Protein AF-0000000069450290 (afdb_homodimer)

pLDDT: mean 82.62, std 17.98, range [21.58, 98.94]

Structure (mmCIF, N/CA/C/O backbone):
data_AF-0000000069450290-model_v1
#
loop_
_entity.id
_entity.type
_entity.pdbx_description
1 polymer 'Contig An07c0020, genomic contig'
#
loop_
_atom_site.group_PDB
_atom_site.id
_atom_site.type_symbol
_atom_site.label_atom_id
_atom_site.label_alt_id
_atom_site.label_comp_id
_atom_site.label_asym_id
_atom_site.label_entity_id
_atom_site.label_seq_id
_atom_site.pdbx_PDB_ins_code
_atom_site.Cartn_x
_atom_site.Cartn_y
_atom_site.Cartn_z
_atom_site.occupancy
_atom_site.B_iso_or_equiv
_atom_site.auth_seq_id
_atom_site.auth_comp_id
_atom_site.auth_asym_id
_atom_site.auth_atom_id
_atom_site.pdbx_PDB_model_num
ATOM 1 N N . MET A 1 1 ? -9.172 -46.219 -15.492 1 34.69 1 MET A N 1
ATOM 2 C CA . MET A 1 1 ? -10.078 -46.188 -16.641 1 34.69 1 MET A CA 1
ATOM 3 C C . MET A 1 1 ? -10.383 -44.75 -17.062 1 34.69 1 MET A C 1
ATOM 5 O O . MET A 1 1 ? -10.711 -43.906 -16.219 1 34.69 1 MET A O 1
ATOM 9 N N . THR A 1 2 ? -9.898 -44.406 -18.125 1 48.69 2 THR A N 1
ATOM 10 C CA . THR A 1 2 ? -10.117 -43.062 -18.672 1 48.69 2 THR A CA 1
ATOM 11 C C . THR A 1 2 ? -11.609 -42.781 -18.844 1 48.69 2 THR A C 1
ATOM 13 O O . THR A 1 2 ? -12.367 -43.656 -19.281 1 48.69 2 THR A O 1
ATOM 16 N N . PRO A 1 3 ? -12.109 -41.938 -18.156 1 56.56 3 PRO A N 1
ATOM 17 C CA . PRO A 1 3 ? -13.547 -41.688 -18.25 1 56.56 3 PRO A CA 1
ATOM 18 C C . PRO A 1 3 ? -14.039 -41.688 -19.703 1 56.56 3 PRO A C 1
ATOM 20 O O . PRO A 1 3 ? -13.297 -41.312 -20.609 1 56.56 3 PRO A O 1
ATOM 23 N N . ASP A 1 4 ? -15.164 -42.344 -20 1 76.75 4 ASP A N 1
ATOM 24 C CA . ASP A 1 4 ? -15.852 -42.406 -21.281 1 76.75 4 ASP A CA 1
ATOM 25 C C . ASP A 1 4 ? -16.125 -41 -21.812 1 76.75 4 ASP A C 1
ATOM 27 O O . ASP A 1 4 ? -16.688 -40.156 -21.109 1 76.75 4 ASP A O 1
ATOM 31 N N . PRO A 1 5 ? -15.547 -40.625 -22.906 1 81.31 5 PRO A N 1
ATOM 32 C CA . PRO A 1 5 ? -15.711 -39.312 -23.484 1 81.31 5 PRO A CA 1
ATOM 33 C C . PRO A 1 5 ? -17.156 -38.812 -23.469 1 81.31 5 PRO A C 1
ATOM 35 O O . PRO A 1 5 ? -17.422 -37.625 -23.25 1 81.31 5 PRO A O 1
ATOM 38 N N . GLU A 1 6 ? -18.094 -39.812 -23.656 1 84.75 6 GLU A N 1
ATOM 39 C CA . GLU A 1 6 ? -19.5 -39.406 -23.703 1 84.75 6 GLU A CA 1
ATOM 40 C C . GLU A 1 6 ? -20 -38.969 -22.344 1 84.75 6 GLU A C 1
ATOM 42 O O . GLU A 1 6 ? -20.797 -38.031 -22.25 1 84.75 6 GLU A O 1
ATOM 47 N N . THR A 1 7 ? -19.531 -39.562 -21.391 1 78.75 7 THR A N 1
ATOM 48 C CA . THR A 1 7 ? -19.891 -39.156 -20.031 1 78.75 7 THR A CA 1
ATOM 49 C C . THR A 1 7 ? -19.391 -37.75 -19.734 1 78.75 7 THR A C 1
ATOM 51 O O . THR A 1 7 ? -20.109 -36.938 -19.141 1 78.75 7 THR A O 1
ATOM 54 N N . ILE A 1 8 ? -18.219 -37.469 -20.125 1 79.44 8 ILE A N 1
ATOM 55 C CA . ILE A 1 8 ? -17.625 -36.156 -19.922 1 79.44 8 ILE A CA 1
ATOM 56 C C . ILE A 1 8 ? -18.422 -35.125 -20.688 1 79.44 8 ILE A C 1
ATOM 58 O O . ILE A 1 8 ? -18.75 -34.062 -20.156 1 79.44 8 ILE A O 1
ATOM 62 N N . ARG A 1 9 ? -18.703 -35.469 -21.922 1 85.81 9 ARG A N 1
ATOM 63 C CA . ARG A 1 9 ? -19.438 -34.531 -22.781 1 85.81 9 ARG A CA 1
ATOM 64 C C . ARG A 1 9 ? -20.781 -34.156 -22.156 1 85.81 9 ARG A C 1
ATOM 66 O O . ARG A 1 9 ? -21.141 -33 -22.094 1 85.81 9 ARG A O 1
ATOM 73 N N . LEU A 1 10 ? -21.547 -35.156 -21.703 1 81.81 10 LEU A N 1
ATOM 74 C CA . LEU A 1 10 ? -22.875 -34.969 -21.141 1 81.81 10 LEU A CA 1
ATOM 75 C C . LEU A 1 10 ? -22.781 -34.125 -19.859 1 81.81 10 LEU A C 1
ATOM 77 O O . LEU A 1 10 ? -23.672 -33.312 -19.562 1 81.81 10 LEU A O 1
ATOM 81 N N . HIS A 1 11 ? -21.781 -34.375 -19.188 1 77.75 11 HIS A N 1
ATOM 82 C CA . HIS A 1 11 ? -21.578 -33.594 -17.969 1 77.75 11 HIS A CA 1
ATOM 83 C C . HIS A 1 11 ? -21.375 -32.125 -18.297 1 77.75 11 HIS A C 1
ATOM 85 O O . HIS A 1 11 ? -21.906 -31.234 -17.609 1 77.75 11 HIS A O 1
ATOM 91 N N . ILE A 1 12 ? -20.625 -31.844 -19.266 1 80.88 12 ILE A N 1
ATOM 92 C CA . ILE A 1 12 ? -20.359 -30.484 -19.703 1 80.88 12 ILE A CA 1
ATOM 93 C C . ILE A 1 12 ? -21.656 -29.828 -20.156 1 80.88 12 ILE A C 1
ATOM 95 O O . ILE A 1 12 ? -21.953 -28.688 -19.797 1 80.88 12 ILE A O 1
ATOM 99 N N . LEU A 1 13 ? -22.422 -30.594 -20.891 1 84.56 13 LEU A N 1
ATOM 100 C CA . LEU A 1 13 ? -23.672 -30.062 -21.438 1 84.56 13 LEU A CA 1
ATOM 101 C C . LEU A 1 13 ? -24.703 -29.859 -20.344 1 84.56 13 LEU A C 1
ATOM 103 O O . LEU A 1 13 ? -25.562 -28.984 -20.438 1 84.56 13 LEU A O 1
ATOM 107 N N . GLY A 1 14 ? -24.609 -30.609 -19.375 1 78.06 14 GLY A N 1
ATOM 108 C CA . GLY A 1 14 ? -25.625 -30.594 -18.328 1 78.06 14 GLY A CA 1
ATOM 109 C C . GLY A 1 14 ? -25.344 -29.578 -17.234 1 78.06 14 GLY A C 1
ATOM 110 O O . GLY A 1 14 ? -26.203 -29.328 -16.391 1 78.06 14 GLY A O 1
ATOM 111 N N . ASN A 1 15 ? -24.141 -29.109 -17.203 1 75.19 15 ASN A N 1
ATOM 112 C CA . ASN A 1 15 ? -23.75 -28.188 -16.141 1 75.19 15 ASN A CA 1
ATOM 113 C C . ASN A 1 15 ? -23.188 -26.891 -16.703 1 75.19 15 ASN A C 1
ATOM 115 O O . ASN A 1 15 ? -22.047 -26.844 -17.172 1 75.19 15 ASN A O 1
ATOM 119 N N . PRO A 1 16 ? -23.891 -25.859 -16.609 1 78.06 16 PRO A N 1
ATOM 120 C CA . PRO A 1 16 ? -23.5 -24.578 -17.188 1 78.06 16 PRO A CA 1
ATOM 121 C C . PRO A 1 16 ? -22.172 -24.062 -16.625 1 78.06 16 PRO A C 1
ATOM 123 O O . PRO A 1 16 ? -21.375 -23.469 -17.359 1 78.06 16 PRO A O 1
ATOM 126 N N . GLN A 1 17 ? -22.016 -24.281 -15.383 1 68.94 17 GLN A N 1
ATOM 127 C CA . GLN A 1 17 ? -20.781 -23.812 -14.773 1 68.94 17 GLN A CA 1
ATOM 128 C C . GLN A 1 17 ? -19.562 -24.547 -15.344 1 68.94 17 GLN A C 1
ATOM 130 O O . GLN A 1 17 ? -18.531 -23.922 -15.633 1 68.94 17 GLN A O 1
ATOM 135 N N . VAL A 1 18 ? -19.734 -25.766 -15.523 1 67.38 18 VAL A N 1
ATOM 136 C CA . VAL A 1 18 ? -18.672 -26.594 -16.094 1 67.38 18 VAL A CA 1
ATOM 137 C C . VAL A 1 18 ? -18.453 -26.203 -17.562 1 67.38 18 VAL A C 1
ATOM 139 O O . VAL A 1 18 ? -17.312 -26.109 -18.016 1 67.38 18 VAL A O 1
ATOM 142 N N . ARG A 1 19 ? -19.422 -25.938 -18.219 1 77.75 19 ARG A N 1
ATOM 143 C CA . ARG A 1 19 ? -19.344 -25.547 -19.609 1 77.75 19 ARG A CA 1
ATOM 144 C C . ARG A 1 19 ? -18.531 -24.266 -19.766 1 77.75 19 ARG A C 1
ATOM 146 O O . ARG A 1 19 ? -17.703 -24.156 -20.672 1 77.75 19 ARG A O 1
ATOM 153 N N . GLU A 1 20 ? -18.812 -23.391 -18.891 1 74.12 20 GLU A N 1
ATOM 154 C CA . GLU A 1 20 ? -18.094 -22.125 -18.953 1 74.12 20 GLU A CA 1
ATOM 155 C C . GLU A 1 20 ? -16.609 -22.297 -18.641 1 74.12 20 GLU A C 1
ATOM 157 O O . GLU A 1 20 ? -15.766 -21.703 -19.297 1 74.12 20 GLU A O 1
ATOM 162 N N . ALA A 1 21 ? -16.391 -23.125 -17.688 1 63.59 21 ALA A N 1
ATOM 163 C CA . ALA A 1 21 ? -15.008 -23.406 -17.328 1 63.59 21 ALA A CA 1
ATOM 164 C C . ALA A 1 21 ? -14.258 -24.047 -18.484 1 63.59 21 ALA A C 1
ATOM 166 O O . ALA A 1 21 ? -13.117 -23.688 -18.781 1 63.59 21 ALA A O 1
ATOM 167 N N . VAL A 1 22 ? -14.867 -24.938 -19.188 1 72.75 22 VAL A N 1
ATOM 168 C CA . VAL A 1 22 ? -14.266 -25.641 -20.312 1 72.75 22 VAL A CA 1
ATOM 169 C C . VAL A 1 22 ? -14.062 -24.672 -21.484 1 72.75 22 VAL A C 1
ATOM 171 O O . VAL A 1 22 ? -13.047 -24.734 -22.172 1 72.75 22 VAL A O 1
ATOM 174 N N . ARG A 1 23 ? -14.961 -23.859 -21.625 1 79.06 23 ARG A N 1
ATOM 175 C CA . ARG A 1 23 ? -14.852 -22.875 -22.688 1 79.06 23 ARG A CA 1
ATOM 176 C C . ARG A 1 23 ? -13.609 -22 -22.5 1 79.06 23 ARG A C 1
ATOM 178 O O . ARG A 1 23 ? -12.922 -21.688 -23.469 1 79.06 23 ARG A O 1
ATOM 185 N N . ARG A 1 24 ? -13.383 -21.75 -21.297 1 66.94 24 ARG A N 1
ATOM 186 C CA . ARG A 1 24 ? -12.25 -20.891 -20.984 1 66.94 24 ARG A CA 1
ATOM 187 C C . ARG A 1 24 ? -10.93 -21.656 -21.125 1 66.94 24 ARG A C 1
ATOM 189 O O . ARG A 1 24 ? -9.961 -21.125 -21.656 1 66.94 24 ARG A O 1
ATOM 196 N N . GLN A 1 25 ? -10.922 -22.875 -20.766 1 65.12 25 GLN A N 1
ATOM 197 C CA . GLN A 1 25 ? -9.688 -23.656 -20.656 1 65.12 25 GLN A CA 1
ATOM 198 C C . GLN A 1 25 ? -9.406 -24.422 -21.953 1 65.12 25 GLN A C 1
ATOM 200 O O . GLN A 1 25 ? -8.25 -24.672 -22.297 1 65.12 25 GLN A O 1
ATOM 205 N N . ASN A 1 26 ? -10.469 -24.875 -22.609 1 73.88 26 ASN A N 1
ATOM 206 C CA . ASN A 1 26 ? -10.383 -25.688 -23.812 1 73.88 26 ASN A CA 1
ATOM 207 C C . ASN A 1 26 ? -11.469 -25.328 -24.812 1 73.88 26 ASN A C 1
ATOM 209 O O . ASN A 1 26 ? -12.406 -26.094 -25.031 1 73.88 26 ASN A O 1
ATOM 213 N N . PRO A 1 27 ? -11.18 -24.156 -25.328 1 82.19 27 PRO A N 1
ATOM 214 C CA . PRO A 1 27 ? -12.219 -23.672 -26.234 1 82.19 27 PRO A CA 1
ATOM 215 C C . PRO A 1 27 ? -12.516 -24.656 -27.359 1 82.19 27 PRO A C 1
ATOM 217 O O . PRO A 1 27 ? -13.672 -24.797 -27.781 1 82.19 27 PRO A O 1
ATOM 220 N N . GLU A 1 28 ? -11.562 -25.328 -27.844 1 85.81 28 GLU A N 1
ATOM 221 C CA . GLU A 1 28 ? -11.766 -26.281 -28.922 1 85.81 28 GLU A CA 1
ATOM 222 C C . GLU A 1 28 ? -12.719 -27.406 -28.516 1 85.81 28 GLU A C 1
ATOM 224 O O . GLU A 1 28 ? -13.609 -27.781 -29.281 1 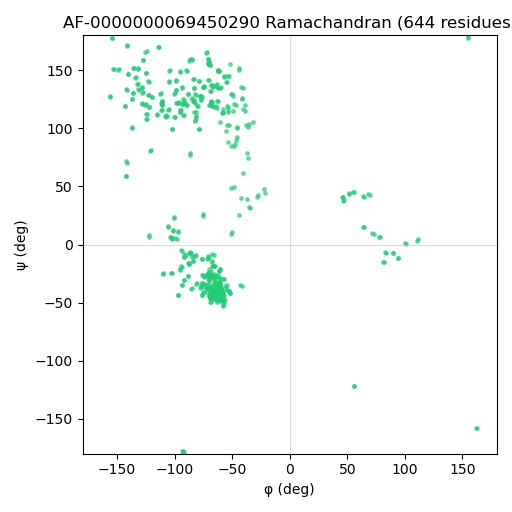85.81 28 GLU A O 1
ATOM 229 N N . LEU A 1 29 ? -12.531 -27.844 -27.328 1 85.19 29 LEU A N 1
ATOM 230 C CA . LEU A 1 29 ? -13.383 -28.922 -26.828 1 85.19 29 LEU A CA 1
ATOM 231 C C . LEU A 1 29 ? -14.797 -28.406 -26.562 1 85.19 29 LEU A C 1
ATOM 233 O O . LEU A 1 29 ? -15.773 -29.109 -26.844 1 85.19 29 LEU A O 1
ATOM 237 N N . ALA A 1 30 ? -14.891 -27.172 -26.062 1 85.88 30 ALA A N 1
ATOM 238 C CA . ALA A 1 30 ? -16.188 -26.562 -25.781 1 85.88 30 ALA A CA 1
ATOM 239 C C . ALA A 1 30 ? -17 -26.391 -27.047 1 85.88 30 ALA A C 1
ATOM 241 O O . ALA A 1 30 ? -18.219 -26.578 -27.047 1 85.88 30 ALA A O 1
ATOM 242 N N . GLU A 1 31 ? -16.297 -26.109 -28.047 1 89.12 31 GLU A N 1
ATOM 243 C CA . GLU A 1 31 ? -16.953 -25.828 -29.328 1 89.12 31 GLU A CA 1
ATOM 244 C C . GLU A 1 31 ? -17.625 -27.078 -29.891 1 89.12 31 GLU A C 1
ATOM 246 O O . GLU A 1 31 ? -18.641 -26.984 -30.594 1 89.12 31 GLU A O 1
ATOM 251 N N . VAL A 1 32 ? -17.125 -28.203 -29.578 1 91 32 VAL A N 1
ATOM 252 C CA . VAL A 1 32 ? -17.641 -29.422 -30.203 1 91 32 VAL A CA 1
ATOM 253 C C . VAL A 1 32 ? -18.5 -30.188 -29.203 1 91 32 VAL A C 1
ATOM 255 O O . VAL A 1 32 ? -18.859 -31.344 -29.453 1 91 32 VAL A O 1
ATOM 258 N N . ALA A 1 33 ? -18.922 -29.578 -28.141 1 89.38 33 ALA A N 1
ATOM 259 C CA . ALA A 1 33 ? -19.625 -30.25 -27.047 1 89.38 33 ALA A CA 1
ATOM 260 C C . ALA A 1 33 ? -20.984 -30.734 -27.516 1 89.38 33 ALA A C 1
ATOM 262 O O . ALA A 1 33 ? -21.531 -31.703 -26.953 1 89.38 33 ALA A O 1
ATOM 263 N N . ASN A 1 34 ? -21.562 -30.125 -28.484 1 91.12 34 ASN A N 1
ATOM 264 C CA . ASN A 1 34 ? -22.906 -30.484 -28.938 1 91.12 34 ASN A CA 1
ATOM 265 C C . ASN A 1 34 ? -22.875 -31.641 -29.922 1 91.12 34 ASN A C 1
ATOM 267 O O . ASN A 1 34 ? -23.938 -32.125 -30.328 1 91.12 34 ASN A O 1
ATOM 271 N N . ASP A 1 35 ? -21.703 -32 -30.359 1 92.75 35 ASP A N 1
ATOM 272 C CA . ASP A 1 35 ? -21.531 -33.125 -31.297 1 92.75 35 ASP A CA 1
ATOM 273 C C . ASP A 1 35 ? -20.75 -34.25 -30.656 1 92.75 35 ASP A C 1
ATOM 275 O O . ASP A 1 35 ? -19.531 -34.156 -30.469 1 92.75 35 ASP A O 1
ATOM 279 N N . ALA A 1 36 ? -21.391 -35.312 -30.438 1 91 36 ALA A N 1
ATOM 280 C CA . ALA A 1 36 ? -20.797 -36.438 -29.688 1 91 36 ALA A CA 1
ATOM 281 C C . ALA A 1 36 ? -19.562 -36.969 -30.422 1 91 36 ALA A C 1
ATOM 283 O O . ALA A 1 36 ? -18.547 -37.25 -29.781 1 91 36 ALA A O 1
ATOM 284 N N . GLN A 1 37 ? -19.734 -37.125 -31.641 1 92 37 GLN A N 1
ATOM 285 C CA . GLN A 1 37 ? -18.641 -37.688 -32.406 1 92 37 GLN A CA 1
ATOM 286 C C . GLN A 1 37 ? -17.453 -36.75 -32.469 1 92 37 GLN A C 1
ATOM 288 O O . GLN A 1 37 ? -16.312 -37.156 -32.219 1 92 37 GLN A O 1
ATOM 293 N N . ARG A 1 38 ? -17.688 -35.5 -32.75 1 92.56 38 ARG A N 1
ATOM 294 C CA . ARG A 1 38 ? -16.625 -34.531 -32.844 1 92.56 38 ARG A CA 1
ATOM 295 C C . ARG A 1 38 ? -15.977 -34.312 -31.469 1 92.56 38 ARG A C 1
ATOM 297 O O . ARG A 1 38 ? -14.758 -34.125 -31.375 1 92.56 38 ARG A O 1
ATOM 304 N N . PHE A 1 39 ? -16.781 -34.344 -30.516 1 92.19 39 PHE A N 1
ATOM 305 C CA . PHE A 1 39 ? -16.266 -34.188 -29.156 1 92.19 39 PHE A CA 1
ATOM 306 C C . PHE A 1 39 ? -15.273 -35.312 -28.828 1 92.19 39 PHE A C 1
ATOM 308 O O . PHE A 1 39 ? -14.172 -35.031 -28.344 1 92.19 39 PHE A O 1
ATOM 315 N N . ARG A 1 40 ? -15.672 -36.5 -29.125 1 88.5 40 ARG A N 1
ATOM 316 C CA . ARG A 1 40 ? -14.805 -37.656 -28.875 1 88.5 40 ARG A CA 1
ATOM 317 C C . ARG A 1 40 ? -13.5 -37.531 -29.656 1 88.5 40 ARG A C 1
ATOM 319 O O . ARG A 1 40 ? -12.43 -37.844 -29.141 1 88.5 40 ARG A O 1
ATOM 326 N N . ASP A 1 41 ? -13.633 -37.125 -30.844 1 90.19 41 ASP A N 1
ATOM 327 C CA . ASP A 1 41 ? -12.453 -37 -31.703 1 90.19 41 ASP A CA 1
ATOM 328 C C . ASP A 1 41 ? -11.477 -35.969 -31.156 1 90.19 41 ASP A C 1
ATOM 330 O O . ASP A 1 41 ? -10.273 -36.25 -31.062 1 90.19 41 ASP A O 1
ATOM 334 N N . VAL A 1 42 ? -12.016 -34.844 -30.844 1 88.94 42 VAL A N 1
ATOM 335 C CA . VAL A 1 42 ? -11.18 -33.75 -30.344 1 88.94 42 VAL A CA 1
ATOM 336 C C . VAL A 1 42 ? -10.547 -34.188 -29.016 1 88.94 42 VAL A C 1
ATOM 338 O O . VAL A 1 42 ? -9.352 -33.969 -28.812 1 88.94 42 VAL A O 1
ATOM 341 N N . LEU A 1 43 ? -11.32 -34.75 -28.188 1 86.06 43 LEU A N 1
ATOM 342 C CA . LEU A 1 43 ? -10.82 -35.156 -26.891 1 86.06 43 LEU A CA 1
ATOM 343 C C . LEU A 1 43 ? -9.727 -36.219 -27.047 1 86.06 43 LEU A C 1
ATOM 345 O O . LEU A 1 43 ? -8.68 -36.156 -26.406 1 86.06 43 LEU A O 1
ATOM 349 N N . GLN A 1 44 ? -9.953 -37.188 -27.859 1 83.69 44 GLN A N 1
ATOM 350 C CA . GLN A 1 44 ? -8.984 -38.25 -28.094 1 83.69 44 GLN A CA 1
ATOM 351 C C . GLN A 1 44 ? -7.699 -37.688 -28.703 1 83.69 44 GLN A C 1
ATOM 353 O O . GLN A 1 44 ? -6.602 -38.094 -28.328 1 83.69 44 GLN A O 1
ATOM 358 N N . ARG A 1 45 ? -7.883 -36.844 -29.625 1 86.06 45 ARG A N 1
ATOM 359 C CA . ARG A 1 45 ? -6.715 -36.219 -30.234 1 86.06 45 ARG A CA 1
ATOM 360 C C . ARG A 1 45 ? -5.898 -35.469 -29.188 1 86.06 45 ARG A C 1
ATOM 362 O O . ARG A 1 45 ? -4.668 -35.562 -29.172 1 86.06 45 ARG A O 1
ATOM 369 N N . GLN A 1 46 ? -6.57 -34.75 -28.453 1 81.19 46 GLN A N 1
ATOM 370 C CA . GLN A 1 46 ? -5.898 -33.969 -27.406 1 81.19 46 GLN A CA 1
ATOM 371 C C . GLN A 1 46 ? -5.219 -34.906 -26.391 1 81.19 46 GLN A C 1
ATOM 373 O O . GLN A 1 46 ? -4.09 -34.625 -25.969 1 81.19 46 GLN A O 1
ATOM 378 N N . GLN A 1 47 ? -5.879 -35.938 -26.062 1 76.88 47 GLN A N 1
ATOM 379 C CA . GLN A 1 47 ? -5.312 -36.906 -25.125 1 76.88 47 GLN A CA 1
ATOM 380 C C . GLN A 1 47 ? -4.105 -37.625 -25.734 1 76.88 47 GLN A C 1
ATOM 382 O O . GLN A 1 47 ? -3.104 -37.844 -25.062 1 76.88 47 GLN A O 1
ATOM 387 N N . GLN A 1 48 ? -4.23 -37.969 -26.953 1 80.44 48 GLN A N 1
ATOM 388 C CA . GLN A 1 48 ? -3.125 -38.625 -27.656 1 80.44 48 GLN A CA 1
ATOM 389 C C . GLN A 1 48 ? -1.919 -37.688 -27.766 1 80.44 48 GLN A C 1
ATOM 391 O O . GLN A 1 48 ? -0.78 -38.125 -27.562 1 80.44 48 GLN A O 1
ATOM 396 N N . ARG A 1 49 ? -2.213 -36.531 -28.141 1 80.69 49 ARG A N 1
ATOM 397 C CA . ARG A 1 49 ? -1.133 -35.531 -28.219 1 80.69 49 ARG A CA 1
ATOM 398 C C . ARG A 1 49 ? -0.435 -35.375 -26.875 1 80.69 49 ARG A C 1
ATOM 400 O O . ARG A 1 49 ? 0.795 -35.344 -26.812 1 80.69 49 ARG A O 1
ATOM 407 N N . GLU A 1 50 ? -1.227 -35.312 -25.922 1 75.75 50 GLU A N 1
ATOM 408 C CA . GLU A 1 50 ? -0.671 -35.188 -24.578 1 75.75 50 GLU A CA 1
ATOM 409 C C . GLU A 1 50 ? 0.177 -36.406 -24.219 1 75.75 50 GLU A C 1
ATOM 411 O O . GLU A 1 50 ? 1.261 -36.281 -23.656 1 75.75 50 GLU A O 1
ATOM 416 N N . ALA A 1 51 ? -0.312 -37.531 -24.547 1 76.06 51 ALA A N 1
ATOM 417 C CA . ALA A 1 51 ? 0.41 -38.781 -24.297 1 76.06 51 ALA A CA 1
ATOM 418 C C . ALA A 1 51 ? 1.709 -38.812 -25.094 1 76.06 51 ALA A C 1
ATOM 420 O O . ALA A 1 51 ? 2.74 -39.281 -24.594 1 76.06 51 ALA A O 1
ATOM 421 N N . GLN A 1 52 ? 1.618 -38.406 -26.281 1 81.75 52 GLN A N 1
ATOM 422 C CA . GLN A 1 52 ? 2.797 -38.375 -27.141 1 81.75 52 GLN A CA 1
ATOM 423 C C . GLN A 1 52 ? 3.867 -37.438 -26.594 1 81.75 52 GLN A C 1
ATOM 425 O O . GLN A 1 52 ? 5.047 -37.781 -26.547 1 81.75 52 GLN A O 1
ATOM 430 N N . VAL A 1 53 ? 3.48 -36.344 -26.219 1 78.56 53 VAL A N 1
ATOM 431 C CA . VAL A 1 53 ? 4.414 -35.375 -25.672 1 78.56 53 VAL A CA 1
ATOM 432 C C . VAL A 1 53 ? 5.062 -35.938 -24.406 1 78.56 53 VAL A C 1
ATOM 434 O O . VAL A 1 53 ? 6.273 -35.812 -24.203 1 78.56 53 VAL A O 1
ATOM 437 N N . ALA A 1 54 ? 4.258 -36.562 -23.641 1 76.81 54 ALA A N 1
ATOM 438 C CA . ALA A 1 54 ? 4.766 -37.156 -22.406 1 76.81 54 ALA A CA 1
ATOM 439 C C . ALA A 1 54 ? 5.762 -38.281 -22.719 1 76.81 54 ALA A C 1
ATOM 441 O O . ALA A 1 54 ? 6.809 -38.375 -22.078 1 76.81 54 ALA A O 1
ATOM 442 N N . ALA A 1 55 ? 5.352 -39.031 -23.641 1 78.5 55 ALA A N 1
ATOM 443 C CA . ALA A 1 55 ? 6.215 -40.125 -24.047 1 78.5 55 ALA A CA 1
ATOM 444 C C . ALA A 1 55 ? 7.535 -39.625 -24.625 1 78.5 55 ALA A C 1
ATOM 446 O O . ALA A 1 55 ? 8.602 -40.188 -24.344 1 78.5 55 ALA A O 1
ATOM 447 N N . GLU A 1 56 ? 7.469 -38.625 -25.391 1 81.31 56 GLU A N 1
ATOM 448 C CA . GLU A 1 56 ? 8.672 -38 -25.953 1 81.31 56 GLU A CA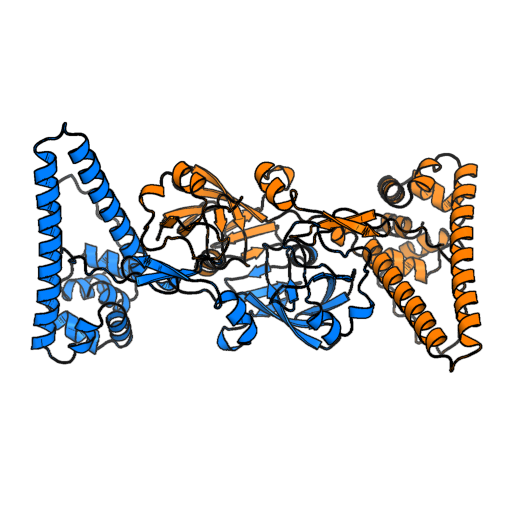 1
ATOM 449 C C . GLU A 1 56 ? 9.578 -37.438 -24.859 1 81.31 56 GLU A C 1
ATOM 451 O O . GLU A 1 56 ? 10.797 -37.594 -24.922 1 81.31 56 GLU A O 1
ATOM 456 N N . LYS A 1 57 ? 8.992 -36.844 -23.969 1 80.38 57 LYS A N 1
ATOM 457 C CA . LYS A 1 57 ? 9.75 -36.312 -22.844 1 80.38 57 LYS A CA 1
ATOM 458 C C . LYS A 1 57 ? 10.445 -37.438 -22.062 1 80.38 57 LYS A C 1
ATOM 460 O O . LYS A 1 57 ? 11.625 -37.344 -21.719 1 80.38 57 LYS A O 1
ATOM 465 N N . GLU A 1 58 ? 9.727 -38.5 -21.828 1 79.12 58 GLU A N 1
ATOM 466 C CA . GLU A 1 58 ? 10.289 -39.625 -21.125 1 79.12 58 GLU A CA 1
ATOM 467 C C . GLU A 1 58 ? 11.414 -40.281 -21.938 1 79.12 58 GLU A C 1
ATOM 469 O O . GLU A 1 58 ? 12.438 -40.688 -21.375 1 79.12 58 GLU A O 1
ATOM 474 N N . ALA A 1 59 ? 11.117 -40.375 -23.172 1 79.81 59 ALA A N 1
ATOM 475 C CA . ALA A 1 59 ? 12.133 -40.938 -24.062 1 79.81 59 ALA A CA 1
ATOM 476 C C . ALA A 1 59 ? 13.391 -40.062 -24.078 1 79.81 59 ALA A C 1
ATOM 478 O O . ALA A 1 59 ? 14.508 -40.594 -24.047 1 79.81 59 ALA A O 1
ATOM 479 N N . ARG A 1 60 ? 13.18 -38.812 -24.109 1 82.56 60 ARG A N 1
ATOM 480 C CA . ARG A 1 60 ? 14.305 -37.906 -24.109 1 82.56 60 ARG A CA 1
ATOM 481 C C . ARG A 1 60 ? 15.102 -38.031 -22.812 1 82.56 60 ARG A C 1
ATOM 483 O O . ARG A 1 60 ? 16.328 -38.062 -22.828 1 82.56 60 ARG A O 1
ATOM 490 N N . ILE A 1 61 ? 14.453 -38.156 -21.766 1 81.31 61 ILE A N 1
ATOM 491 C CA . ILE A 1 61 ? 15.102 -38.312 -20.469 1 81.31 61 ILE A CA 1
ATOM 492 C C . ILE A 1 61 ? 15.906 -39.625 -20.438 1 81.31 61 ILE A C 1
ATOM 494 O O . ILE A 1 61 ? 17.062 -39.625 -19.984 1 81.31 61 ILE A O 1
ATOM 498 N N . ALA A 1 62 ? 15.297 -40.625 -20.922 1 78.69 62 ALA A N 1
ATOM 499 C CA . ALA A 1 62 ? 15.969 -41.938 -20.984 1 78.69 62 ALA A CA 1
ATOM 500 C C . ALA A 1 62 ? 17.234 -41.844 -21.844 1 78.69 62 ALA A C 1
ATOM 502 O O . ALA A 1 62 ? 18.266 -42.406 -21.484 1 78.69 62 ALA A O 1
ATOM 503 N N . MET A 1 63 ? 17.125 -41.125 -22.906 1 81.75 63 MET A N 1
ATOM 504 C CA . MET A 1 63 ? 18.266 -40.969 -23.797 1 81.75 63 MET A CA 1
ATOM 505 C C . MET A 1 63 ? 19.391 -40.188 -23.125 1 81.75 63 MET A C 1
ATOM 507 O O . MET A 1 63 ? 20.547 -40.594 -23.203 1 81.75 63 MET A O 1
ATOM 511 N N . LEU A 1 64 ? 19.031 -39.219 -22.422 1 80.69 64 LEU A N 1
ATOM 512 C CA . LEU A 1 64 ? 20.031 -38.375 -21.75 1 80.69 64 LEU A CA 1
ATOM 513 C C . LEU A 1 64 ? 20.672 -39.125 -20.594 1 80.69 64 LEU A C 1
ATOM 515 O O . LEU A 1 64 ? 21.859 -38.938 -20.312 1 80.69 64 LEU A O 1
ATOM 519 N N . ASN A 1 65 ? 19.984 -40.062 -20.047 1 81.19 65 ASN A N 1
ATOM 520 C CA . ASN A 1 65 ? 20.469 -40.844 -18.922 1 81.19 65 ASN A CA 1
ATOM 521 C C . ASN A 1 65 ? 21.375 -41.969 -19.391 1 81.19 65 ASN A C 1
ATOM 523 O O . ASN A 1 65 ? 22.016 -42.656 -18.578 1 81.19 65 ASN A O 1
ATOM 527 N N . ALA A 1 66 ? 21.406 -42.156 -20.625 1 78.12 66 ALA A N 1
ATOM 528 C CA . ALA A 1 66 ? 22.281 -43.219 -21.172 1 78.12 66 ALA A CA 1
ATOM 529 C C . ALA A 1 66 ? 23.75 -42.875 -20.922 1 78.12 66 ALA A C 1
ATOM 531 O O . ALA A 1 66 ? 24.594 -43.781 -20.859 1 78.12 66 ALA A O 1
ATOM 532 N N . ASP A 1 67 ? 24.109 -41.562 -20.812 1 82.88 67 ASP A N 1
ATOM 533 C CA . ASP A 1 67 ? 25.438 -41.125 -20.406 1 82.88 67 ASP A CA 1
ATOM 534 C C . ASP A 1 67 ? 25.359 -40.25 -19.156 1 82.88 67 ASP A C 1
ATOM 536 O O . ASP A 1 67 ? 25.516 -39.031 -19.25 1 82.88 67 ASP A O 1
ATOM 540 N N . PRO A 1 68 ? 25.25 -40.906 -18.031 1 77 68 PRO A N 1
ATOM 541 C CA . PRO A 1 68 ? 24.953 -40.156 -16.797 1 77 68 PRO A CA 1
ATOM 542 C C . PRO A 1 68 ? 26.109 -39.25 -16.375 1 77 68 PRO A C 1
ATOM 544 O O . PRO A 1 68 ? 25.906 -38.312 -15.602 1 77 68 PRO A O 1
ATOM 547 N N . PHE A 1 69 ? 27.234 -39.438 -16.891 1 85.5 69 PHE A N 1
ATOM 548 C CA . PHE A 1 69 ? 28.375 -38.625 -16.438 1 85.5 69 PHE A CA 1
ATOM 549 C C . PHE A 1 69 ? 28.625 -37.469 -17.375 1 85.5 69 PHE A C 1
ATOM 551 O O . PHE A 1 69 ? 29.578 -36.688 -17.188 1 85.5 69 PHE A O 1
ATOM 558 N N . ASN A 1 70 ? 27.781 -37.281 -18.375 1 88 70 ASN A N 1
ATOM 559 C CA . ASN A 1 70 ? 27.859 -36.125 -19.266 1 88 70 ASN A CA 1
ATOM 560 C C . ASN A 1 70 ? 27.203 -34.906 -18.625 1 88 70 ASN A C 1
ATOM 562 O O . ASN A 1 70 ? 26 -34.906 -18.375 1 88 70 ASN A O 1
ATOM 566 N N . PRO A 1 71 ? 28.016 -33.844 -18.312 1 88.62 71 PRO A N 1
ATOM 567 C CA . PRO A 1 71 ? 27.484 -32.688 -17.641 1 88.62 71 PRO A CA 1
ATOM 568 C C . PRO A 1 71 ? 26.375 -31.984 -18.453 1 88.62 71 PRO A C 1
ATOM 570 O O . PRO A 1 71 ? 25.422 -31.453 -17.875 1 88.62 71 PRO A O 1
ATOM 573 N N . GLU A 1 72 ? 26.5 -31.984 -19.688 1 89.06 72 GLU A N 1
ATOM 574 C CA . GLU A 1 72 ? 25.469 -31.359 -20.516 1 89.06 72 GLU A CA 1
ATOM 575 C C . GLU A 1 72 ? 24.156 -32.125 -20.438 1 89.06 72 GLU A C 1
ATOM 577 O O . GLU A 1 72 ? 23.078 -31.547 -20.406 1 89.06 72 GLU A O 1
ATOM 582 N N . ASN A 1 73 ? 24.297 -33.469 -20.484 1 88.19 73 ASN A N 1
ATOM 583 C CA . ASN A 1 73 ? 23.109 -34.312 -20.328 1 88.19 73 ASN A CA 1
ATOM 584 C C . ASN A 1 73 ? 22.438 -34.062 -18.969 1 88.19 73 ASN A C 1
ATOM 586 O O . ASN A 1 73 ? 21.219 -33.969 -18.891 1 88.19 73 ASN A O 1
ATOM 590 N N . GLN A 1 74 ? 23.219 -33.969 -18.016 1 87.94 74 GLN A N 1
ATOM 591 C CA . GLN A 1 74 ? 22.688 -33.719 -16.672 1 87.94 74 GLN A CA 1
ATOM 592 C C . GLN A 1 74 ? 21.938 -32.406 -16.594 1 87.94 74 GLN A C 1
ATOM 594 O O . GLN A 1 74 ? 20.844 -32.312 -16.031 1 87.94 74 GLN A O 1
ATOM 599 N N . ARG A 1 75 ? 22.578 -31.406 -17.172 1 90.06 75 ARG A N 1
ATOM 600 C CA . ARG A 1 75 ? 21.953 -30.094 -17.188 1 90.06 75 ARG A CA 1
ATOM 601 C C . ARG A 1 75 ? 20.609 -30.141 -17.906 1 90.06 75 ARG A C 1
ATOM 603 O O . ARG A 1 75 ? 19.641 -29.531 -17.469 1 90.06 75 ARG A O 1
ATOM 610 N N . GLU A 1 76 ? 20.562 -30.828 -18.984 1 89.44 76 GLU A N 1
ATOM 611 C CA . GLU A 1 76 ? 19.328 -30.938 -19.75 1 89.44 76 GLU A CA 1
ATOM 612 C C . GLU A 1 76 ? 18.266 -31.703 -18.953 1 89.44 76 GLU A C 1
ATOM 614 O O . GLU A 1 76 ? 17.078 -31.344 -19 1 89.44 76 GLU A O 1
ATOM 619 N N . ILE A 1 77 ? 18.641 -32.781 -18.375 1 89.25 77 ILE A N 1
ATOM 620 C CA . ILE A 1 77 ? 17.703 -33.531 -17.562 1 89.25 77 ILE A CA 1
ATOM 621 C C . ILE A 1 77 ? 17.156 -32.656 -16.438 1 89.25 77 ILE A C 1
ATOM 623 O O . ILE A 1 77 ? 15.953 -32.656 -16.172 1 89.25 77 ILE A O 1
ATOM 627 N N . GLU A 1 78 ? 18.031 -31.859 -15.805 1 89.38 78 GLU A N 1
ATOM 628 C CA . GLU A 1 78 ? 17.625 -30.953 -14.742 1 89.38 78 GLU A CA 1
ATOM 629 C C . GLU A 1 78 ? 16.609 -29.938 -15.258 1 89.38 78 GLU A C 1
ATOM 631 O O . GLU A 1 78 ? 15.641 -29.609 -14.57 1 89.38 78 GLU A O 1
ATOM 636 N N . GLU A 1 79 ? 16.844 -29.516 -16.406 1 90.5 79 GLU A N 1
ATOM 637 C CA . GLU A 1 79 ? 15.945 -28.531 -16.984 1 90.5 79 GLU A CA 1
ATOM 638 C C . GLU A 1 79 ? 14.578 -29.141 -17.281 1 90.5 79 GLU A C 1
ATOM 640 O O . GLU A 1 79 ? 13.547 -28.5 -17.094 1 90.5 79 GLU A O 1
ATOM 645 N N . ILE A 1 80 ? 14.586 -30.344 -17.75 1 88.69 80 ILE A N 1
ATOM 646 C CA . ILE A 1 80 ? 13.328 -31.031 -18.016 1 88.69 80 ILE A CA 1
ATOM 647 C C . ILE A 1 80 ? 12.555 -31.234 -16.719 1 88.69 80 ILE A C 1
ATOM 649 O O . ILE A 1 80 ? 11.352 -30.984 -16.656 1 88.69 80 ILE A O 1
ATOM 653 N N . ILE A 1 81 ? 13.219 -31.625 -15.719 1 90.06 81 ILE A N 1
ATOM 654 C CA . ILE A 1 81 ? 12.609 -31.844 -14.414 1 90.06 81 ILE A CA 1
ATOM 655 C C . ILE A 1 81 ? 12.031 -30.516 -13.891 1 90.06 81 ILE A C 1
ATOM 657 O O . ILE A 1 81 ? 10.914 -30.484 -13.375 1 90.06 81 ILE A O 1
ATOM 661 N N . ARG A 1 82 ? 12.805 -29.516 -14.016 1 92.19 82 ARG A N 1
ATOM 662 C CA . ARG A 1 82 ? 12.367 -28.188 -13.578 1 92.19 82 ARG A CA 1
ATOM 663 C C . ARG A 1 82 ? 11.102 -27.766 -14.312 1 92.19 82 ARG A C 1
ATOM 665 O O . ARG A 1 82 ? 10.133 -27.312 -13.688 1 92.19 82 ARG A O 1
ATOM 672 N N . GLN A 1 83 ? 11.109 -27.922 -15.555 1 91.19 83 GLN A N 1
ATOM 673 C CA . GLN A 1 83 ? 9.961 -27.531 -16.359 1 91.19 83 GLN A CA 1
ATOM 674 C C . GLN A 1 83 ? 8.719 -28.328 -15.992 1 91.19 83 GLN A C 1
ATOM 676 O O . GLN A 1 83 ? 7.609 -27.781 -15.984 1 91.19 83 GLN A O 1
ATOM 681 N N . ASN A 1 84 ? 8.938 -29.547 -15.734 1 90 84 ASN A N 1
ATOM 682 C CA . ASN A 1 84 ? 7.824 -30.375 -15.281 1 90 84 ASN A CA 1
ATOM 683 C C . ASN A 1 84 ? 7.258 -29.875 -13.961 1 90 84 ASN A C 1
ATOM 685 O O . ASN A 1 84 ? 6.039 -29.828 -13.773 1 90 84 ASN A O 1
ATOM 689 N N . ALA A 1 85 ? 8.117 -29.547 -13.078 1 92.81 85 ALA A N 1
ATOM 690 C CA . ALA A 1 85 ? 7.695 -29.031 -11.781 1 92.81 85 ALA A CA 1
ATOM 691 C C . ALA A 1 85 ? 6.922 -27.719 -11.938 1 92.81 85 ALA A C 1
ATOM 693 O O . ALA A 1 85 ? 5.91 -27.5 -11.266 1 92.81 85 ALA A O 1
ATOM 694 N N . VAL A 1 86 ? 7.375 -26.859 -12.797 1 95.06 86 VAL A N 1
ATOM 695 C CA . VAL A 1 86 ? 6.73 -25.578 -13.07 1 95.06 86 VAL A CA 1
ATOM 696 C C . VAL A 1 86 ? 5.336 -25.812 -13.648 1 95.06 86 VAL A C 1
ATOM 698 O O . VAL A 1 86 ? 4.371 -25.156 -13.234 1 95.06 86 VAL A O 1
ATOM 701 N N . THR A 1 87 ? 5.301 -26.719 -14.539 1 90.06 87 THR A N 1
ATOM 702 C CA . THR A 1 87 ? 4.027 -27.031 -15.18 1 90.06 87 THR A CA 1
ATOM 703 C C . THR A 1 87 ? 3.035 -27.594 -14.172 1 90.06 87 THR A C 1
ATOM 705 O O . THR A 1 87 ? 1.863 -27.219 -14.156 1 90.06 87 THR A O 1
ATOM 708 N N . GLU A 1 88 ? 3.5 -28.5 -13.422 1 91.06 88 GLU A N 1
ATOM 709 C CA . GLU A 1 88 ? 2.654 -29.062 -12.375 1 91.06 88 GLU A CA 1
ATOM 710 C C . GLU A 1 88 ? 2.184 -27.969 -11.406 1 91.06 88 GLU A C 1
ATOM 712 O O . GLU A 1 88 ? 1.024 -27.969 -10.984 1 91.06 88 GLU A O 1
ATOM 717 N N . ASN A 1 89 ? 3.066 -27.109 -11.086 1 93.31 89 ASN A N 1
ATOM 718 C CA . ASN A 1 89 ? 2.738 -25.984 -10.203 1 93.31 89 ASN A CA 1
ATOM 719 C C . ASN A 1 89 ? 1.644 -25.109 -10.797 1 93.31 89 ASN A C 1
ATOM 721 O O . ASN A 1 89 ? 0.698 -24.734 -10.102 1 93.31 89 ASN A O 1
ATOM 725 N N . LEU A 1 90 ? 1.831 -24.781 -12 1 91.25 90 LEU A N 1
ATOM 726 C CA . LEU A 1 90 ? 0.839 -24 -12.727 1 91.25 90 LEU A CA 1
ATOM 727 C C . LEU A 1 90 ? -0.519 -24.688 -12.719 1 91.25 90 LEU A C 1
ATOM 729 O O . LEU A 1 90 ? -1.534 -24.078 -12.391 1 91.25 90 LEU A O 1
ATOM 733 N N . HIS A 1 91 ? -0.536 -25.953 -13.016 1 85.69 91 HIS A N 1
ATOM 734 C CA . HIS A 1 91 ? -1.774 -26.719 -13.086 1 85.69 91 HIS A CA 1
ATOM 735 C C . HIS A 1 91 ? -2.457 -26.766 -11.719 1 85.69 91 HIS A C 1
ATOM 737 O O . HIS A 1 91 ? -3.676 -26.609 -11.625 1 85.69 91 HIS A O 1
ATOM 743 N N . ASN A 1 92 ? -1.658 -27 -10.781 1 85.25 92 ASN A N 1
ATOM 744 C CA . ASN A 1 92 ? -2.191 -27.031 -9.422 1 85.25 92 ASN A CA 1
ATOM 745 C C . ASN A 1 92 ? -2.84 -25.719 -9.047 1 85.25 92 ASN A C 1
ATOM 747 O O . ASN A 1 92 ? -3.924 -25.688 -8.453 1 85.25 92 ASN A O 1
ATOM 751 N N . ALA A 1 93 ? -2.186 -24.656 -9.367 1 89.44 93 ALA A N 1
ATOM 752 C CA . ALA A 1 93 ? -2.711 -23.328 -9.062 1 89.44 93 ALA A CA 1
ATOM 753 C C . ALA A 1 93 ? -4.012 -23.062 -9.82 1 89.44 93 ALA A C 1
ATOM 755 O O . ALA A 1 93 ? -4.957 -22.5 -9.258 1 89.44 93 ALA A O 1
ATOM 756 N N . MET A 1 94 ? -4.016 -23.422 -11.023 1 82.56 94 MET A N 1
ATOM 757 C CA . MET A 1 94 ? -5.203 -23.234 -11.852 1 82.56 94 MET A CA 1
ATOM 758 C C . MET A 1 94 ? -6.383 -24.016 -11.305 1 82.56 94 MET A C 1
ATOM 760 O O . MET A 1 94 ? -7.523 -23.562 -11.352 1 82.56 94 MET A O 1
ATOM 764 N N . GLU A 1 95 ? -6.051 -25.125 -10.836 1 78.81 95 GLU A N 1
ATOM 765 C CA . GLU A 1 95 ? -7.086 -26.031 -10.352 1 78.81 95 GLU A CA 1
ATOM 766 C C . GLU A 1 95 ? -7.613 -25.578 -8.992 1 78.81 95 GLU A C 1
ATOM 768 O O . GLU A 1 95 ? -8.828 -25.578 -8.758 1 78.81 95 GLU A O 1
ATOM 773 N N . HIS A 1 96 ? -6.777 -25.219 -8.172 1 81.94 96 HIS A N 1
ATOM 774 C CA . HIS A 1 96 ? -7.164 -25.047 -6.773 1 81.94 96 HIS A CA 1
ATOM 775 C C . HIS A 1 96 ? -7.336 -23.562 -6.434 1 81.94 96 HIS A C 1
ATOM 777 O O . HIS A 1 96 ? -8.039 -23.219 -5.48 1 81.9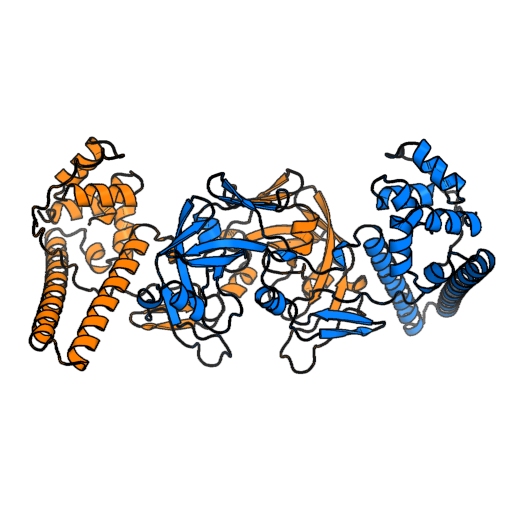4 96 HIS A O 1
ATOM 783 N N . HIS A 1 97 ? -6.695 -22.719 -7.156 1 83.12 97 HIS A N 1
ATOM 784 C CA . HIS A 1 97 ? -6.738 -21.281 -6.844 1 83.12 97 HIS A CA 1
ATOM 785 C C . HIS A 1 97 ? -6.789 -20.438 -8.117 1 83.12 97 HIS A C 1
ATOM 787 O O . HIS A 1 97 ? -5.934 -19.578 -8.32 1 83.12 97 HIS A O 1
ATOM 793 N N . PRO A 1 98 ? -7.809 -20.656 -8.914 1 82 98 PRO A N 1
ATOM 794 C CA . PRO A 1 98 ? -7.887 -19.953 -10.195 1 82 98 PRO A CA 1
ATOM 795 C C . PRO A 1 98 ? -7.941 -18.438 -10.023 1 82 98 PRO A C 1
ATOM 797 O O . PRO A 1 98 ? -7.543 -17.688 -10.93 1 82 98 PRO A O 1
ATOM 800 N N . GLU A 1 99 ? -8.344 -17.906 -8.836 1 82.5 99 GLU A N 1
ATOM 801 C CA . GLU A 1 99 ? -8.461 -16.484 -8.586 1 82.5 99 GLU A CA 1
ATOM 802 C C . GLU A 1 99 ? -7.09 -15.805 -8.602 1 82.5 99 GLU A C 1
ATOM 804 O O . GLU A 1 99 ? -6.996 -14.578 -8.727 1 82.5 99 GLU A O 1
ATOM 809 N N . SER A 1 100 ? -6.066 -16.625 -8.445 1 85.62 100 SER A N 1
ATOM 810 C CA . SER A 1 100 ? -4.707 -16.094 -8.406 1 85.62 100 SER A CA 1
ATOM 811 C C . SER A 1 100 ? -4.273 -15.586 -9.781 1 85.62 100 SER A C 1
ATOM 813 O O . SER A 1 100 ? -3.248 -14.922 -9.906 1 85.62 100 SER A O 1
ATOM 815 N N . PHE A 1 101 ? -5.023 -15.859 -10.812 1 82.25 101 PHE A N 1
ATOM 816 C CA . PHE A 1 101 ? -4.645 -15.492 -12.172 1 82.25 101 PHE A CA 1
ATOM 817 C C . PHE A 1 101 ? -5.414 -14.258 -12.633 1 82.25 101 PHE A C 1
ATOM 819 O O . PHE A 1 101 ? -5.285 -13.836 -13.781 1 82.25 101 PHE A O 1
ATOM 826 N N . GLY A 1 102 ? -6.152 -13.68 -11.859 1 80.31 102 GLY A N 1
ATOM 827 C CA . GLY A 1 102 ? -6.895 -12.484 -12.211 1 80.31 102 GLY A CA 1
ATOM 828 C C . GLY A 1 102 ? -6.441 -11.25 -11.445 1 80.31 102 GLY A C 1
ATOM 829 O O . GLY A 1 102 ? -5.641 -11.359 -10.516 1 80.31 102 GLY A O 1
ATOM 830 N N . ARG A 1 103 ? -6.988 -10.156 -11.953 1 85 103 ARG A N 1
ATOM 831 C CA . ARG A 1 103 ? -6.707 -8.906 -11.266 1 85 103 ARG A CA 1
ATOM 832 C C . ARG A 1 103 ? -7.578 -8.75 -10.023 1 85 103 ARG A C 1
ATOM 834 O O . ARG A 1 103 ? -8.742 -9.148 -10.023 1 85 103 ARG A O 1
ATOM 841 N N . VAL A 1 104 ? -6.992 -8.242 -9.039 1 93.38 104 VAL A N 1
ATOM 842 C CA . VAL A 1 104 ? -7.727 -8.016 -7.801 1 93.38 104 VAL A CA 1
ATOM 843 C C . VAL A 1 104 ? -8.281 -6.594 -7.777 1 93.38 104 VAL A C 1
ATOM 845 O O . VAL A 1 104 ? -7.613 -5.656 -8.219 1 93.38 104 VAL A O 1
ATOM 848 N N . THR A 1 105 ? -9.547 -6.465 -7.375 1 95.06 105 THR A N 1
ATOM 849 C CA . THR A 1 105 ? -10.141 -5.145 -7.191 1 95.06 105 THR A CA 1
ATOM 850 C C . THR A 1 105 ? -9.5 -4.426 -6.004 1 95.06 105 THR A C 1
ATOM 852 O O . THR A 1 105 ? -9.523 -4.934 -4.883 1 95.06 105 THR A O 1
ATOM 855 N N . MET A 1 106 ? -8.969 -3.283 -6.27 1 97.56 106 MET A N 1
ATOM 856 C CA . MET A 1 106 ? -8.297 -2.527 -5.219 1 97.56 106 MET A CA 1
ATOM 857 C C . MET A 1 106 ? -9.305 -1.943 -4.234 1 97.56 106 MET A C 1
ATOM 859 O O . MET A 1 106 ? -10.5 -1.911 -4.512 1 97.56 106 MET A O 1
ATOM 863 N N . LEU A 1 107 ? -8.812 -1.496 -3.076 1 98.69 107 LEU A N 1
ATOM 864 C CA . LEU A 1 107 ? -9.703 -1.119 -1.984 1 98.69 107 LEU A CA 1
ATOM 865 C C . LEU A 1 107 ? -9.969 0.382 -1.996 1 98.69 107 LEU A C 1
ATOM 867 O O . LEU A 1 107 ? -9.062 1.182 -1.771 1 98.69 107 LEU A O 1
ATOM 871 N N . TYR A 1 108 ? -11.203 0.705 -2.252 1 98.62 108 TYR A N 1
ATOM 872 C CA . TYR A 1 108 ? -11.688 2.078 -2.172 1 98.62 108 TYR A CA 1
ATOM 873 C C . TYR A 1 108 ? -12.891 2.176 -1.239 1 98.62 108 TYR A C 1
ATOM 875 O O . TYR A 1 108 ? -13.703 1.252 -1.166 1 98.62 108 TYR A O 1
ATOM 883 N N . ILE A 1 109 ? -12.992 3.301 -0.583 1 98.81 109 ILE A N 1
ATOM 884 C CA . ILE A 1 109 ? -14.18 3.594 0.214 1 98.81 109 ILE A CA 1
ATOM 885 C C . ILE A 1 109 ? -14.688 4.996 -0.114 1 98.81 109 ILE A C 1
ATOM 887 O O . ILE A 1 109 ? -13.906 5.875 -0.485 1 98.81 109 ILE A O 1
ATOM 891 N N . PRO A 1 110 ? -15.961 5.172 0.044 1 98.44 110 PRO A N 1
ATOM 892 C CA . PRO A 1 110 ? -16.484 6.531 -0.086 1 98.44 110 PRO A CA 1
ATOM 893 C C . PRO A 1 110 ? -16.156 7.41 1.12 1 98.44 110 PRO A C 1
ATOM 895 O O . PRO A 1 110 ? -16.297 6.965 2.264 1 98.44 110 PRO A O 1
ATOM 898 N N . VAL A 1 111 ? -15.734 8.648 0.816 1 98.62 111 VAL A N 1
ATOM 899 C CA . VAL A 1 111 ? -15.438 9.594 1.883 1 98.62 111 VAL A CA 1
ATOM 900 C C . VAL A 1 111 ? -15.914 10.992 1.48 1 98.62 111 VAL A C 1
ATOM 902 O O . VAL A 1 111 ? -16.391 11.195 0.357 1 98.62 111 VAL A O 1
ATOM 905 N N . GLU A 1 112 ? -15.852 11.859 2.453 1 98.5 112 GLU A N 1
ATOM 906 C CA . GLU A 1 112 ? -16.156 13.266 2.229 1 98.5 112 GLU A CA 1
ATOM 907 C C . GLU A 1 112 ? -15.141 14.172 2.906 1 98.5 112 GLU A C 1
ATOM 909 O O . GLU A 1 112 ? -14.75 13.938 4.051 1 98.5 112 GLU A O 1
ATOM 914 N N . VAL A 1 113 ? -14.625 15.117 2.168 1 98.25 113 VAL A N 1
ATOM 915 C CA . VAL A 1 113 ? -13.742 16.141 2.715 1 98.25 113 VAL A CA 1
ATOM 916 C C . VAL A 1 113 ? -14.328 17.531 2.441 1 98.25 113 VAL A C 1
ATOM 918 O O . VAL A 1 113 ? -14.5 17.922 1.284 1 98.25 113 VAL A O 1
ATOM 921 N N . ASN A 1 114 ? -14.609 18.203 3.506 1 96.56 114 ASN A N 1
ATOM 922 C CA . ASN A 1 114 ? -15.211 19.531 3.4 1 96.56 114 ASN A CA 1
ATOM 923 C C . ASN A 1 114 ? -16.438 19.516 2.498 1 96.56 114 ASN A C 1
ATOM 925 O O . ASN A 1 114 ? -16.562 20.359 1.605 1 96.56 114 ASN A O 1
ATOM 929 N N . GLY A 1 115 ? -17.234 18.562 2.664 1 96 115 GLY A N 1
ATOM 930 C CA . GLY A 1 115 ? -18.5 18.469 1.95 1 96 115 GLY A CA 1
ATOM 931 C C . GLY A 1 115 ? -18.344 17.891 0.559 1 96 115 GLY A C 1
ATOM 932 O O . GLY A 1 115 ? -19.344 17.641 -0.124 1 96 115 GLY A O 1
ATOM 933 N N . HIS A 1 116 ? -17.219 17.656 0.076 1 97.62 116 HIS A N 1
ATOM 934 C CA . HIS A 1 116 ? -16.969 17.078 -1.241 1 97.62 116 HIS A CA 1
ATOM 935 C C . HIS A 1 116 ? -16.812 15.562 -1.166 1 97.62 116 HIS A C 1
ATOM 937 O O . HIS A 1 116 ? -15.93 15.055 -0.477 1 97.62 116 HIS A O 1
ATOM 943 N N . ARG A 1 117 ? -17.703 14.898 -1.917 1 97.38 117 ARG A N 1
ATOM 944 C CA . ARG A 1 117 ? -17.672 13.438 -1.919 1 97.38 117 ARG A CA 1
ATOM 945 C C . ARG A 1 117 ? -16.641 12.906 -2.895 1 97.38 117 ARG A C 1
ATOM 947 O O . ARG A 1 117 ? -16.484 13.43 -4 1 97.38 117 ARG A O 1
ATOM 954 N N . LEU A 1 118 ? -15.891 11.953 -2.459 1 96.88 118 LEU A N 1
ATOM 955 C CA . LEU A 1 118 ? -14.914 11.281 -3.312 1 96.88 118 LEU A CA 1
ATOM 956 C C . LEU A 1 118 ? -14.633 9.867 -2.814 1 96.88 118 LEU A C 1
ATOM 958 O O . LEU A 1 118 ? -15.258 9.406 -1.856 1 96.88 118 LEU A O 1
ATOM 962 N N . ASN A 1 119 ? -13.758 9.109 -3.559 1 97.81 119 ASN A N 1
ATOM 963 C CA . ASN A 1 119 ? -13.352 7.758 -3.199 1 97.81 119 ASN A CA 1
ATOM 964 C C . ASN A 1 119 ? -11.883 7.707 -2.787 1 97.81 119 ASN A C 1
ATOM 966 O O . ASN A 1 119 ? -11.016 8.18 -3.518 1 97.81 119 ASN A O 1
ATOM 970 N N . ALA A 1 120 ? -11.648 7.234 -1.632 1 98.56 120 ALA A N 1
ATOM 971 C CA . ALA A 1 120 ? -10.281 7.172 -1.107 1 98.56 120 ALA A CA 1
ATOM 972 C C . ALA A 1 120 ? -9.688 5.777 -1.277 1 98.56 120 ALA A C 1
ATOM 974 O O . ALA A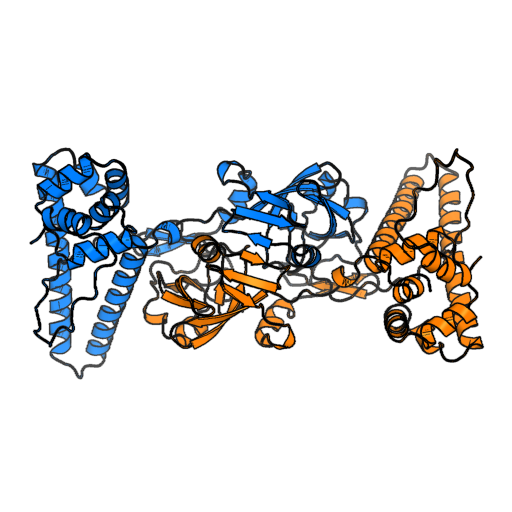 1 120 ? -10.367 4.777 -1.031 1 98.56 120 ALA A O 1
ATOM 975 N N . PHE A 1 121 ? -8.492 5.727 -1.765 1 98.31 121 PHE A N 1
ATOM 976 C CA . PHE A 1 121 ? -7.719 4.496 -1.875 1 98.31 121 PHE A CA 1
ATOM 977 C C . PHE A 1 121 ? -7.141 4.098 -0.523 1 98.31 121 PHE A C 1
ATOM 979 O O . PHE A 1 121 ? -6.477 4.902 0.136 1 98.31 121 PHE A O 1
ATOM 986 N N . VAL A 1 122 ? -7.395 2.848 -0.033 1 98.88 122 VAL A N 1
ATOM 987 C CA . VAL A 1 122 ? -6.906 2.383 1.26 1 98.88 122 VAL A CA 1
ATOM 988 C C . VAL A 1 122 ? -5.598 1.622 1.074 1 98.88 122 VAL A C 1
ATOM 990 O O . VAL A 1 122 ? -5.57 0.562 0.446 1 98.88 122 VAL A O 1
ATOM 993 N N . ASP A 1 123 ? -4.516 2.125 1.618 1 98.62 123 ASP A N 1
ATOM 994 C CA . ASP A 1 123 ? -3.182 1.613 1.33 1 98.62 123 ASP A CA 1
ATOM 995 C C . ASP A 1 123 ? -2.346 1.511 2.604 1 98.62 123 ASP A C 1
ATOM 997 O O . ASP A 1 123 ? -1.72 2.488 3.023 1 98.62 123 ASP A O 1
ATOM 1001 N N . SER A 1 124 ? -2.229 0.268 3.162 1 98.75 124 SER A N 1
ATOM 1002 C CA . SER A 1 124 ? -1.429 0.052 4.363 1 98.75 124 SER A CA 1
ATOM 1003 C C . SER A 1 124 ? 0.062 0.163 4.062 1 98.75 124 SER A C 1
ATOM 1005 O O . SER A 1 124 ? 0.881 0.248 4.98 1 98.75 124 SER A O 1
ATOM 1007 N N . GLY A 1 125 ? 0.41 0.185 2.793 1 97.75 125 GLY A N 1
ATOM 1008 C CA . GLY A 1 125 ? 1.811 0.258 2.41 1 97.75 125 GLY A CA 1
ATOM 1009 C C . GLY A 1 125 ? 2.301 1.68 2.213 1 97.75 125 GLY A C 1
ATOM 1010 O O . GLY A 1 125 ? 3.502 1.911 2.049 1 97.75 125 GLY A O 1
ATOM 1011 N N . ALA A 1 126 ? 1.456 2.57 2.186 1 96.62 126 ALA A N 1
ATOM 1012 C CA . ALA A 1 126 ? 1.82 3.982 2.092 1 96.62 126 ALA A CA 1
ATOM 1013 C C . ALA A 1 126 ? 2.031 4.586 3.477 1 96.62 126 ALA A C 1
ATOM 1015 O O . ALA A 1 126 ? 1.151 4.504 4.336 1 96.62 126 ALA A O 1
ATOM 1016 N N . GLN A 1 127 ? 3.098 5.223 3.652 1 95.94 127 GLN A N 1
ATOM 1017 C CA . GLN A 1 127 ? 3.438 5.758 4.969 1 95.94 127 GLN A CA 1
ATOM 1018 C C . GLN A 1 127 ? 2.49 6.887 5.363 1 95.94 127 GLN A C 1
ATOM 1020 O O . GLN A 1 127 ? 2.074 6.98 6.52 1 95.94 127 GLN A O 1
ATOM 1025 N N . VAL A 1 128 ? 2.166 7.699 4.348 1 96.75 128 VAL A N 1
ATOM 1026 C CA . VAL A 1 128 ? 1.394 8.891 4.68 1 96.75 128 VAL A CA 1
ATOM 1027 C C . VAL A 1 128 ? 0.147 8.961 3.803 1 96.75 128 VAL A C 1
ATOM 1029 O O . VAL A 1 128 ? 0.087 8.328 2.746 1 96.75 128 VAL A O 1
ATOM 1032 N N . THR A 1 129 ? -0.823 9.711 4.301 1 97.94 129 THR A N 1
ATOM 1033 C CA . THR A 1 129 ? -2.031 10.031 3.549 1 97.94 129 THR A CA 1
ATOM 1034 C C . THR A 1 129 ? -1.758 11.133 2.529 1 97.94 129 THR A C 1
ATOM 1036 O O . THR A 1 129 ? -1.203 12.18 2.873 1 97.94 129 THR A O 1
ATOM 1039 N N . ILE A 1 130 ? -2.121 10.859 1.303 1 97.5 130 ILE A N 1
ATOM 1040 C CA . ILE A 1 130 ? -1.741 11.734 0.198 1 97.5 130 ILE A CA 1
ATOM 1041 C C . ILE A 1 130 ? -2.992 12.227 -0.524 1 97.5 130 ILE A C 1
ATOM 1043 O O . ILE A 1 130 ? -3.949 11.469 -0.707 1 97.5 130 ILE A O 1
ATOM 1047 N N . MET A 1 131 ? -2.975 13.469 -0.905 1 97.5 131 MET A N 1
ATOM 1048 C CA . MET A 1 131 ? -4.043 14.078 -1.689 1 97.5 131 MET A CA 1
ATOM 1049 C C . MET A 1 131 ? -3.482 14.781 -2.924 1 97.5 131 MET A C 1
ATOM 1051 O O . MET A 1 131 ? -2.441 15.438 -2.852 1 97.5 131 MET A O 1
ATOM 1055 N N . SER A 1 132 ? -4.125 14.562 -4.035 1 96.25 132 SER A N 1
ATOM 1056 C CA . SER A 1 132 ? -3.699 15.297 -5.223 1 96.25 132 SER A CA 1
ATOM 1057 C C . SER A 1 132 ? -4.031 16.781 -5.102 1 96.25 132 SER A C 1
ATOM 1059 O O . SER A 1 132 ? -4.98 17.156 -4.41 1 96.25 132 SER A O 1
ATOM 1061 N N . PRO A 1 133 ? -3.256 17.625 -5.816 1 96.06 133 PRO A N 1
ATOM 1062 C CA . PRO A 1 133 ? -3.576 19.047 -5.816 1 96.06 133 PRO A CA 1
ATOM 1063 C C . PRO A 1 133 ? -4.977 19.344 -6.348 1 96.06 133 PRO A C 1
ATOM 1065 O O . PRO A 1 133 ? -5.672 20.219 -5.824 1 96.06 133 PRO A O 1
ATOM 1068 N N . GLU A 1 134 ? -5.371 18.641 -7.363 1 95.88 134 GLU A N 1
ATOM 1069 C CA . GLU A 1 134 ? -6.707 18.812 -7.926 1 95.88 134 GLU A CA 1
ATOM 1070 C C . GLU A 1 134 ? -7.785 18.5 -6.891 1 95.88 134 GLU A C 1
ATOM 1072 O O . GLU A 1 134 ? -8.781 19.219 -6.785 1 95.88 134 GLU A O 1
ATOM 1077 N N . CYS A 1 135 ? -7.59 17.516 -6.129 1 96.75 135 CYS A N 1
ATOM 1078 C CA . CYS A 1 135 ? -8.539 17.125 -5.09 1 96.75 135 CYS A CA 1
ATOM 1079 C C . CYS A 1 135 ? -8.57 18.141 -3.969 1 96.75 135 CYS A C 1
ATOM 1081 O O . CYS A 1 135 ? -9.648 18.516 -3.484 1 96.75 135 CYS A O 1
ATOM 1083 N N . ALA A 1 136 ? -7.398 18.609 -3.553 1 98 136 ALA A N 1
ATOM 1084 C CA . ALA A 1 136 ? -7.336 19.625 -2.514 1 98 136 ALA A CA 1
ATOM 1085 C C . ALA A 1 136 ? -8.102 20.891 -2.932 1 98 136 ALA A C 1
ATOM 1087 O O . ALA A 1 136 ? -8.781 21.5 -2.113 1 98 136 ALA A O 1
ATOM 1088 N N . THR A 1 137 ? -7.953 21.234 -4.172 1 97.38 137 THR A N 1
ATOM 1089 C CA . THR A 1 137 ? -8.672 22.375 -4.719 1 97.38 137 THR A CA 1
ATOM 1090 C C . THR A 1 137 ? -10.172 22.125 -4.727 1 97.38 137 THR A C 1
ATOM 1092 O O . THR A 1 137 ? -10.953 22.969 -4.273 1 97.38 137 THR A O 1
ATOM 1095 N N . ALA A 1 138 ? -10.531 20.953 -5.203 1 97 138 ALA A N 1
ATOM 1096 C CA . ALA A 1 138 ? -11.945 20.594 -5.277 1 97 138 ALA A CA 1
ATOM 1097 C C . ALA A 1 138 ? -12.586 20.594 -3.889 1 97 138 ALA A C 1
ATOM 1099 O O . ALA A 1 138 ? -13.75 20.969 -3.73 1 97 138 ALA A O 1
ATOM 1100 N N . CYS A 1 139 ? -11.836 20.219 -2.873 1 97.62 139 CYS A N 1
ATOM 1101 C CA . CYS A 1 139 ? -12.328 20.125 -1.504 1 97.62 139 CYS A CA 1
ATOM 1102 C C . CYS A 1 139 ? -12.219 21.469 -0.793 1 97.62 139 CYS A C 1
ATOM 1104 O O . CYS A 1 139 ? -12.609 21.594 0.368 1 97.62 139 CYS A O 1
ATOM 1106 N N . ASN A 1 140 ? -11.594 22.422 -1.436 1 96.69 140 ASN A N 1
ATOM 1107 C CA . ASN A 1 140 ? -11.422 23.781 -0.899 1 96.69 140 ASN A CA 1
ATOM 1108 C C . ASN A 1 140 ? -10.547 23.781 0.352 1 96.69 140 ASN A C 1
ATOM 1110 O O . ASN A 1 140 ? -10.875 24.438 1.34 1 96.69 140 ASN A O 1
ATOM 1114 N N . ILE A 1 141 ? -9.5 22.969 0.276 1 96.94 141 ILE A N 1
ATOM 1115 C CA . ILE A 1 141 ? -8.602 22.984 1.427 1 96.94 141 ILE A CA 1
ATOM 1116 C C . ILE A 1 141 ? -7.191 23.359 0.978 1 96.94 141 ILE A C 1
ATOM 1118 O O . ILE A 1 141 ? -6.242 23.281 1.761 1 96.94 141 ILE A O 1
ATOM 1122 N N . MET A 1 142 ? -7.062 23.75 -0.268 1 96.44 142 MET A N 1
ATOM 1123 C CA . MET A 1 142 ? -5.766 24.188 -0.771 1 96.44 142 MET A CA 1
ATOM 1124 C C . MET A 1 142 ? -5.238 25.359 0.046 1 96.44 142 MET A C 1
ATOM 1126 O O . MET A 1 142 ? -4.027 25.5 0.229 1 96.44 142 MET A O 1
ATOM 1130 N N . ARG A 1 143 ? -6.094 26.203 0.618 1 95.31 143 ARG A N 1
ATOM 1131 C CA . ARG A 1 143 ? -5.719 27.375 1.407 1 95.31 143 ARG A CA 1
ATOM 1132 C C . ARG A 1 143 ? -5.004 26.953 2.691 1 95.31 143 ARG A C 1
ATOM 1134 O O . ARG A 1 143 ? -4.336 27.781 3.324 1 95.31 143 ARG A O 1
ATOM 1141 N N . LEU A 1 144 ? -5.152 25.734 3.086 1 96.94 144 LEU A N 1
ATOM 1142 C CA . LEU A 1 144 ? -4.559 25.25 4.324 1 96.94 144 LEU A CA 1
ATOM 1143 C C . LEU A 1 144 ? -3.199 24.609 4.062 1 96.94 144 LEU A C 1
ATOM 1145 O O . LEU A 1 144 ? -2.512 24.188 4.996 1 96.94 144 LEU A O 1
ATOM 1149 N N . VAL A 1 145 ? -2.824 24.484 2.807 1 97.69 145 VAL A N 1
ATOM 1150 C CA . VAL A 1 145 ? -1.576 23.812 2.461 1 97.69 145 VAL A CA 1
ATOM 1151 C C . VAL A 1 145 ? -0.392 24.625 2.977 1 97.69 145 VAL A C 1
ATOM 1153 O O . VAL A 1 145 ? -0.224 25.797 2.611 1 97.69 145 VAL A O 1
ATOM 1156 N N . ASP A 1 146 ? 0.361 24.078 3.818 1 97.31 146 ASP A N 1
ATOM 1157 C CA . ASP A 1 146 ? 1.618 24.641 4.305 1 97.31 146 ASP A CA 1
ATOM 1158 C C . ASP A 1 146 ? 2.762 24.359 3.336 1 97.31 146 ASP A C 1
ATOM 1160 O O . ASP A 1 146 ? 3.312 23.25 3.33 1 97.31 146 ASP A O 1
ATOM 1164 N N . GLN A 1 147 ? 3.182 25.297 2.666 1 95.62 147 GLN A N 1
ATOM 1165 C CA . GLN A 1 147 ? 4.148 25.141 1.583 1 95.62 147 GLN A CA 1
ATOM 1166 C C . GLN A 1 147 ? 5.555 24.922 2.127 1 95.62 147 GLN A C 1
ATOM 1168 O O . GLN A 1 147 ? 6.457 24.516 1.389 1 95.62 147 GLN A O 1
ATOM 1173 N N . ARG A 1 148 ? 5.785 25.156 3.441 1 93.69 148 ARG A N 1
ATOM 1174 C CA . ARG A 1 148 ? 7.078 24.875 4.051 1 93.69 148 ARG A CA 1
ATOM 1175 C C . ARG A 1 148 ? 7.418 23.391 3.943 1 93.69 148 ARG A C 1
ATOM 1177 O O . ARG A 1 148 ? 8.594 23.016 3.922 1 93.69 148 ARG A O 1
ATOM 1184 N N . TYR A 1 149 ? 6.406 22.594 3.795 1 95.25 149 TYR A N 1
ATOM 1185 C CA . TYR A 1 149 ? 6.59 21.141 3.727 1 95.25 149 TYR A CA 1
ATOM 1186 C C . TYR A 1 149 ? 6.543 20.656 2.283 1 95.25 149 TYR A C 1
ATOM 1188 O O . TYR A 1 149 ? 6.219 19.5 2.025 1 95.25 149 TYR A O 1
ATOM 1196 N N . GLY A 1 150 ? 6.812 21.516 1.318 1 93.88 150 GLY A N 1
ATOM 1197 C CA . GLY A 1 150 ? 6.801 21.188 -0.097 1 93.88 150 GLY A CA 1
ATOM 1198 C C . GLY A 1 150 ? 8.109 21.5 -0.795 1 93.88 150 GLY A C 1
ATOM 1199 O O . GLY A 1 150 ? 8.992 22.125 -0.209 1 93.88 150 GLY A O 1
ATOM 1200 N N . GLY A 1 151 ? 8.172 20.938 -1.983 1 92.06 151 GLY A N 1
ATOM 1201 C CA . GLY A 1 151 ? 9.344 21.156 -2.811 1 92.06 151 GLY A CA 1
ATOM 1202 C C . GLY A 1 151 ? 9.594 20.047 -3.807 1 92.06 151 GLY A C 1
ATOM 1203 O O . GLY A 1 151 ? 8.742 19.188 -4.004 1 92.06 151 GLY A O 1
ATOM 1204 N N . ILE A 1 152 ? 10.609 20.234 -4.582 1 86.81 152 ILE A N 1
ATOM 1205 C CA . ILE A 1 152 ? 11.047 19.234 -5.547 1 86.81 152 ILE A CA 1
ATOM 1206 C C . ILE A 1 152 ? 12.391 18.656 -5.117 1 86.81 152 ILE A C 1
ATOM 1208 O O . ILE A 1 152 ? 13.305 19.391 -4.746 1 86.81 152 ILE A O 1
ATOM 1212 N N . ALA A 1 153 ? 12.328 17.359 -4.922 1 77.75 153 ALA A N 1
ATOM 1213 C CA . ALA A 1 153 ? 13.617 16.75 -4.621 1 77.75 153 ALA A CA 1
ATOM 1214 C C . ALA A 1 153 ? 14.547 16.797 -5.828 1 77.75 153 ALA A C 1
ATOM 1216 O O . ALA A 1 153 ? 14.133 16.5 -6.953 1 77.75 153 ALA A O 1
ATOM 1217 N N . LYS A 1 154 ? 15.602 17.391 -5.699 1 68.69 154 LYS A N 1
ATOM 1218 C CA . LYS A 1 154 ? 16.562 17.531 -6.789 1 68.69 154 LYS A CA 1
ATOM 1219 C C . LYS A 1 154 ? 17.031 16.172 -7.297 1 68.69 154 LYS A C 1
ATOM 1221 O O . LYS A 1 154 ? 17.359 15.281 -6.504 1 68.69 154 LYS A O 1
ATOM 1226 N N . GLY A 1 155 ? 17.078 16.031 -8.672 1 61.94 155 GLY A N 1
ATOM 1227 C CA . GLY A 1 155 ? 17.703 14.898 -9.336 1 61.94 155 GLY A CA 1
ATOM 1228 C C . GLY A 1 155 ? 16.812 13.664 -9.391 1 61.94 155 GLY A C 1
ATOM 1229 O O . GLY A 1 155 ? 17.203 12.641 -9.945 1 61.94 155 GLY A O 1
ATOM 1230 N N . VAL A 1 156 ? 15.797 13.703 -8.609 1 60.16 156 VAL A N 1
ATOM 1231 C CA . VAL A 1 156 ? 15 12.484 -8.633 1 60.16 156 VAL A CA 1
ATOM 1232 C C . VAL A 1 156 ? 13.688 12.734 -9.367 1 60.16 156 VAL A C 1
ATOM 1234 O O . VAL A 1 156 ? 13.133 13.836 -9.305 1 60.16 156 VAL A O 1
ATOM 1237 N N . GLY A 1 157 ? 13.461 12.227 -10.492 1 60.09 157 GLY A N 1
ATOM 1238 C CA . GLY A 1 157 ? 12.188 12.227 -11.203 1 60.09 157 GLY A CA 1
ATOM 1239 C C . GLY A 1 157 ? 10.992 12.094 -10.289 1 60.09 157 GLY A C 1
ATOM 1240 O O . GLY A 1 157 ? 10.062 11.336 -10.578 1 60.09 157 GLY A O 1
ATOM 1241 N N . THR A 1 158 ? 11.211 12.672 -9.086 1 64 158 THR A N 1
ATOM 1242 C CA . THR A 1 158 ? 10.141 12.5 -8.109 1 64 158 THR A CA 1
ATOM 1243 C C . THR A 1 158 ? 9.086 13.586 -8.273 1 64 158 THR A C 1
ATOM 1245 O O . THR A 1 158 ? 9.32 14.594 -8.945 1 64 158 THR A O 1
ATOM 1248 N N . ALA A 1 159 ? 7.898 13.227 -7.719 1 72.5 159 ALA A N 1
ATOM 1249 C CA . ALA A 1 159 ? 6.715 14.086 -7.77 1 72.5 159 ALA A CA 1
ATOM 1250 C C . ALA A 1 159 ? 6.902 15.336 -6.922 1 72.5 159 ALA A C 1
ATOM 1252 O O . ALA A 1 159 ? 7.594 15.305 -5.898 1 72.5 159 ALA A O 1
ATOM 1253 N N . ASN A 1 160 ? 6.488 16.406 -7.469 1 90.31 160 ASN A N 1
ATOM 1254 C CA . ASN A 1 160 ? 6.441 17.688 -6.766 1 90.31 160 ASN A CA 1
ATOM 1255 C C . ASN A 1 160 ? 5.469 17.641 -5.59 1 90.31 160 ASN A C 1
ATOM 1257 O O . ASN A 1 160 ? 4.293 17.328 -5.762 1 90.31 160 ASN A O 1
ATOM 1261 N N . ILE A 1 161 ? 6.02 17.859 -4.398 1 95 161 ILE A N 1
ATOM 1262 C CA . ILE A 1 161 ? 5.172 18 -3.219 1 95 161 ILE A CA 1
ATOM 1263 C C . ILE A 1 161 ? 4.805 19.469 -3.025 1 95 161 ILE A C 1
ATOM 1265 O O . ILE A 1 161 ? 5.684 20.312 -2.852 1 95 161 ILE A O 1
ATOM 1269 N N . ILE A 1 162 ? 3.551 19.781 -3.049 1 96.12 162 ILE A N 1
ATOM 1270 C CA . ILE A 1 162 ? 3.07 21.156 -2.926 1 96.12 162 ILE A CA 1
ATOM 1271 C C . ILE A 1 162 ? 3.178 21.609 -1.472 1 96.12 162 ILE A C 1
ATOM 1273 O O . ILE A 1 162 ? 3.516 22.766 -1.199 1 96.12 162 ILE A O 1
ATOM 1277 N N . GLY A 1 163 ? 2.844 20.719 -0.605 1 97.19 163 GLY A N 1
ATOM 1278 C CA . GLY A 1 163 ? 2.871 20.984 0.824 1 97.19 163 GLY A CA 1
ATOM 1279 C C . GLY A 1 163 ? 2.049 20 1.634 1 97.19 163 GLY A C 1
ATOM 1280 O O . GLY A 1 163 ? 1.852 18.859 1.217 1 97.19 163 GLY A O 1
ATOM 1281 N N . ARG A 1 164 ? 1.692 20.5 2.848 1 97.69 164 ARG A N 1
ATOM 1282 C CA . ARG A 1 164 ? 1.001 19.609 3.771 1 97.69 164 ARG A CA 1
ATOM 1283 C C . ARG A 1 164 ? -0.161 20.312 4.457 1 97.69 164 ARG A C 1
ATOM 1285 O O . ARG A 1 164 ? -0.037 21.484 4.852 1 97.69 164 ARG A O 1
ATOM 1292 N N . VAL A 1 165 ? -1.317 19.734 4.352 1 98.12 165 VAL A N 1
ATOM 1293 C CA . VAL A 1 165 ? -2.395 20.125 5.258 1 98.12 165 VAL A CA 1
ATOM 1294 C C . VAL A 1 165 ? -2.25 19.375 6.582 1 98.12 165 VAL A C 1
ATOM 1296 O O . VAL A 1 165 ? -2.352 18.156 6.621 1 98.12 165 VAL A O 1
ATOM 1299 N N . HIS A 1 166 ? -2.152 20.078 7.664 1 96.88 166 HIS A N 1
ATOM 1300 C CA . HIS A 1 166 ? -1.782 19.438 8.922 1 96.88 166 HIS A CA 1
ATOM 1301 C C . HIS A 1 166 ? -2.984 18.766 9.57 1 96.88 166 HIS A C 1
ATOM 1303 O O . HIS A 1 166 ? -2.836 17.766 10.266 1 96.88 166 HIS A O 1
ATOM 1309 N N . SER A 1 167 ? -4.07 19.312 9.406 1 96.38 167 SER A N 1
ATOM 1310 C CA . SER A 1 167 ? -5.277 18.703 9.953 1 96.38 167 SER A CA 1
ATOM 1311 C C . SER A 1 167 ? -6.52 19.156 9.188 1 96.38 167 SER A C 1
ATOM 1313 O O . SER A 1 167 ? -6.707 20.359 8.945 1 96.38 167 SER A O 1
ATOM 1315 N N . ALA A 1 168 ? -7.234 18.266 8.766 1 96.88 168 ALA A N 1
ATOM 1316 C CA . ALA A 1 168 ? -8.555 18.469 8.18 1 96.88 168 ALA A CA 1
ATOM 1317 C C . ALA A 1 168 ? -9.477 17.281 8.469 1 96.88 168 ALA A C 1
ATOM 1319 O O . ALA A 1 168 ? -9.016 16.156 8.633 1 96.88 168 ALA A O 1
ATOM 1320 N N . GLN A 1 169 ? -10.773 17.594 8.539 1 96.75 169 GLN A N 1
ATOM 1321 C CA . GLN A 1 169 ? -11.742 16.547 8.844 1 96.75 169 GLN A CA 1
ATOM 1322 C C . GLN A 1 169 ? -12.102 15.75 7.594 1 96.75 169 GLN A C 1
ATOM 1324 O O . GLN A 1 169 ? -12.406 16.328 6.547 1 96.75 169 GLN A O 1
ATOM 1329 N N . ILE A 1 170 ? -12.016 14.492 7.727 1 98.25 170 ILE A N 1
ATOM 1330 C CA . ILE A 1 170 ? -12.523 13.578 6.707 1 98.25 170 ILE A CA 1
ATOM 1331 C C . ILE A 1 170 ? -13.727 12.812 7.258 1 98.25 170 ILE A C 1
ATOM 1333 O O . ILE A 1 170 ? -13.703 12.344 8.398 1 98.25 170 ILE A O 1
ATOM 1337 N N . LYS A 1 171 ? -14.742 12.828 6.523 1 98.31 171 LYS A N 1
ATOM 1338 C CA . LYS A 1 171 ? -15.914 12.047 6.914 1 98.31 171 LYS A CA 1
ATOM 1339 C C . LYS A 1 171 ? -15.867 10.641 6.32 1 98.31 171 LYS A C 1
ATOM 1341 O O . LYS A 1 171 ? -15.789 10.484 5.102 1 98.31 171 LYS A O 1
ATOM 1346 N N . ILE A 1 172 ? -15.906 9.672 7.129 1 98.5 172 ILE A N 1
ATOM 1347 C CA . ILE A 1 172 ? -15.977 8.266 6.762 1 98.5 172 ILE A CA 1
ATOM 1348 C C . ILE A 1 172 ? -17.172 7.617 7.449 1 98.5 172 ILE A C 1
ATOM 1350 O O . ILE A 1 172 ? -17.219 7.512 8.68 1 98.5 172 ILE A O 1
ATOM 1354 N N . GLY A 1 173 ? -18.062 7.102 6.629 1 97 173 GLY A N 1
ATOM 1355 C CA . GLY A 1 173 ? -19.328 6.754 7.262 1 97 173 GLY A CA 1
ATOM 1356 C C . GLY A 1 173 ? -19.969 7.922 7.984 1 97 173 GLY A C 1
ATOM 1357 O O . GLY A 1 173 ? -20.203 8.977 7.391 1 97 173 GLY A O 1
ATOM 1358 N N . SER A 1 174 ? -20.203 7.746 9.281 1 96.69 174 SER A N 1
ATOM 1359 C CA . SER A 1 174 ? -20.797 8.812 10.086 1 96.69 174 SER A CA 1
ATOM 1360 C C . SER A 1 174 ? -19.75 9.508 10.945 1 96.69 174 SER A C 1
ATOM 1362 O O . SER A 1 174 ? -20.078 10.414 11.711 1 96.69 174 SER A O 1
ATOM 1364 N N . MET A 1 175 ? -18.5 9.133 10.727 1 96.75 175 MET A N 1
ATOM 1365 C CA . MET A 1 175 ? -17.438 9.625 11.586 1 96.75 175 MET A CA 1
ATOM 1366 C C . MET A 1 175 ? -16.703 10.805 10.938 1 96.75 175 MET A C 1
ATOM 1368 O O . MET A 1 175 ? -16.484 10.812 9.727 1 96.75 175 MET A O 1
ATOM 1372 N N . PHE A 1 176 ? -16.359 11.75 11.727 1 96.94 176 PHE A N 1
ATOM 1373 C CA . PHE A 1 176 ? -15.438 12.812 11.344 1 96.94 176 PHE A CA 1
ATOM 1374 C C . PHE A 1 176 ? -14.078 12.602 11.992 1 96.94 176 PHE A C 1
ATOM 1376 O O . PHE A 1 176 ? -13.961 12.617 13.219 1 96.94 176 PHE A O 1
ATOM 1383 N N . LEU A 1 177 ? -13.125 12.383 11.172 1 97.12 177 LEU A N 1
ATOM 1384 C CA . LEU A 1 177 ? -11.797 12.016 11.656 1 97.12 177 LEU A CA 1
ATOM 1385 C C . LEU A 1 177 ? -10.758 13.047 11.219 1 97.12 177 LEU A C 1
ATOM 1387 O O . LEU A 1 177 ? -10.664 13.375 10.039 1 97.12 177 LEU A O 1
ATOM 1391 N N . PRO A 1 178 ? -9.992 13.578 12.195 1 96.12 178 PRO A N 1
ATOM 1392 C CA . PRO A 1 178 ? -8.898 14.469 11.797 1 96.12 178 PRO A CA 1
ATOM 1393 C C . PRO A 1 178 ? -7.777 13.734 11.062 1 96.12 178 PRO A C 1
ATOM 1395 O O . PRO A 1 178 ? -7.355 12.664 11.5 1 96.12 178 PRO A O 1
ATOM 1398 N N . CYS A 1 179 ? -7.359 14.289 9.938 1 96.5 179 CYS A N 1
ATOM 1399 C CA . CYS A 1 179 ? -6.301 13.688 9.133 1 96.5 179 CYS A CA 1
ATOM 1400 C C . CYS A 1 179 ? -5.375 14.758 8.562 1 96.5 179 CYS A C 1
ATOM 1402 O O . CYS A 1 179 ? -5.793 15.891 8.344 1 96.5 179 CYS A O 1
ATOM 1404 N N . SER A 1 180 ? -4.125 14.359 8.445 1 97.31 180 SER A N 1
ATOM 1405 C CA . SER A 1 180 ? -3.172 15.172 7.691 1 97.31 180 SER A CA 1
ATOM 1406 C C . SER A 1 180 ? -3.051 14.688 6.25 1 97.31 180 SER A C 1
ATOM 1408 O O . SER A 1 180 ? -3.199 13.492 5.973 1 97.31 180 SER A O 1
ATOM 1410 N N . PHE A 1 181 ? -2.777 15.602 5.332 1 97.81 181 PHE A N 1
ATOM 1411 C CA . PHE A 1 181 ? -2.635 15.281 3.916 1 97.81 181 PHE A CA 1
ATOM 1412 C C . PHE A 1 181 ? -1.332 15.844 3.361 1 97.81 181 PHE A C 1
ATOM 1414 O O . PHE A 1 181 ? -1.061 17.047 3.486 1 97.81 181 PHE A O 1
ATOM 1421 N N . THR A 1 182 ? -0.502 15.023 2.844 1 97.06 182 THR A N 1
ATOM 1422 C CA . THR A 1 182 ? 0.555 15.5 1.957 1 97.06 182 THR A CA 1
ATOM 1423 C C . THR A 1 182 ? 0.014 15.734 0.549 1 97.06 182 THR A C 1
ATOM 1425 O O . THR A 1 182 ? -0.511 14.812 -0.081 1 97.06 182 THR A O 1
ATOM 1428 N N . VAL A 1 183 ? 0.087 16.922 0.071 1 97.5 183 VAL A N 1
ATOM 1429 C CA . VAL A 1 183 ? -0.42 17.281 -1.25 1 97.5 183 VAL A CA 1
ATOM 1430 C C . VAL A 1 183 ? 0.697 17.156 -2.283 1 97.5 183 VAL A C 1
ATOM 1432 O O . VAL A 1 183 ? 1.648 17.938 -2.275 1 97.5 183 VAL A O 1
ATOM 1435 N N . MET A 1 184 ? 0.515 16.172 -3.125 1 94.25 184 MET A N 1
ATOM 1436 C CA . MET A 1 184 ? 1.604 15.82 -4.031 1 94.25 184 MET A CA 1
ATOM 1437 C C . MET A 1 184 ? 1.088 15.633 -5.453 1 94.25 184 MET A C 1
ATOM 1439 O O . MET A 1 184 ? -0.015 15.117 -5.652 1 94.25 184 MET A O 1
ATOM 1443 N N . GLU A 1 185 ? 1.909 16.031 -6.398 1 90.19 185 GLU A N 1
ATOM 1444 C CA . GLU A 1 185 ? 1.59 15.859 -7.812 1 90.19 185 GLU A CA 1
ATOM 1445 C C . GLU A 1 185 ? 1.992 14.469 -8.305 1 90.19 185 GLU A C 1
ATOM 1447 O O . GLU A 1 185 ? 2.824 13.805 -7.688 1 90.19 185 GLU A O 1
ATOM 1452 N N . GLY A 1 186 ? 1.346 14.078 -9.453 1 76.12 186 GLY A N 1
ATOM 1453 C CA . GLY A 1 186 ? 1.831 12.93 -10.195 1 76.12 186 GLY A CA 1
ATOM 1454 C C . GLY A 1 186 ? 1.214 11.625 -9.742 1 76.12 186 GLY A C 1
ATOM 1455 O O . GLY A 1 186 ? 1.489 10.57 -10.32 1 76.12 186 GLY A O 1
ATOM 1456 N N . LYS A 1 187 ? 0.492 11.852 -8.664 1 69.94 187 LYS A N 1
ATOM 1457 C CA . LYS A 1 187 ? -0.18 10.609 -8.297 1 69.94 187 LYS A CA 1
ATOM 1458 C C . LYS A 1 187 ? -1.564 10.523 -8.938 1 69.94 187 LYS A C 1
ATOM 1460 O O . LYS A 1 187 ? -2.232 11.539 -9.117 1 69.94 187 LYS A O 1
ATOM 1465 N N . HIS A 1 188 ? -1.892 9.539 -9.664 1 77.75 188 HIS A N 1
ATOM 1466 C CA . HIS A 1 188 ? -3.184 9.328 -10.305 1 77.75 188 HIS A CA 1
ATOM 1467 C C . HIS A 1 188 ? -4.238 8.891 -9.297 1 77.75 188 HIS A C 1
ATOM 1469 O O . HIS A 1 188 ? -5.129 8.102 -9.625 1 77.75 188 HIS A O 1
ATOM 1475 N N . ILE A 1 189 ? -3.992 9.281 -8.109 1 88.38 189 ILE A N 1
ATOM 1476 C CA . ILE A 1 189 ? -4.934 9.023 -7.027 1 88.38 189 ILE A CA 1
ATOM 1477 C C . ILE A 1 189 ? -5.336 10.336 -6.367 1 88.38 189 ILE A C 1
ATOM 1479 O O . ILE A 1 189 ? -4.48 11.172 -6.051 1 88.38 189 ILE A O 1
ATOM 1483 N N . ASP A 1 190 ? -6.648 10.531 -6.25 1 94.38 190 ASP A N 1
ATOM 1484 C CA . ASP A 1 190 ? -7.145 11.758 -5.641 1 94.38 190 ASP A CA 1
ATOM 1485 C C . ASP A 1 190 ? -6.824 11.797 -4.148 1 94.38 190 ASP A C 1
ATOM 1487 O O . ASP A 1 190 ? -6.305 12.797 -3.643 1 94.38 190 ASP A O 1
ATOM 1491 N N . LEU A 1 191 ? -7.168 10.688 -3.52 1 97.81 191 LEU A N 1
ATOM 1492 C CA . LEU A 1 191 ? -6.969 10.578 -2.078 1 97.81 191 LEU A CA 1
ATOM 1493 C C . LEU A 1 191 ? -6.539 9.172 -1.691 1 97.81 191 LEU A C 1
ATOM 1495 O O . LEU A 1 191 ? -7.215 8.195 -2.033 1 97.81 191 LEU A O 1
ATOM 1499 N N . LEU A 1 192 ? -5.375 9.078 -1.12 1 97.88 192 LEU A N 1
ATOM 1500 C CA . LEU A 1 192 ? -4.812 7.832 -0.617 1 97.88 192 LEU A CA 1
ATOM 1501 C C . LEU A 1 192 ? -4.746 7.844 0.906 1 97.88 192 LEU A C 1
ATOM 1503 O O . LEU A 1 192 ? -4.117 8.727 1.498 1 97.88 192 LEU A O 1
ATOM 1507 N N . LEU A 1 193 ? -5.496 6.957 1.557 1 98.62 193 LEU A N 1
ATOM 1508 C CA . LEU A 1 193 ? -5.383 6.785 3.002 1 98.62 193 LEU A CA 1
ATOM 1509 C C . LEU A 1 193 ? -4.195 5.895 3.352 1 98.62 193 LEU A C 1
ATOM 1511 O O . LEU A 1 193 ? -4.223 4.691 3.094 1 98.62 193 LEU A O 1
ATOM 1515 N N . GLY A 1 194 ? -3.219 6.508 3.922 1 98.44 194 GLY A N 1
ATOM 1516 C CA . GLY A 1 194 ? -2.008 5.785 4.277 1 98.44 194 GLY A CA 1
ATOM 1517 C C . GLY A 1 194 ? -2.029 5.242 5.691 1 98.44 194 GLY A C 1
ATOM 1518 O O . GLY A 1 194 ? -3.029 5.379 6.398 1 98.44 194 GLY A O 1
ATOM 1519 N N . LEU A 1 195 ? -0.911 4.609 6.016 1 98.5 195 LEU A N 1
ATOM 1520 C CA . LEU A 1 195 ? -0.806 3.934 7.305 1 98.5 195 LEU A CA 1
ATOM 1521 C C . LEU A 1 195 ? -0.867 4.938 8.453 1 98.5 195 LEU A C 1
ATOM 1523 O O . LEU A 1 195 ? -1.346 4.617 9.539 1 98.5 195 LEU A O 1
ATOM 1527 N N . ASP A 1 196 ? -0.462 6.188 8.273 1 97.38 196 ASP A N 1
ATOM 1528 C CA . ASP A 1 196 ? -0.5 7.215 9.312 1 97.38 196 ASP A CA 1
ATOM 1529 C C . ASP A 1 196 ? -1.92 7.41 9.836 1 97.38 196 ASP A C 1
ATOM 1531 O O . ASP A 1 196 ? -2.176 7.23 11.031 1 97.38 196 ASP A O 1
ATOM 1535 N N . MET A 1 197 ? -2.818 7.621 8.938 1 97.31 197 MET A N 1
ATOM 1536 C CA . MET A 1 197 ? -4.188 7.859 9.391 1 97.31 197 MET A CA 1
ATOM 1537 C C . MET A 1 197 ? -4.859 6.551 9.797 1 97.31 197 MET A C 1
ATOM 1539 O O . MET A 1 197 ? -5.668 6.523 10.727 1 97.31 197 MET A O 1
ATOM 1543 N N . LEU A 1 198 ? -4.578 5.422 9.102 1 98.69 198 LEU A N 1
ATOM 1544 C CA . LEU A 1 198 ? -5.18 4.137 9.438 1 98.69 198 LEU A CA 1
ATOM 1545 C C . LEU A 1 198 ? -4.797 3.707 10.844 1 98.69 198 LEU A C 1
ATOM 1547 O O . LEU A 1 198 ? -5.648 3.25 11.609 1 98.69 198 LEU A O 1
ATOM 1551 N N . ARG A 1 199 ? -3.529 3.881 11.133 1 97.94 199 ARG A N 1
ATOM 1552 C CA . ARG A 1 199 ? -3.051 3.514 12.469 1 97.94 199 ARG A CA 1
ATOM 1553 C C . ARG A 1 199 ? -3.602 4.461 13.523 1 97.94 199 ARG A C 1
ATOM 1555 O O . ARG A 1 199 ? -4.055 4.02 14.586 1 97.94 199 ARG A O 1
ATOM 1562 N N . ARG A 1 200 ? -3.545 5.727 13.258 1 96.12 200 ARG A N 1
ATOM 1563 C CA . ARG A 1 200 ? -4.023 6.734 14.195 1 96.12 200 ARG A CA 1
ATOM 1564 C C . ARG A 1 200 ? -5.457 6.441 14.625 1 96.12 200 ARG A C 1
ATOM 1566 O O . ARG A 1 200 ? -5.789 6.555 15.812 1 96.12 200 ARG A O 1
ATOM 1573 N N . HIS A 1 201 ? -6.234 6.035 13.758 1 97.81 201 HIS A N 1
ATOM 1574 C CA . HIS A 1 201 ? -7.648 5.84 14.047 1 97.81 201 HIS A CA 1
ATOM 1575 C C . HIS A 1 201 ? -7.969 4.363 14.273 1 97.81 201 HIS A C 1
ATOM 1577 O O . HIS A 1 201 ? -9.133 3.959 14.211 1 97.81 201 HIS A O 1
ATOM 1583 N N . GLN A 1 202 ? -6.98 3.559 14.406 1 98.12 202 GLN A N 1
ATOM 1584 C CA . GLN A 1 202 ? -7.102 2.148 14.766 1 98.12 202 GLN A CA 1
ATOM 1585 C C . GLN A 1 202 ? -8.023 1.416 13.789 1 98.12 202 GLN A C 1
ATOM 1587 O O . GLN A 1 202 ? -8.914 0.672 14.211 1 98.12 202 GLN A O 1
ATOM 1592 N N . ALA A 1 203 ? -7.801 1.678 12.586 1 98.81 203 ALA A N 1
ATOM 1593 C CA . ALA A 1 203 ? -8.633 1.074 11.547 1 98.81 203 ALA A CA 1
ATOM 1594 C C . ALA A 1 203 ? -8.344 -0.418 11.414 1 98.81 203 ALA A C 1
ATOM 1596 O O . ALA A 1 203 ? -7.277 -0.889 11.812 1 98.81 203 ALA A O 1
ATOM 1597 N N . CYS A 1 204 ? -9.336 -1.105 10.898 1 98.81 204 CYS A N 1
ATOM 1598 C CA . CYS A 1 204 ? -9.203 -2.506 10.508 1 98.81 204 CYS A CA 1
ATOM 1599 C C . CYS A 1 204 ? -9.602 -2.703 9.055 1 98.81 204 CYS A C 1
ATOM 1601 O O . CYS A 1 204 ? -10.742 -2.449 8.672 1 98.81 204 CYS A O 1
ATOM 1603 N N . ILE A 1 205 ? -8.602 -3.031 8.273 1 98.94 205 ILE A N 1
ATOM 1604 C CA . ILE A 1 205 ? -8.922 -3.475 6.918 1 98.94 205 ILE A CA 1
ATOM 1605 C C . ILE A 1 205 ? -9.383 -4.93 6.945 1 98.94 205 ILE A C 1
ATOM 1607 O O . ILE A 1 205 ? -8.57 -5.848 7.023 1 98.94 205 ILE A O 1
ATOM 1611 N N . ASP A 1 206 ? -10.648 -5.094 6.906 1 98.88 206 ASP A N 1
ATOM 1612 C CA . ASP A 1 206 ? -11.258 -6.41 7.098 1 98.88 206 ASP A CA 1
ATOM 1613 C C . ASP A 1 206 ? -11.695 -7.008 5.762 1 98.88 206 ASP A C 1
ATOM 1615 O O . ASP A 1 206 ? -12.781 -6.703 5.266 1 98.88 206 ASP A O 1
ATOM 1619 N N . LEU A 1 207 ? -10.875 -7.887 5.25 1 98.75 207 LEU A N 1
ATOM 1620 C CA . LEU A 1 207 ? -11.148 -8.445 3.932 1 98.75 207 LEU A CA 1
ATOM 1621 C C . LEU A 1 207 ? -12.125 -9.609 4.027 1 98.75 207 LEU A C 1
ATOM 1623 O O . LEU A 1 207 ? -12.695 -10.039 3.02 1 98.75 207 LEU A O 1
ATOM 1627 N N . LYS A 1 208 ? -12.328 -10.102 5.23 1 98.06 208 LYS A N 1
ATOM 1628 C CA . LYS A 1 208 ? -13.391 -11.078 5.449 1 98.06 208 LYS A CA 1
ATOM 1629 C C . LYS A 1 208 ? -14.766 -10.438 5.32 1 98.06 208 LYS A C 1
ATOM 1631 O O . LYS A 1 208 ? -15.641 -10.961 4.625 1 98.06 208 LYS A O 1
ATOM 1636 N N . ARG A 1 209 ? -14.922 -9.336 5.887 1 97.81 209 ARG A N 1
ATOM 1637 C CA . ARG A 1 209 ? -16.188 -8.609 5.863 1 97.81 209 ARG A CA 1
ATOM 1638 C C . ARG A 1 209 ? -16.281 -7.715 4.633 1 97.81 209 ARG A C 1
ATOM 1640 O O . ARG A 1 209 ? -17.359 -7.223 4.301 1 97.81 209 ARG A O 1
ATOM 1647 N N . GLY A 1 210 ? -15.195 -7.461 4.016 1 98.5 210 GLY A N 1
ATOM 1648 C CA . GLY A 1 210 ? -15.164 -6.566 2.871 1 98.5 210 GLY A CA 1
ATOM 1649 C C . GLY A 1 210 ? -15.414 -5.117 3.238 1 98.5 210 GLY A C 1
ATOM 1650 O O . GLY A 1 210 ? -16.188 -4.43 2.572 1 98.5 210 GLY A O 1
ATOM 1651 N N . ALA A 1 211 ? -14.758 -4.688 4.371 1 98.88 211 ALA A N 1
ATOM 1652 C CA . ALA A 1 211 ? -15.047 -3.334 4.836 1 98.88 211 ALA A CA 1
ATOM 1653 C C . ALA A 1 211 ? -13.867 -2.756 5.613 1 98.88 211 ALA A C 1
ATOM 1655 O O . ALA A 1 211 ? -13.039 -3.502 6.141 1 98.88 211 ALA A O 1
ATOM 1656 N N . LEU A 1 212 ? -13.758 -1.476 5.559 1 98.94 212 LEU A N 1
ATOM 1657 C CA . LEU A 1 212 ? -12.914 -0.757 6.504 1 98.94 212 LEU A CA 1
ATOM 1658 C C . LEU A 1 212 ? -13.664 -0.467 7.797 1 98.94 212 LEU A C 1
ATOM 1660 O O . LEU A 1 212 ? -14.758 0.101 7.77 1 98.94 212 LEU A O 1
ATOM 1664 N N . ILE A 1 213 ? -13.094 -0.869 8.883 1 98.88 213 ILE A N 1
ATOM 1665 C CA . ILE A 1 213 ? -13.758 -0.687 10.172 1 98.88 213 ILE A CA 1
ATOM 1666 C C . ILE A 1 213 ? -13 0.344 11.008 1 98.88 213 ILE A C 1
ATOM 1668 O O . ILE A 1 213 ? -11.789 0.205 11.227 1 98.88 213 ILE A O 1
ATOM 1672 N N . ILE A 1 214 ? -13.672 1.354 11.375 1 98.44 214 ILE A N 1
ATOM 1673 C CA . ILE A 1 214 ? -13.156 2.365 12.289 1 98.44 214 ILE A CA 1
ATOM 1674 C C . ILE A 1 214 ? -14.172 2.633 13.391 1 98.44 214 ILE A C 1
ATOM 1676 O O . ILE A 1 214 ? -15.367 2.785 13.125 1 98.44 214 ILE A O 1
ATOM 1680 N N . GLN A 1 215 ? -13.719 2.672 14.672 1 95.62 215 GLN A N 1
ATOM 1681 C CA . GLN A 1 215 ? -14.602 2.914 15.812 1 95.62 215 GLN A CA 1
ATOM 1682 C C . GLN A 1 215 ? -15.867 2.07 15.719 1 95.62 215 GLN A C 1
ATOM 1684 O O . GLN A 1 215 ? -16.984 2.592 15.836 1 95.62 215 GLN A O 1
ATOM 1689 N N . ASP A 1 216 ? -15.742 0.882 15.32 1 92.69 216 ASP A N 1
ATOM 1690 C CA . ASP A 1 216 ? -16.766 -0.158 15.281 1 92.69 216 ASP A CA 1
ATOM 1691 C C . ASP A 1 216 ? -17.766 0.104 14.172 1 92.69 216 ASP A C 1
ATOM 1693 O O . ASP A 1 216 ? -18.812 -0.546 14.109 1 92.69 216 ASP A O 1
ATOM 1697 N N . GLN A 1 217 ? -17.5 1.023 13.367 1 97.62 217 GLN A N 1
ATOM 1698 C CA . GLN A 1 217 ? -18.312 1.229 12.18 1 97.62 217 GLN A CA 1
ATOM 1699 C C . GLN A 1 217 ? -17.641 0.622 10.945 1 97.62 217 GLN A C 1
ATOM 1701 O O . GLN A 1 217 ? -16.469 0.887 10.672 1 97.62 217 GLN A O 1
ATOM 1706 N N . ALA A 1 218 ? -18.438 -0.13 10.266 1 98.62 218 ALA A N 1
ATOM 1707 C CA . ALA A 1 218 ? -17.938 -0.777 9.055 1 98.62 218 ALA A CA 1
ATOM 1708 C C . ALA A 1 218 ? -18.344 0.002 7.809 1 98.62 218 ALA A C 1
ATOM 1710 O O . ALA A 1 218 ? -19.531 0.266 7.598 1 98.62 218 ALA A O 1
ATOM 1711 N N . VAL A 1 219 ? -17.422 0.398 7.082 1 98.81 219 VAL A N 1
ATOM 1712 C CA . VAL A 1 219 ? -17.641 1.042 5.789 1 98.81 219 VAL A CA 1
ATOM 1713 C C . VAL A 1 219 ? -17.25 0.093 4.664 1 98.81 219 VAL A C 1
ATOM 1715 O O . VAL A 1 219 ? -16.062 -0.18 4.461 1 98.81 219 VAL A O 1
ATOM 1718 N N . PRO A 1 220 ? -18.203 -0.385 3.906 1 98.75 220 PRO A N 1
ATOM 1719 C CA . PRO A 1 220 ? -17.906 -1.378 2.871 1 98.75 220 PRO A CA 1
ATOM 1720 C C . PRO A 1 220 ? -16.984 -0.837 1.778 1 98.75 220 PRO A C 1
ATOM 1722 O O . PRO A 1 220 ? -17.109 0.323 1.38 1 98.75 220 PRO A O 1
ATOM 1725 N N . PHE A 1 221 ? -16.031 -1.646 1.372 1 98.81 221 PHE A N 1
ATOM 1726 C CA . PHE A 1 221 ? -15.266 -1.324 0.177 1 98.81 221 PHE A CA 1
ATOM 1727 C C . PHE A 1 221 ? -16.172 -1.28 -1.052 1 98.81 221 PHE A C 1
ATOM 1729 O O . PHE A 1 221 ? -17.125 -2.053 -1.157 1 98.81 221 PHE A O 1
ATOM 1736 N N . LEU A 1 222 ? -15.789 -0.469 -1.966 1 98.5 222 LEU A N 1
ATOM 1737 C CA . LEU A 1 222 ? -16.547 -0.376 -3.211 1 98.5 222 LEU A CA 1
ATOM 1738 C C . LEU A 1 222 ? -16.359 -1.636 -4.051 1 98.5 222 LEU A C 1
ATOM 1740 O O . LEU A 1 222 ? -15.258 -2.186 -4.121 1 98.5 222 LEU A O 1
ATOM 1744 N N . GLY A 1 223 ? -17.5 -2.025 -4.68 1 96.81 223 GLY A N 1
ATOM 1745 C CA . GLY A 1 223 ? -17.375 -3.047 -5.707 1 96.81 223 GLY A CA 1
ATOM 1746 C C . GLY A 1 223 ? -16.703 -2.547 -6.973 1 96.81 223 GLY A C 1
ATOM 1747 O O . GLY A 1 223 ? -16.625 -1.338 -7.199 1 96.81 223 GLY A O 1
ATOM 1748 N N . GLU A 1 224 ? -16.219 -3.453 -7.715 1 94.19 224 GLU A N 1
ATOM 1749 C CA . GLU A 1 224 ? -15.516 -3.109 -8.953 1 94.19 224 GLU A CA 1
ATOM 1750 C C . GLU A 1 224 ? -16.359 -2.182 -9.82 1 94.19 224 GLU A C 1
ATOM 1752 O O . GLU A 1 224 ? -15.836 -1.228 -10.406 1 94.19 224 GLU A O 1
ATOM 1757 N N . ALA A 1 225 ? -17.578 -2.445 -9.898 1 94.94 225 ALA A N 1
ATOM 1758 C CA . ALA A 1 225 ? -18.484 -1.682 -10.75 1 94.94 225 ALA A CA 1
ATOM 1759 C C . ALA A 1 225 ? -18.703 -0.274 -10.195 1 94.94 225 ALA A C 1
ATOM 1761 O O . ALA A 1 225 ? -19.062 0.639 -10.938 1 94.94 225 ALA A O 1
ATOM 1762 N N . ASP A 1 226 ? -18.516 -0.091 -8.938 1 96.62 226 ASP A N 1
ATOM 1763 C CA . ASP A 1 226 ? -18.781 1.186 -8.273 1 96.62 226 ASP A CA 1
ATOM 1764 C C . ASP A 1 226 ? -17.516 2.059 -8.25 1 96.62 226 ASP A C 1
ATOM 1766 O O . ASP A 1 226 ? -17.578 3.223 -7.852 1 96.62 226 ASP A O 1
ATOM 1770 N N . ILE A 1 227 ? -16.422 1.501 -8.641 1 95.88 227 ILE A N 1
ATOM 1771 C CA . ILE A 1 227 ? -15.18 2.275 -8.703 1 95.88 227 ILE A CA 1
ATOM 1772 C C . ILE A 1 227 ? -15.109 3.031 -10.023 1 95.88 227 ILE A C 1
ATOM 1774 O O . ILE A 1 227 ? -15.219 2.43 -11.102 1 95.88 227 ILE A O 1
ATOM 1778 N N . PRO A 1 228 ? -14.969 4.305 -9.914 1 93.44 228 PRO A N 1
ATOM 1779 C CA . PRO A 1 228 ? -14.859 5.074 -11.156 1 93.44 228 PRO A CA 1
ATOM 1780 C C . PRO A 1 228 ? -13.766 4.547 -12.086 1 93.44 228 PRO A C 1
ATOM 1782 O O . PRO A 1 228 ? -12.695 4.145 -11.617 1 93.44 228 PRO A O 1
ATOM 1785 N N . LYS A 1 229 ? -13.969 4.602 -13.367 1 91 229 LYS A N 1
ATOM 1786 C CA . LYS A 1 229 ? -13.102 4.008 -14.383 1 91 229 LYS A CA 1
ATOM 1787 C C . LYS A 1 229 ? -11.711 4.637 -14.352 1 91 229 LYS A C 1
ATOM 1789 O O . LYS A 1 229 ? -10.703 3.939 -14.523 1 91 229 LYS A O 1
ATOM 1794 N N . HIS A 1 230 ? 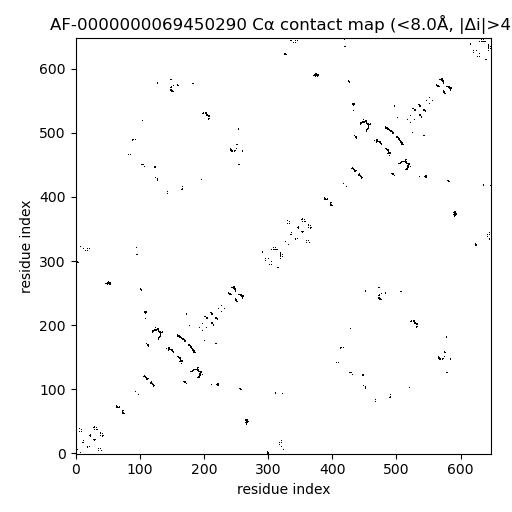-11.672 5.918 -14.094 1 89.31 230 HIS A N 1
ATOM 1795 C CA . HIS A 1 230 ? -10.383 6.605 -14.133 1 89.31 230 HIS A CA 1
ATOM 1796 C C . HIS A 1 230 ? -9.477 6.141 -13 1 89.31 230 HIS A C 1
ATOM 1798 O O . HIS A 1 230 ? -8.25 6.164 -13.125 1 89.31 230 HIS A O 1
ATOM 1804 N N . LEU A 1 231 ? -10.062 5.699 -11.938 1 89.81 231 LEU A N 1
ATOM 1805 C CA . LEU A 1 231 ? -9.281 5.176 -10.828 1 89.81 231 LEU A CA 1
ATOM 1806 C C . LEU A 1 231 ? -8.758 3.773 -11.133 1 89.81 231 LEU A C 1
ATOM 1808 O O . LEU A 1 231 ? -7.656 3.412 -10.727 1 89.81 231 LEU A O 1
ATOM 1812 N N . GLN A 1 232 ? -9.516 3.066 -11.859 1 88.06 232 GLN A N 1
ATOM 1813 C CA . GLN A 1 232 ? -9.125 1.715 -12.242 1 88.06 232 GLN A CA 1
ATOM 1814 C C . GLN A 1 232 ? -8.039 1.741 -13.32 1 88.06 232 GLN A C 1
ATOM 1816 O O . GLN A 1 232 ? -7.156 0.879 -13.336 1 88.06 232 GLN A O 1
ATOM 1821 N N . GLU A 1 233 ? -8.141 2.715 -14.148 1 85.25 233 GLU A N 1
ATOM 1822 C CA . GLU A 1 233 ? -7.215 2.859 -15.273 1 85.25 233 GLU A CA 1
ATOM 1823 C C . GLU A 1 233 ? -5.781 3.062 -14.781 1 85.25 233 GLU A C 1
ATOM 1825 O O . GLU A 1 233 ? -4.828 2.67 -15.453 1 85.25 233 GLU A O 1
ATOM 1830 N N . GLU A 1 234 ? -5.621 3.602 -13.617 1 81 234 GLU A N 1
ATOM 1831 C CA . GLU A 1 234 ? -4.297 3.816 -13.039 1 81 234 GLU A CA 1
ATOM 1832 C C . GLU A 1 234 ? -3.555 2.496 -12.844 1 81 234 GLU A C 1
ATOM 1834 O O . GLU A 1 234 ? -2.336 2.434 -13.008 1 81 234 GLU A O 1
ATOM 1839 N N . PHE A 1 235 ? -4.242 1.511 -12.586 1 82.81 235 PHE A N 1
ATOM 1840 C CA . PHE A 1 235 ? -3.646 0.202 -12.336 1 82.81 235 PHE A CA 1
ATOM 1841 C C . PHE A 1 235 ? -3.637 -0.635 -13.609 1 82.81 235 PHE A C 1
ATOM 1843 O O . PHE A 1 235 ? -2.818 -1.546 -13.758 1 82.81 235 PHE A O 1
ATOM 1850 N N . GLU A 1 236 ? -4.523 -0.282 -14.547 1 85 236 GLU A N 1
ATOM 1851 C CA . GLU A 1 236 ? -4.648 -1.06 -15.773 1 85 236 GLU A CA 1
ATOM 1852 C C . GLU A 1 236 ? -3.736 -0.512 -16.875 1 85 236 GLU A C 1
ATOM 1854 O O . GLU A 1 236 ? -3.268 -1.263 -17.734 1 85 236 GLU A O 1
ATOM 1859 N N . ASP A 1 237 ? -3.588 0.744 -16.75 1 86.19 237 ASP A N 1
ATOM 1860 C CA . ASP A 1 237 ? -2.762 1.385 -17.781 1 86.19 237 ASP A CA 1
ATOM 1861 C C . ASP A 1 237 ? -1.283 1.332 -17.391 1 86.19 237 ASP A C 1
ATOM 1863 O O . ASP A 1 237 ? -0.721 2.326 -16.938 1 86.19 237 ASP A O 1
ATOM 1867 N N . GLU A 1 238 ? -0.721 0.268 -17.578 1 87.62 238 GLU A N 1
ATOM 1868 C CA . GLU A 1 238 ? 0.703 0.055 -17.328 1 87.62 238 GLU A CA 1
ATOM 1869 C C . GLU A 1 238 ? 1.35 -0.721 -18.469 1 87.62 238 GLU A C 1
ATOM 1871 O O . GLU A 1 238 ? 0.665 -1.424 -19.219 1 87.62 238 GLU A O 1
ATOM 1876 N N . PRO A 1 239 ? 2.676 -0.452 -18.641 1 89.06 239 PRO A N 1
ATOM 1877 C CA . PRO A 1 239 ? 3.348 -1.285 -19.641 1 89.06 239 PRO A CA 1
ATOM 1878 C C . PRO A 1 239 ? 3.184 -2.779 -19.375 1 89.06 239 PRO A C 1
ATOM 1880 O O . PRO A 1 239 ? 3.189 -3.205 -18.219 1 89.06 239 PRO A O 1
ATOM 1883 N N . MET A 1 240 ? 2.99 -3.518 -20.391 1 90 240 MET A N 1
ATOM 1884 C CA . MET A 1 240 ? 2.766 -4.953 -20.266 1 90 240 MET A CA 1
ATOM 1885 C C . MET A 1 240 ? 4.004 -5.738 -20.688 1 90 240 MET A C 1
ATOM 1887 O O . MET A 1 240 ? 4.699 -5.34 -21.625 1 90 240 MET A O 1
ATOM 1891 N N . ILE A 1 241 ? 4.254 -6.711 -19.984 1 91.44 241 ILE A N 1
ATOM 1892 C CA . ILE A 1 241 ? 5.25 -7.703 -20.375 1 91.44 241 ILE A CA 1
ATOM 1893 C C . ILE A 1 241 ? 4.562 -8.883 -21.062 1 91.44 241 ILE A C 1
ATOM 1895 O O . ILE A 1 241 ? 3.664 -9.508 -20.484 1 91.44 241 ILE A O 1
ATOM 1899 N N . LYS A 1 242 ? 4.996 -9.117 -22.266 1 89 242 LYS A N 1
ATOM 1900 C CA . LYS A 1 242 ? 4.48 -10.273 -23 1 89 242 LYS A CA 1
ATOM 1901 C C . LYS A 1 242 ? 5.465 -11.438 -22.953 1 89 242 LYS A C 1
ATOM 1903 O O . LYS A 1 242 ? 6.559 -11.352 -23.516 1 89 242 LYS A O 1
ATOM 1908 N N . GLY A 1 243 ? 5.047 -12.414 -22.219 1 86.25 243 GLY A N 1
ATOM 1909 C CA . GLY A 1 243 ? 5.902 -13.578 -22.078 1 86.25 243 GLY A CA 1
ATOM 1910 C C . GLY A 1 243 ? 5.598 -14.672 -23.094 1 86.25 243 GLY A C 1
ATOM 1911 O O . GLY A 1 243 ? 4.836 -14.453 -24.031 1 86.25 243 GLY A O 1
ATOM 1912 N N . ALA A 1 244 ? 6.328 -15.703 -22.922 1 84.81 244 ALA A N 1
ATOM 1913 C CA . ALA A 1 244 ? 6.145 -16.859 -23.812 1 84.81 244 ALA A CA 1
ATOM 1914 C C . ALA A 1 244 ? 4.742 -17.438 -23.656 1 84.81 244 ALA A C 1
ATOM 1916 O O . ALA A 1 244 ? 4.113 -17.297 -22.609 1 84.81 244 ALA A O 1
ATOM 1917 N N . ASP A 1 245 ? 4.172 -18.016 -24.703 1 84.69 245 ASP A N 1
ATOM 1918 C CA . ASP A 1 245 ? 2.908 -18.75 -24.734 1 84.69 245 ASP A CA 1
ATOM 1919 C C . ASP A 1 245 ? 1.733 -17.828 -24.406 1 84.69 245 ASP A C 1
ATOM 1921 O O . ASP A 1 245 ? 0.728 -18.281 -23.844 1 84.69 245 ASP A O 1
ATOM 1925 N N . GLY A 1 246 ? 1.926 -16.5 -24.438 1 86.06 246 GLY A N 1
ATOM 1926 C CA . GLY A 1 246 ? 0.817 -15.562 -24.344 1 86.06 246 GLY A CA 1
ATOM 1927 C C . GLY A 1 246 ? 0.648 -14.969 -22.953 1 86.06 246 GLY A C 1
ATOM 1928 O O . GLY A 1 246 ? -0.268 -14.172 -22.719 1 86.06 246 GLY A O 1
ATOM 1929 N N . ALA A 1 247 ? 1.551 -15.383 -22.094 1 90.25 247 ALA A N 1
ATOM 1930 C CA . ALA A 1 247 ? 1.458 -14.805 -20.75 1 90.25 247 ALA A CA 1
ATOM 1931 C C . ALA A 1 247 ? 1.677 -13.297 -20.797 1 90.25 247 ALA A C 1
ATOM 1933 O O . ALA A 1 247 ? 2.535 -12.805 -21.531 1 90.25 247 ALA A O 1
ATOM 1934 N N . GLU A 1 248 ? 0.787 -12.547 -20.047 1 91.25 248 GLU A N 1
ATOM 1935 C CA . GLU A 1 248 ? 0.932 -11.102 -19.953 1 91.25 248 GLU A CA 1
ATOM 1936 C C . GLU A 1 248 ? 0.926 -10.648 -18.484 1 91.25 248 GLU A C 1
ATOM 1938 O O . GLU A 1 248 ? 0.069 -11.07 -17.703 1 91.25 248 GLU A O 1
ATOM 1943 N N . VAL A 1 249 ? 1.894 -9.852 -18.172 1 92.38 249 VAL A N 1
ATOM 1944 C CA . VAL A 1 249 ? 2.053 -9.359 -16.797 1 92.38 249 VAL A CA 1
ATOM 1945 C C . VAL A 1 249 ? 2.275 -7.844 -16.828 1 92.38 249 VAL A C 1
ATOM 1947 O O . VAL A 1 249 ? 2.939 -7.32 -17.719 1 92.38 249 VAL A O 1
ATOM 1950 N N . GLY A 1 250 ? 1.616 -7.195 -15.883 1 91.69 250 GLY A N 1
ATOM 1951 C CA . GLY A 1 250 ? 1.918 -5.777 -15.75 1 91.69 250 GLY A CA 1
ATOM 1952 C C . GLY A 1 250 ? 3.328 -5.516 -15.258 1 91.69 250 GLY A C 1
ATOM 1953 O O . GLY A 1 250 ? 3.766 -6.102 -14.266 1 91.69 250 GLY A O 1
ATOM 1954 N N . ALA A 1 251 ? 3.971 -4.582 -15.852 1 90.5 251 ALA A N 1
ATOM 1955 C CA . ALA A 1 251 ? 5.383 -4.352 -15.562 1 90.5 251 ALA A CA 1
ATOM 1956 C C . ALA A 1 251 ? 5.562 -3.646 -14.219 1 90.5 251 ALA A C 1
ATOM 1958 O O . ALA A 1 251 ? 6.594 -3.801 -13.562 1 90.5 251 ALA A O 1
ATOM 1959 N N . ARG A 1 252 ? 4.602 -2.906 -13.773 1 88.81 252 ARG A N 1
ATOM 1960 C CA . ARG A 1 252 ? 4.699 -2.158 -12.523 1 88.81 252 ARG A CA 1
ATOM 1961 C C . ARG A 1 252 ? 4.039 -2.918 -11.383 1 88.81 252 ARG A C 1
ATOM 1963 O O . ARG A 1 252 ? 4.629 -3.074 -10.312 1 88.81 252 ARG A O 1
ATOM 1970 N N . THR A 1 253 ? 2.879 -3.461 -11.688 1 89.88 253 THR A N 1
ATOM 1971 C CA . THR A 1 253 ? 2.094 -4.082 -10.625 1 89.88 253 THR A CA 1
ATOM 1972 C C . THR A 1 253 ? 2.48 -5.551 -10.453 1 89.88 253 THR A C 1
ATOM 1974 O O . THR A 1 253 ? 2.283 -6.129 -9.383 1 89.88 253 THR A O 1
ATOM 1977 N N . GLY A 1 254 ? 2.969 -6.164 -11.57 1 90.31 254 GLY A N 1
ATOM 1978 C CA . GLY A 1 254 ? 3.24 -7.594 -11.562 1 90.31 254 GLY A CA 1
ATOM 1979 C C . GLY A 1 254 ? 1.989 -8.438 -11.703 1 90.31 254 GLY A C 1
ATOM 1980 O O . GLY A 1 254 ? 2.049 -9.664 -11.602 1 90.31 254 GLY A O 1
ATOM 1981 N N . ALA A 1 255 ? 0.88 -7.848 -11.938 1 91.88 255 ALA A N 1
ATOM 1982 C CA . ALA A 1 255 ? -0.39 -8.562 -12.031 1 91.88 255 ALA A CA 1
ATOM 1983 C C . ALA A 1 255 ? -0.505 -9.312 -13.352 1 91.88 255 ALA A C 1
ATOM 1985 O O . ALA A 1 255 ? -0.137 -8.789 -14.406 1 91.88 255 ALA A O 1
ATOM 1986 N N . VAL A 1 256 ? -0.955 -10.523 -13.258 1 91.81 256 VAL A N 1
ATOM 1987 C CA . VAL A 1 256 ? -1.19 -11.32 -14.461 1 91.81 256 VAL A CA 1
ATOM 1988 C C . VAL A 1 256 ? -2.484 -10.867 -15.133 1 91.81 256 VAL A C 1
ATOM 1990 O O . VAL A 1 256 ? -3.527 -10.773 -14.484 1 91.81 256 VAL A O 1
ATOM 1993 N N . THR A 1 257 ? -2.402 -10.57 -16.375 1 87.56 257 THR A N 1
ATOM 1994 C CA . THR A 1 257 ? -3.594 -10.141 -17.094 1 87.56 257 THR A CA 1
ATOM 1995 C C . THR A 1 257 ? -4.031 -11.203 -18.094 1 87.56 257 THR A C 1
ATOM 1997 O O . THR A 1 257 ? -5.176 -11.203 -18.547 1 87.56 257 THR A O 1
ATOM 2000 N N . HIS A 1 258 ? -3.055 -11.984 -18.5 1 84.56 258 HIS A N 1
ATOM 2001 C CA . HIS A 1 258 ? -3.334 -13.102 -19.391 1 84.56 258 HIS A CA 1
ATOM 2002 C C . HIS A 1 258 ? -2.5 -14.328 -19.031 1 84.56 258 HIS A C 1
ATOM 2004 O O . HIS A 1 258 ? -1.289 -14.219 -18.828 1 84.56 258 HIS A O 1
ATOM 2010 N N . GLN A 1 259 ? -3.174 -15.398 -18.984 1 82.12 259 GLN A N 1
ATOM 2011 C CA . GLN A 1 259 ? -2.5 -16.641 -18.641 1 82.12 259 GLN A CA 1
ATOM 2012 C C . GLN A 1 259 ? -1.824 -17.266 -19.859 1 82.12 259 GLN A C 1
ATOM 2014 O O . GLN A 1 259 ? -2.314 -17.141 -20.984 1 82.12 259 GLN A O 1
ATOM 2019 N N . ALA A 1 260 ? -0.722 -17.781 -19.453 1 80.06 260 ALA A N 1
ATOM 2020 C CA . ALA A 1 260 ? -0.053 -18.5 -20.516 1 80.06 260 ALA A CA 1
ATOM 2021 C C . ALA A 1 260 ? -0.902 -19.688 -20.984 1 80.06 260 ALA A C 1
ATOM 2023 O O . ALA A 1 260 ? -1.562 -20.344 -20.188 1 80.06 260 ALA A O 1
ATOM 2024 N N . SER A 1 261 ? -1.116 -19.578 -22.297 1 63.5 261 SER A N 1
ATOM 2025 C CA . SER A 1 261 ? -1.876 -20.672 -22.875 1 63.5 261 SER A CA 1
ATOM 2026 C C . SER A 1 261 ? -1.235 -22.016 -22.547 1 63.5 261 SER A C 1
ATOM 2028 O O . SER A 1 261 ? -0.011 -22.125 -22.453 1 63.5 261 SER A O 1
ATOM 2030 N N . ARG A 1 262 ? -1.98 -22.766 -21.875 1 52.03 262 ARG A N 1
ATOM 2031 C CA . ARG A 1 262 ? -1.5 -24.125 -21.719 1 52.03 262 ARG A CA 1
ATOM 2032 C C . ARG A 1 262 ? -0.815 -24.609 -23 1 52.03 262 ARG A C 1
ATOM 2034 O O . ARG A 1 262 ? -1.41 -24.578 -24.078 1 52.03 262 ARG A O 1
ATOM 2041 N N . SER A 1 263 ? 0.364 -24.141 -23.078 1 38.25 263 SER A N 1
ATOM 2042 C CA . SER A 1 263 ? 0.747 -25.125 -24.094 1 38.25 263 SER A CA 1
ATOM 2043 C C . SER A 1 263 ? 0.061 -26.469 -23.844 1 38.25 263 SER A C 1
ATOM 2045 O O . SER A 1 263 ? -0.029 -26.922 -22.703 1 38.25 263 SER A O 1
ATOM 2047 N N . GLN A 1 264 ? -0.904 -26.703 -24.609 1 32.62 264 GLN A N 1
ATOM 2048 C CA . GLN A 1 264 ? -1.392 -28.078 -24.641 1 32.62 264 GLN A CA 1
ATOM 2049 C C . GLN A 1 264 ? -0.28 -29.078 -24.297 1 32.62 264 GLN A C 1
ATOM 2051 O O . GLN A 1 264 ? 0.487 -29.484 -25.172 1 32.62 264 GLN A O 1
ATOM 2056 N N . ALA A 1 265 ? 0.498 -28.828 -23.359 1 32.47 265 ALA A N 1
ATOM 2057 C CA . ALA A 1 265 ? 1.135 -30.094 -23.016 1 32.47 265 ALA A CA 1
ATOM 2058 C C . ALA A 1 265 ? 0.095 -31.203 -22.812 1 32.47 265 ALA A C 1
ATOM 2060 O O . ALA A 1 265 ? -1.013 -30.922 -22.344 1 32.47 265 ALA A O 1
ATOM 2061 N N . ALA A 1 266 ? 0.341 -32.25 -23.469 1 28.52 266 ALA A N 1
ATOM 2062 C CA . ALA A 1 266 ? -0.339 -33.531 -23.5 1 28.52 266 ALA A CA 1
ATOM 2063 C C . ALA A 1 266 ? -0.644 -34.031 -22.078 1 28.52 266 ALA A C 1
ATOM 2065 O O . ALA A 1 266 ? 0.223 -34 -21.203 1 28.52 266 ALA A O 1
ATOM 2066 N N . GLY A 1 267 ? -1.813 -33.688 -21.516 1 27.89 267 GLY A N 1
ATOM 2067 C CA . GLY A 1 267 ? -2.426 -34.438 -20.422 1 27.89 267 GLY A CA 1
ATOM 2068 C C . GLY A 1 267 ? -1.955 -35.875 -20.344 1 27.89 267 GLY A C 1
ATOM 2069 O O . GLY A 1 267 ? -2.473 -36.75 -21.047 1 27.89 267 GLY A O 1
ATOM 2070 N N . GLY A 1 268 ? -0.643 -36.094 -20.406 1 23.55 268 GLY A N 1
ATOM 2071 C CA . GLY A 1 268 ? -0.405 -37.531 -20.203 1 23.55 268 GLY A CA 1
ATOM 2072 C C . GLY A 1 268 ? -1.06 -38.062 -18.938 1 23.55 268 GLY A C 1
ATOM 2073 O O . GLY A 1 268 ? -1.015 -37.406 -17.891 1 23.55 268 GLY A O 1
ATOM 2074 N N . SER A 1 269 ? -2.182 -38.75 -19.109 1 25.36 269 SER A N 1
ATOM 2075 C CA . SER A 1 269 ? -2.779 -39.75 -18.234 1 25.36 269 SER A CA 1
ATOM 2076 C C . SER A 1 269 ? -1.723 -40.688 -17.672 1 25.36 269 SER A C 1
ATOM 2078 O O . SER A 1 269 ? -1.262 -41.594 -18.375 1 25.36 269 SER A O 1
ATOM 2080 N N . ASN A 1 270 ? -0.522 -40.281 -17.266 1 24.2 270 ASN A N 1
ATOM 2081 C CA . ASN A 1 270 ? 0.353 -41.344 -16.797 1 24.2 270 ASN A CA 1
ATOM 2082 C C . ASN A 1 270 ? -0.361 -42.25 -15.789 1 24.2 270 ASN A C 1
ATOM 2084 O O . ASN A 1 270 ? -1.077 -41.75 -14.914 1 24.2 270 ASN A O 1
ATOM 2088 N N . MET A 1 271 ? -0.556 -43.531 -16.172 1 22.34 271 MET A N 1
ATOM 2089 C CA . MET A 1 271 ? -0.777 -44.812 -15.531 1 22.34 271 MET A CA 1
ATOM 2090 C C . MET A 1 271 ? 0.082 -44.938 -14.281 1 22.34 271 MET A C 1
ATOM 2092 O O . MET A 1 271 ? 1.264 -44.594 -14.297 1 22.34 271 MET A O 1
ATOM 2096 N N . ALA A 1 272 ? -0.553 -45.125 -13.07 1 25.52 272 ALA A N 1
ATOM 2097 C CA . ALA A 1 272 ? -0.201 -45.625 -11.734 1 25.52 272 ALA A CA 1
ATOM 2098 C C . ALA A 1 272 ? 0.686 -46.844 -11.828 1 25.52 272 ALA A C 1
ATOM 2100 O O . ALA A 1 272 ? 0.225 -47.906 -12.227 1 25.52 272 ALA A O 1
ATOM 2101 N N . SER A 1 273 ? 1.828 -46.844 -12.359 1 22.84 273 SER A N 1
ATOM 2102 C CA . SER A 1 273 ? 2.58 -48 -11.961 1 22.84 273 SER A CA 1
ATOM 2103 C C . SER A 1 273 ? 2.662 -48.125 -10.438 1 22.84 273 SER A C 1
ATOM 2105 O O . SER A 1 273 ? 3.074 -47.188 -9.758 1 22.84 273 SER A O 1
ATOM 2107 N N . ALA A 1 274 ? 1.813 -49.094 -9.844 1 24.92 274 ALA A N 1
ATOM 2108 C CA . ALA A 1 274 ? 1.56 -49.656 -8.516 1 24.92 274 ALA A CA 1
ATOM 2109 C C . ALA A 1 274 ? 2.861 -50.062 -7.84 1 24.92 274 ALA A C 1
ATOM 2111 O O . ALA A 1 274 ? 3.404 -51.125 -8.141 1 24.92 274 ALA A O 1
ATOM 2112 N N . ALA A 1 275 ? 3.885 -49.344 -7.742 1 25.58 275 ALA A N 1
ATOM 2113 C CA . ALA A 1 275 ? 4.836 -49.969 -6.832 1 25.58 275 ALA A CA 1
ATOM 2114 C C . ALA A 1 275 ? 4.219 -50.188 -5.453 1 25.58 275 ALA A C 1
ATOM 2116 O O . ALA A 1 275 ? 3.508 -49.312 -4.945 1 25.58 275 ALA A O 1
ATOM 2117 N N . SER A 1 276 ? 4.027 -51.469 -4.91 1 24.86 276 SER A N 1
ATOM 2118 C CA . SER A 1 276 ? 3.49 -52.188 -3.764 1 24.86 276 SER A CA 1
ATOM 2119 C C . SER A 1 276 ? 4.016 -51.625 -2.451 1 24.86 276 SER A C 1
ATOM 2121 O O . SER A 1 276 ? 4.383 -52.375 -1.545 1 24.86 276 SER A O 1
ATOM 2123 N N . SER A 1 277 ? 4.707 -50.531 -2.34 1 27.73 277 SER A N 1
ATOM 2124 C CA . SER A 1 277 ? 5.133 -50.469 -0.945 1 27.73 277 SER A CA 1
ATOM 2125 C C . SER A 1 277 ? 3.936 -50.406 -0.003 1 27.73 277 SER A C 1
ATOM 2127 O O . SER A 1 277 ? 2.828 -50.062 -0.42 1 27.73 277 SER A O 1
ATOM 2129 N N . SER A 1 278 ? 4.016 -50.969 1.273 1 29.31 278 SER A N 1
ATOM 2130 C CA . SER A 1 278 ? 3.074 -51.156 2.373 1 29.31 278 SER A CA 1
ATOM 2131 C C . SER A 1 278 ? 2.311 -49.875 2.682 1 29.31 278 SER A C 1
ATOM 2133 O O . SER A 1 278 ? 2.91 -48.844 3.07 1 29.31 278 SER A O 1
ATOM 2135 N N . ARG A 1 279 ? 1.216 -49.594 1.97 1 31.97 279 ARG A N 1
ATOM 2136 C CA . ARG A 1 279 ? 0.286 -48.469 1.995 1 31.97 279 ARG A CA 1
ATOM 2137 C C . ARG A 1 279 ? -0.261 -48.25 3.4 1 31.97 279 ARG A C 1
ATOM 2139 O O . ARG A 1 279 ? -0.904 -49.125 3.971 1 31.97 279 ARG A O 1
ATOM 2146 N N . PRO A 1 280 ? 0.384 -47.469 4.266 1 33.06 280 PRO A N 1
ATOM 2147 C CA . PRO A 1 280 ? -0.4 -47.312 5.492 1 33.06 280 PRO A CA 1
ATOM 2148 C C . PRO A 1 280 ? -1.882 -47.062 5.215 1 33.06 280 PRO A C 1
ATOM 2150 O O . PRO A 1 280 ? -2.252 -46.688 4.102 1 33.06 280 PRO A O 1
ATOM 2153 N N . ALA A 1 281 ? -2.875 -47.406 6.047 1 36.12 281 ALA A N 1
ATOM 2154 C CA . ALA A 1 281 ? -4.332 -47.312 6.039 1 36.12 281 ALA A CA 1
ATOM 2155 C C . ALA A 1 281 ? -4.805 -45.969 5.461 1 36.12 281 ALA A C 1
ATOM 2157 O O . ALA A 1 281 ? -4.195 -44.938 5.703 1 36.12 281 ALA A O 1
ATOM 2158 N N . PRO A 1 282 ? -5.555 -45.969 4.289 1 37.75 282 PRO A N 1
ATOM 2159 C CA . PRO A 1 282 ? -6.078 -44.812 3.553 1 37.75 282 PRO A CA 1
ATOM 2160 C C . PRO A 1 282 ? -6.734 -43.781 4.461 1 37.75 282 PRO A C 1
ATOM 2162 O O . PRO A 1 282 ? -7.512 -44.125 5.352 1 37.75 282 PRO A O 1
ATOM 2165 N N . PRO A 1 283 ? -6.09 -42.75 4.785 1 40.62 283 PRO A N 1
ATOM 2166 C CA . PRO A 1 283 ? -6.754 -41.781 5.676 1 40.62 283 PRO A CA 1
ATOM 2167 C C . PRO A 1 283 ? -8.219 -41.562 5.312 1 40.62 283 PRO A C 1
ATOM 2169 O O . PRO A 1 283 ? -8.617 -41.781 4.16 1 40.62 283 PRO A O 1
ATOM 2172 N N . GLN A 1 284 ? -9.219 -41.719 6.172 1 48.72 284 GLN A N 1
ATOM 2173 C CA . GLN A 1 284 ? -10.648 -41.438 6.105 1 48.72 284 GLN A CA 1
ATOM 2174 C C . GLN A 1 284 ? -10.938 -40.156 5.305 1 48.72 284 GLN A C 1
ATOM 2176 O O . GLN A 1 284 ? -10.289 -39.125 5.512 1 48.72 284 GLN A O 1
ATOM 2181 N N . SER A 1 285 ? -11.359 -40.281 4.055 1 56.41 285 SER A N 1
ATOM 2182 C CA . SER A 1 285 ? -11.703 -39.188 3.146 1 56.41 285 SER A CA 1
ATOM 2183 C C . SER A 1 285 ? -12.609 -38.156 3.826 1 56.41 285 SER A C 1
ATOM 2185 O O . SER A 1 285 ? -13.508 -38.531 4.582 1 56.41 285 SER A O 1
ATOM 2187 N N . ARG A 1 286 ? -12.164 -37.031 3.885 1 70.25 286 ARG A N 1
ATOM 2188 C CA . ARG A 1 286 ? -12.961 -35.969 4.504 1 70.25 286 ARG A CA 1
ATOM 2189 C C . ARG A 1 286 ? -14.219 -35.688 3.691 1 70.25 286 ARG A C 1
ATOM 2191 O O . ARG A 1 286 ? -15.078 -34.906 4.117 1 70.25 286 ARG A O 1
ATOM 2198 N N . TRP A 1 287 ? -14.305 -36.281 2.51 1 74.5 287 TRP A N 1
ATOM 2199 C CA . TRP A 1 287 ? -15.5 -36.031 1.704 1 74.5 287 TRP A CA 1
ATOM 2200 C C . TRP A 1 287 ? -16.438 -37.219 1.725 1 74.5 287 TRP A C 1
ATOM 2202 O O . TRP A 1 287 ? -15.984 -38.375 1.858 1 74.5 287 TRP A O 1
ATOM 2212 N N . PRO A 1 288 ? -17.75 -36.969 1.613 1 74.81 288 PRO A N 1
ATOM 2213 C CA . PRO A 1 288 ? -18.734 -38.031 1.67 1 74.81 288 PRO A CA 1
ATOM 2214 C C . PRO A 1 288 ? -18.5 -39.094 0.612 1 74.81 288 PRO A C 1
ATOM 2216 O O . PRO A 1 288 ? -18.094 -38.781 -0.511 1 74.81 288 PRO A O 1
ATOM 2219 N N . ALA A 1 289 ? -18.734 -40.312 0.868 1 78.44 289 ALA A N 1
ATOM 2220 C CA . ALA A 1 289 ? -18.562 -41.469 0.017 1 78.44 289 ALA A CA 1
ATOM 2221 C C . ALA A 1 289 ? -19.422 -41.375 -1.244 1 78.44 289 ALA A C 1
ATOM 2223 O O . ALA A 1 289 ? -19.016 -41.812 -2.32 1 78.44 289 ALA A O 1
ATOM 2224 N N . ASP A 1 290 ? -20.547 -40.688 -1.173 1 79.62 290 ASP A N 1
ATOM 2225 C CA . ASP A 1 290 ? -21.469 -40.531 -2.297 1 79.62 290 ASP A CA 1
ATOM 2226 C C . ASP A 1 290 ? -20.859 -39.594 -3.357 1 79.62 290 ASP A C 1
ATOM 2228 O O . ASP A 1 290 ? -21 -39.844 -4.559 1 79.62 290 ASP A O 1
ATOM 2232 N N . SER A 1 291 ? -20.188 -38.688 -2.979 1 78.12 291 SER A N 1
ATOM 2233 C CA . SER A 1 291 ? -19.547 -37.719 -3.891 1 78.12 291 SER A CA 1
ATOM 2234 C C . SER A 1 291 ? -18.391 -38.375 -4.629 1 78.12 291 SER A C 1
ATOM 2236 O O . SER A 1 291 ? -18.219 -38.156 -5.836 1 78.12 291 SER A O 1
ATOM 2238 N N . ILE A 1 292 ? -17.703 -39.125 -3.928 1 79.94 292 ILE A N 1
ATOM 2239 C CA . ILE A 1 292 ? -16.578 -39.844 -4.504 1 79.94 292 ILE A CA 1
ATOM 2240 C C . ILE A 1 292 ? -17.078 -40.906 -5.484 1 79.94 292 ILE A C 1
ATOM 2242 O O . ILE A 1 292 ? -16.547 -41.031 -6.594 1 79.94 292 ILE A O 1
ATOM 2246 N N . ALA A 1 293 ? -18.156 -41.5 -5.137 1 77.44 293 ALA A N 1
ATOM 2247 C CA . ALA A 1 293 ? -18.766 -42.562 -5.969 1 77.44 293 ALA A CA 1
ATOM 2248 C C . ALA A 1 293 ? -19.281 -41.969 -7.281 1 77.44 293 ALA A C 1
ATOM 2250 O O . ALA A 1 293 ? -19.109 -42.562 -8.344 1 77.44 293 ALA A O 1
ATOM 2251 N N . LYS A 1 294 ? -19.812 -40.812 -7.223 1 77.06 294 LYS A N 1
ATOM 2252 C CA . LYS A 1 294 ? -20.375 -40.188 -8.414 1 77.06 294 LYS A CA 1
ATOM 2253 C C . LYS A 1 294 ? -19.281 -39.812 -9.414 1 77.06 294 LYS A C 1
ATOM 2255 O O . LYS A 1 294 ? -19.469 -39.969 -10.625 1 77.06 294 LYS A O 1
ATOM 2260 N N . ILE A 1 295 ? -18.172 -39.594 -8.93 1 77.25 295 ILE A N 1
ATOM 2261 C CA . ILE A 1 295 ? -17.031 -39.219 -9.773 1 77.25 295 ILE A CA 1
ATOM 2262 C C . ILE A 1 295 ? -16.359 -40.469 -10.312 1 77.25 295 ILE A C 1
ATOM 2264 O O . ILE A 1 295 ? -16.031 -40.562 -11.492 1 77.25 295 ILE A O 1
ATOM 2268 N N . THR A 1 296 ? -16.297 -41.469 -9.453 1 77.06 296 THR A N 1
ATOM 2269 C CA . THR A 1 296 ? -15.703 -42.719 -9.891 1 77.06 296 THR A CA 1
ATOM 2270 C C . THR A 1 296 ? -16.609 -43.438 -10.891 1 77.06 296 THR A C 1
ATOM 2272 O O . THR A 1 296 ? -16.125 -44.156 -11.766 1 77.06 296 THR A O 1
ATOM 2275 N N . GLU A 1 297 ? -17.906 -43.125 -10.797 1 73.75 297 GLU A N 1
ATOM 2276 C CA . GLU A 1 297 ? -18.875 -43.656 -11.75 1 73.75 297 GLU A CA 1
ATOM 2277 C C . GLU A 1 297 ? -18.672 -43.062 -13.141 1 73.75 297 GLU A C 1
ATOM 2279 O O . GLU A 1 297 ? -19.016 -43.688 -14.148 1 73.75 297 GLU A O 1
ATOM 2284 N N . LEU A 1 298 ? -18.078 -41.969 -13.164 1 69.69 298 LEU A N 1
ATOM 2285 C CA . LEU A 1 298 ? -17.812 -41.312 -14.43 1 69.69 298 LEU A CA 1
ATOM 2286 C C . LEU A 1 298 ? -16.516 -41.812 -15.055 1 69.69 298 LEU A C 1
ATOM 2288 O O . LEU A 1 298 ? -16.156 -41.406 -16.172 1 69.69 298 LEU A O 1
ATOM 2292 N N . GLY A 1 299 ? -15.789 -42.656 -14.242 1 66 299 GLY A N 1
ATOM 2293 C CA . GLY A 1 299 ? -14.609 -43.344 -14.773 1 66 299 GLY A CA 1
ATOM 2294 C C . GLY A 1 299 ? -13.312 -42.844 -14.164 1 66 299 GLY A C 1
ATOM 2295 O O . GLY A 1 299 ? -12.227 -43.25 -14.578 1 66 299 GLY A O 1
ATOM 2296 N N . PHE A 1 300 ? -13.391 -42.031 -13.289 1 74.19 300 PHE A N 1
ATOM 2297 C CA . PHE A 1 300 ? -12.188 -41.5 -12.656 1 74.19 300 PHE A CA 1
ATOM 2298 C C . PHE A 1 300 ? -11.789 -42.344 -11.453 1 74.19 300 PHE A C 1
ATOM 2300 O O . PHE A 1 300 ? -12.633 -43.031 -10.852 1 74.19 300 PHE A O 1
ATOM 2307 N N . THR A 1 301 ? -10.492 -42.375 -11.203 1 72.56 301 THR A N 1
ATOM 2308 C CA . THR A 1 301 ? -10.016 -43.125 -10.055 1 72.56 301 THR A CA 1
ATOM 2309 C C . THR A 1 301 ? -10.414 -42.438 -8.75 1 72.56 301 THR A C 1
ATOM 2311 O O . THR A 1 301 ? -10.758 -41.25 -8.75 1 72.56 301 THR A O 1
ATOM 2314 N N . ARG A 1 302 ? -10.445 -43.188 -7.781 1 73.94 302 ARG A N 1
ATOM 2315 C CA . ARG A 1 302 ? -10.75 -42.688 -6.453 1 73.94 302 ARG A CA 1
ATOM 2316 C C . ARG A 1 302 ? -9.797 -41.531 -6.078 1 73.94 302 ARG A C 1
ATOM 2318 O O . ARG A 1 302 ? -10.211 -40.562 -5.488 1 73.94 302 ARG A O 1
ATOM 2325 N N . GLU A 1 303 ? -8.641 -41.719 -6.461 1 70 303 GLU A N 1
ATOM 2326 C CA . GLU A 1 303 ? -7.633 -40.688 -6.168 1 70 303 GLU A CA 1
ATOM 2327 C C . GLU A 1 303 ? -7.91 -39.406 -6.941 1 70 303 GLU A C 1
ATOM 2329 O O . GLU A 1 303 ? -7.809 -38.312 -6.387 1 70 303 GLU A O 1
ATOM 2334 N N . GLU A 1 304 ? -8.297 -39.594 -8.148 1 72 304 GLU A N 1
ATOM 2335 C CA . GLU A 1 304 ? -8.68 -38.469 -8.977 1 72 304 GLU A CA 1
ATOM 2336 C C . GLU A 1 304 ? -9.914 -37.781 -8.414 1 72 304 GLU A C 1
ATOM 2338 O O . GLU A 1 304 ? -9.984 -36.531 -8.391 1 72 304 GLU A O 1
ATOM 2343 N N . ALA A 1 305 ? -10.805 -38.656 -7.98 1 76.38 305 ALA A N 1
ATOM 2344 C CA . ALA A 1 305 ? -12.031 -38.125 -7.383 1 76.38 305 ALA A CA 1
ATOM 2345 C C . ALA A 1 305 ? -11.727 -37.281 -6.141 1 76.38 305 ALA A C 1
ATOM 2347 O O . ALA A 1 305 ? -12.25 -36.188 -5.984 1 76.38 305 ALA A O 1
ATOM 2348 N N . MET A 1 306 ? -10.891 -37.75 -5.375 1 73.12 306 MET A N 1
ATOM 2349 C CA . MET A 1 306 ? -10.547 -37.062 -4.129 1 73.12 306 MET A CA 1
ATOM 2350 C C . MET A 1 306 ? -9.812 -35.75 -4.414 1 73.12 306 MET A C 1
ATOM 2352 O O . MET A 1 306 ? -10.109 -34.719 -3.795 1 73.12 306 MET A O 1
ATOM 2356 N N . ARG A 1 307 ? -9 -35.875 -5.328 1 72.25 307 ARG A N 1
ATOM 2357 C CA . ARG A 1 307 ? -8.234 -34.688 -5.707 1 72.25 307 ARG A CA 1
ATOM 2358 C C . ARG A 1 307 ? -9.141 -33.625 -6.301 1 72.25 307 ARG A C 1
ATOM 2360 O O . ARG A 1 307 ? -8.992 -32.438 -6 1 72.25 307 ARG A O 1
ATOM 2367 N N . ALA A 1 308 ? -10.086 -34.094 -7.141 1 73.25 308 ALA A N 1
ATOM 2368 C CA . ALA A 1 308 ? -11.047 -33.188 -7.77 1 73.25 308 ALA A CA 1
ATOM 2369 C C . ALA A 1 308 ? -11.992 -32.562 -6.734 1 73.25 308 ALA A C 1
ATOM 2371 O O . ALA A 1 308 ? -12.289 -31.375 -6.785 1 73.25 308 ALA A O 1
ATOM 2372 N N . LEU A 1 309 ? -12.406 -33.438 -5.816 1 77.75 309 LEU A N 1
ATOM 2373 C CA . LEU A 1 309 ? -13.289 -32.938 -4.75 1 77.75 309 LEU A CA 1
ATOM 2374 C C . LEU A 1 309 ? -12.547 -32 -3.814 1 77.75 309 LEU A C 1
ATOM 2376 O O . LEU A 1 309 ? -13.109 -31.016 -3.348 1 77.75 309 LEU A O 1
ATOM 2380 N N . ASP A 1 310 ? -11.398 -32.25 -3.572 1 72.81 310 ASP A N 1
ATOM 2381 C CA . ASP A 1 310 ? -10.555 -31.328 -2.807 1 72.81 310 ASP A CA 1
ATOM 2382 C C . ASP A 1 310 ? -10.438 -29.969 -3.504 1 72.81 310 ASP A C 1
ATOM 2384 O O . ASP A 1 310 ? -10.586 -28.922 -2.871 1 72.81 310 ASP A O 1
ATOM 2388 N N . ALA A 1 311 ? -10.25 -30.016 -4.793 1 70.12 311 ALA A N 1
ATOM 2389 C CA . ALA A 1 311 ? -10.062 -28.844 -5.633 1 70.12 311 ALA A CA 1
ATOM 2390 C C . ALA A 1 311 ? -11.352 -28.047 -5.758 1 70.12 311 ALA A C 1
ATOM 2392 O O . ALA A 1 311 ? -11.328 -26.812 -5.848 1 70.12 311 ALA A O 1
ATOM 2393 N N . ALA A 1 312 ? -12.445 -28.797 -5.695 1 67.69 312 ALA A N 1
ATOM 2394 C CA . ALA A 1 312 ? -13.773 -28.203 -5.848 1 67.69 312 ALA A CA 1
ATOM 2395 C C . ALA A 1 312 ? -14.406 -27.938 -4.488 1 67.69 312 ALA A C 1
ATOM 2397 O O . ALA A 1 312 ? -15.609 -27.672 -4.398 1 67.69 312 ALA A O 1
ATOM 2398 N N . ASN A 1 313 ? -13.594 -28.047 -3.51 1 71.88 313 ASN A N 1
ATOM 2399 C CA . ASN A 1 313 ? -14.055 -27.891 -2.133 1 71.88 313 ASN A CA 1
ATOM 2400 C C . ASN A 1 313 ? -15.336 -28.688 -1.882 1 71.88 313 ASN A C 1
ATOM 2402 O O . ASN A 1 313 ? -16.266 -28.172 -1.251 1 71.88 313 ASN A O 1
ATOM 2406 N N . GLY A 1 314 ? -15.461 -29.734 -2.393 1 71.5 314 GLY A N 1
ATOM 2407 C CA . GLY A 1 314 ? -16.547 -30.672 -2.119 1 71.5 314 GLY A CA 1
ATOM 2408 C C . GLY A 1 314 ? -17.703 -30.531 -3.088 1 71.5 314 GLY A C 1
ATOM 2409 O O . GLY A 1 314 ? -18.656 -31.312 -3.039 1 71.5 314 GLY A O 1
ATOM 2410 N N . ASP A 1 315 ? -17.688 -29.5 -3.85 1 74.62 315 ASP A N 1
ATOM 2411 C CA . ASP A 1 315 ? -18.75 -29.359 -4.828 1 74.62 315 ASP A CA 1
ATOM 2412 C C . ASP A 1 315 ? -18.625 -30.406 -5.938 1 74.62 315 ASP A C 1
ATOM 2414 O O . ASP A 1 315 ? -17.625 -30.422 -6.664 1 74.62 315 ASP A O 1
ATOM 2418 N N . LEU A 1 316 ? -19.609 -31.203 -6.074 1 74.38 316 LEU A N 1
ATOM 2419 C CA . LEU A 1 316 ? -19.578 -32.344 -6.984 1 74.38 316 LEU A CA 1
ATOM 2420 C C . LEU A 1 316 ? -19.484 -31.875 -8.43 1 74.38 316 LEU A C 1
ATOM 2422 O O . LEU A 1 316 ? -18.688 -32.406 -9.211 1 74.38 316 LEU A O 1
ATOM 2426 N N . ASP A 1 317 ? -20.172 -30.859 -8.734 1 71.69 317 ASP A N 1
ATOM 2427 C CA . ASP A 1 317 ? -20.188 -30.375 -10.109 1 71.69 317 ASP A CA 1
ATOM 2428 C C . ASP A 1 317 ? -18.859 -29.703 -10.469 1 71.69 317 ASP A C 1
ATOM 2430 O O . ASP A 1 317 ? -18.328 -29.922 -11.555 1 71.69 317 ASP A O 1
ATOM 2434 N N . GLY A 1 318 ? -18.25 -29.031 -9.664 1 70.56 318 GLY A N 1
ATOM 2435 C CA . GLY A 1 318 ? -16.938 -28.438 -9.836 1 70.56 318 GLY A CA 1
ATOM 2436 C C . GLY A 1 318 ? -15.828 -29.469 -9.953 1 70.56 318 GLY A C 1
ATOM 2437 O O . GLY A 1 318 ? -14.93 -29.344 -10.789 1 70.56 318 GLY A O 1
ATOM 2438 N N . ALA A 1 319 ? -15.953 -30.375 -9.117 1 71.88 319 ALA A N 1
ATOM 2439 C CA . ALA A 1 319 ? -14.969 -31.453 -9.133 1 71.88 319 ALA A CA 1
ATOM 2440 C C . ALA A 1 319 ? -14.953 -32.188 -10.484 1 71.88 319 ALA A C 1
ATOM 2442 O O . ALA A 1 319 ? -13.891 -32.438 -11.039 1 71.88 319 ALA A O 1
ATOM 2443 N N . ILE A 1 320 ? -16.188 -32.406 -10.984 1 69.38 320 ILE A N 1
ATOM 2444 C CA . ILE A 1 320 ? -16.328 -33.062 -12.281 1 69.38 320 ILE A CA 1
ATOM 2445 C C . ILE A 1 320 ? -15.773 -32.156 -13.375 1 69.38 320 ILE A C 1
ATOM 2447 O O . ILE A 1 320 ? -15.07 -32.625 -14.281 1 69.38 320 ILE A O 1
ATOM 2451 N N . GLY A 1 321 ? -15.883 -30.984 -13.273 1 66.12 321 GLY A N 1
ATOM 2452 C CA . GLY A 1 321 ? -15.32 -30 -14.195 1 66.12 321 GLY A CA 1
ATOM 2453 C C . GLY A 1 321 ? -13.805 -30 -14.211 1 66.12 321 GLY A C 1
ATOM 2454 O O . GLY A 1 321 ? -13.195 -29.844 -15.266 1 66.12 321 GLY A O 1
ATOM 2455 N N . PHE A 1 322 ? -13.219 -30.312 -13.109 1 63.22 322 PHE A N 1
ATOM 2456 C CA . PHE A 1 322 ? -11.766 -30.344 -12.953 1 63.22 322 PHE A CA 1
ATOM 2457 C C . PHE A 1 322 ? -11.172 -31.562 -13.648 1 63.22 322 PHE A C 1
ATOM 2459 O O . PHE A 1 322 ? -10.023 -31.547 -14.078 1 63.22 322 PHE A O 1
ATOM 2466 N N . LEU A 1 323 ? -11.945 -32.594 -13.758 1 65.31 323 LEU A N 1
ATOM 2467 C CA . LEU A 1 323 ? -11.453 -33.875 -14.203 1 65.31 323 LEU A CA 1
ATOM 2468 C C . LEU A 1 323 ? -11.648 -34.062 -15.703 1 65.31 323 LEU A C 1
ATOM 2470 O O . LEU A 1 323 ? -11.016 -34.906 -16.328 1 65.31 323 LEU A O 1
ATOM 2474 N N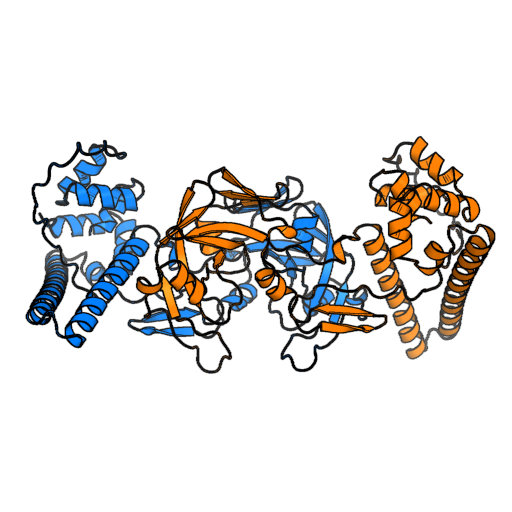 . ILE A 1 324 ? -12.508 -33.281 -16.234 1 57.97 324 ILE A N 1
ATOM 2475 C CA . ILE A 1 324 ? -12.789 -33.406 -17.672 1 57.97 324 ILE A CA 1
ATOM 2476 C C . ILE A 1 324 ? -12.078 -32.281 -18.438 1 57.97 324 ILE A C 1
ATOM 2478 O O . ILE A 1 324 ? -11.961 -31.172 -17.953 1 57.97 324 ILE A O 1
ATOM 2482 N N . MET B 1 1 ? -6.008 36.125 32.375 1 34.78 1 MET B N 1
ATOM 2483 C CA . MET B 1 1 ? -4.805 36.281 33.188 1 34.78 1 MET B CA 1
ATOM 2484 C C . MET B 1 1 ? -3.707 35.344 32.719 1 34.78 1 MET B C 1
ATOM 2486 O O . MET B 1 1 ? -3.955 34.156 32.531 1 34.78 1 MET B O 1
ATOM 2490 N N . THR B 1 2 ? -2.742 35.875 32.188 1 48.44 2 THR B N 1
ATOM 2491 C CA . THR B 1 2 ? -1.596 35.094 31.703 1 48.44 2 THR B CA 1
ATOM 2492 C C . THR B 1 2 ? -0.989 34.281 32.844 1 48.44 2 THR B C 1
ATOM 2494 O O . THR B 1 2 ? -0.869 34.781 33.969 1 48.44 2 THR B O 1
ATOM 2497 N N . PRO B 1 3 ? -1.061 33.094 32.781 1 56.22 3 PRO B N 1
ATOM 2498 C CA . PRO B 1 3 ? -0.522 32.281 33.875 1 56.22 3 PRO B CA 1
ATOM 2499 C C . PRO B 1 3 ? 0.817 32.812 34.406 1 56.22 3 PRO B C 1
ATOM 2501 O O . PRO B 1 3 ? 1.602 33.375 33.625 1 56.22 3 PRO B O 1
ATOM 2504 N N . ASP B 1 4 ? 1.024 32.906 35.719 1 76.44 4 ASP B N 1
ATOM 2505 C CA . ASP B 1 4 ? 2.246 33.281 36.406 1 76.44 4 ASP B CA 1
ATOM 2506 C C . ASP B 1 4 ? 3.434 32.438 35.969 1 76.44 4 ASP B C 1
ATOM 2508 O O . ASP B 1 4 ? 3.365 31.203 35.969 1 76.44 4 ASP B O 1
ATOM 2512 N N . PRO B 1 5 ? 4.375 33 35.344 1 81.19 5 PRO B N 1
ATOM 2513 C CA . PRO B 1 5 ? 5.543 32.312 34.844 1 81.19 5 PRO B CA 1
ATOM 2514 C C . PRO B 1 5 ? 6.094 31.281 35.812 1 81.19 5 PRO B C 1
ATOM 2516 O O . PRO B 1 5 ? 6.539 30.203 35.406 1 81.19 5 PRO B O 1
ATOM 2519 N N . GLU B 1 6 ? 6.004 31.625 37.156 1 84.75 6 GLU B N 1
ATOM 2520 C CA . GLU B 1 6 ? 6.547 30.719 38.156 1 84.75 6 GLU B CA 1
ATOM 2521 C C . GLU B 1 6 ? 5.727 29.438 38.25 1 84.75 6 GLU B C 1
ATOM 2523 O O . GLU B 1 6 ? 6.277 28.344 38.438 1 84.75 6 GLU B O 1
ATOM 2528 N N . THR B 1 7 ? 4.523 29.594 38.125 1 78.69 7 THR B N 1
ATOM 2529 C CA . THR B 1 7 ? 3.648 28.422 38.125 1 78.69 7 THR B CA 1
ATOM 2530 C C . THR B 1 7 ? 3.949 27.5 36.969 1 78.69 7 THR B C 1
ATOM 2532 O O . THR B 1 7 ? 4.008 26.281 37.125 1 78.69 7 THR B O 1
ATOM 2535 N N . ILE B 1 8 ? 4.145 28.062 35.844 1 79.56 8 ILE B N 1
ATOM 2536 C CA . ILE B 1 8 ? 4.465 27.312 34.625 1 79.56 8 ILE B CA 1
ATOM 2537 C C . ILE B 1 8 ? 5.797 26.594 34.812 1 79.56 8 ILE B C 1
ATOM 2539 O O . ILE B 1 8 ? 5.914 25.406 34.5 1 79.56 8 ILE B O 1
ATOM 2543 N N . ARG B 1 9 ? 6.734 27.328 35.312 1 85.94 9 ARG B N 1
ATOM 2544 C CA . ARG B 1 9 ? 8.07 26.797 35.531 1 85.94 9 ARG B CA 1
ATOM 2545 C C . ARG B 1 9 ? 8.031 25.578 36.438 1 85.94 9 ARG B C 1
ATOM 2547 O O . ARG B 1 9 ? 8.625 24.531 36.125 1 85.94 9 ARG B O 1
ATOM 2554 N N . LEU B 1 10 ? 7.344 25.688 37.594 1 81.38 10 LEU B N 1
ATOM 2555 C CA . LEU B 1 10 ? 7.266 24.609 38.562 1 81.38 10 LEU B CA 1
ATOM 2556 C C . LEU B 1 10 ? 6.551 23.406 38 1 81.38 10 LEU B C 1
ATOM 2558 O O . LEU B 1 10 ? 6.895 22.266 38.312 1 81.38 10 LEU B O 1
ATOM 2562 N N . HIS B 1 11 ? 5.641 23.688 37.219 1 77.62 11 HIS B N 1
ATOM 2563 C CA . HIS B 1 11 ? 4.938 22.594 36.562 1 77.62 11 HIS B CA 1
ATOM 2564 C C . HIS B 1 11 ? 5.871 21.812 35.656 1 77.62 11 HIS B C 1
ATOM 2566 O O . HIS B 1 11 ? 5.816 20.578 35.594 1 77.62 11 HIS B O 1
ATOM 2572 N N . ILE B 1 12 ? 6.633 22.469 34.906 1 80.94 12 ILE B N 1
ATOM 2573 C CA . ILE B 1 12 ? 7.598 21.859 34 1 80.94 12 ILE B CA 1
ATOM 2574 C C . ILE B 1 12 ? 8.602 21.031 34.812 1 80.94 12 ILE B C 1
ATOM 2576 O O . ILE B 1 12 ? 8.898 19.891 34.438 1 80.94 12 ILE B O 1
ATOM 2580 N N . LEU B 1 13 ? 9.039 21.609 35.906 1 84.19 13 LEU B N 1
ATOM 2581 C CA . LEU B 1 13 ? 10.039 20.938 36.75 1 84.19 13 LEU B CA 1
ATOM 2582 C C . LEU B 1 13 ? 9.438 19.734 37.469 1 84.19 13 LEU B C 1
ATOM 2584 O O . LEU B 1 13 ? 10.141 18.75 37.719 1 84.19 13 LEU B O 1
ATOM 2588 N N . GLY B 1 14 ? 8.227 19.781 37.719 1 77.75 14 GLY B N 1
ATOM 2589 C CA . GLY B 1 14 ? 7.582 18.75 38.5 1 77.75 14 GLY B CA 1
ATOM 2590 C C . GLY B 1 14 ? 7.09 17.578 37.656 1 77.75 14 GLY B C 1
ATOM 2591 O O . GLY B 1 14 ? 6.672 16.562 38.219 1 77.75 14 GLY B O 1
ATOM 2592 N N . ASN B 1 15 ? 7.02 17.797 36.375 1 75.06 15 ASN B N 1
ATOM 2593 C CA . ASN B 1 15 ? 6.477 16.766 35.5 1 75.06 15 ASN B CA 1
ATOM 2594 C C . ASN B 1 15 ? 7.453 16.391 34.406 1 75.06 15 ASN B C 1
ATOM 2596 O O . ASN B 1 15 ? 7.602 17.141 33.438 1 75.06 15 ASN B O 1
ATOM 2600 N N . PRO B 1 16 ? 8.016 15.281 34.469 1 77.69 16 PRO B N 1
ATOM 2601 C CA . PRO B 1 16 ? 9.023 14.859 33.5 1 77.69 16 PRO B CA 1
ATOM 2602 C C . PRO B 1 16 ? 8.492 14.82 32.062 1 77.69 16 PRO B C 1
ATOM 2604 O O . PRO B 1 16 ? 9.211 15.164 31.109 1 77.69 16 PRO B O 1
ATOM 2607 N N . GLN B 1 17 ? 7.297 14.398 31.953 1 68.88 17 GLN B N 1
ATOM 2608 C CA . GLN B 1 17 ? 6.719 14.328 30.625 1 68.88 17 GLN B CA 1
ATOM 2609 C C . GLN B 1 17 ? 6.582 15.719 30 1 68.88 17 GLN B C 1
ATOM 2611 O O . GLN B 1 17 ? 6.883 15.906 28.812 1 68.88 17 GLN B O 1
ATOM 2616 N N . VAL B 1 18 ? 6.176 16.609 30.781 1 67.25 18 VAL B N 1
ATOM 2617 C CA . VAL B 1 18 ? 6.031 18 30.344 1 67.25 18 VAL B CA 1
ATOM 2618 C C . VAL B 1 18 ? 7.406 18.594 30.031 1 67.25 18 VAL B C 1
ATOM 2620 O O . VAL B 1 18 ? 7.578 19.297 29.047 1 67.25 18 VAL B O 1
ATOM 2623 N N . ARG B 1 19 ? 8.305 18.281 30.766 1 77.5 19 ARG B N 1
ATOM 2624 C CA . ARG B 1 19 ? 9.664 18.781 30.562 1 77.5 19 ARG B CA 1
ATOM 2625 C C . ARG B 1 19 ? 10.219 18.328 29.219 1 77.5 19 ARG B C 1
ATOM 2627 O O . ARG B 1 19 ? 10.852 19.109 28.5 1 77.5 19 ARG B O 1
ATOM 2634 N N . GLU B 1 20 ? 9.945 17.109 28.953 1 74.12 20 GLU B N 1
ATOM 2635 C CA . GLU B 1 20 ? 10.445 16.578 27.688 1 74.12 20 GLU B CA 1
ATOM 2636 C C . GLU B 1 20 ? 9.758 17.234 26.5 1 74.12 20 GLU B C 1
ATOM 2638 O O . GLU B 1 20 ? 10.406 17.562 25.5 1 74.12 20 GLU B O 1
ATOM 2643 N N . ALA B 1 21 ? 8.492 17.422 26.672 1 63.38 21 ALA B N 1
ATOM 2644 C CA . ALA B 1 21 ? 7.738 18.078 25.609 1 63.38 21 ALA B CA 1
ATOM 2645 C C . ALA B 1 21 ? 8.242 19.5 25.375 1 63.38 21 ALA B C 1
ATOM 2647 O O . ALA B 1 21 ? 8.406 19.938 24.234 1 63.38 21 ALA B O 1
ATOM 2648 N N . VAL B 1 22 ? 8.555 20.219 26.406 1 72.75 22 VAL B N 1
ATOM 2649 C CA . VAL B 1 22 ? 9.031 21.594 26.328 1 72.75 22 VAL B CA 1
ATOM 2650 C C . VAL B 1 22 ? 10.438 21.625 25.734 1 72.75 22 VAL B C 1
ATOM 2652 O O . VAL B 1 22 ? 10.766 22.5 24.938 1 72.75 22 VAL B O 1
ATOM 2655 N N . ARG B 1 23 ? 11.156 20.672 26.078 1 78.94 23 ARG B N 1
ATOM 2656 C CA . ARG B 1 23 ? 12.508 20.594 25.547 1 78.94 23 ARG B CA 1
ATOM 2657 C C . ARG B 1 23 ? 12.484 20.453 24.031 1 78.94 23 ARG B C 1
ATOM 2659 O O . ARG B 1 23 ? 13.305 21.062 23.328 1 78.94 23 ARG B O 1
ATOM 2666 N N . ARG B 1 24 ? 11.516 19.766 23.625 1 66.69 24 ARG B N 1
ATOM 2667 C CA . ARG B 1 24 ? 11.406 19.516 22.188 1 66.69 24 ARG B CA 1
ATOM 2668 C C . ARG B 1 24 ? 10.859 20.75 21.469 1 66.69 24 ARG B C 1
ATOM 2670 O O . ARG B 1 24 ? 11.344 21.109 20.391 1 66.69 24 ARG B O 1
ATOM 2677 N N . GLN B 1 25 ? 9.961 21.438 22.062 1 65.06 25 GLN B N 1
ATOM 2678 C CA . GLN B 1 25 ? 9.227 22.5 21.406 1 65.06 25 GLN B CA 1
ATOM 2679 C C . GLN B 1 25 ? 9.891 23.859 21.641 1 65.06 25 GLN B C 1
ATOM 2681 O O . GLN B 1 25 ? 9.789 24.766 20.797 1 65.06 25 GLN B O 1
ATOM 2686 N N . ASN B 1 26 ? 10.469 24.031 22.828 1 73.69 26 ASN B N 1
ATOM 2687 C CA . ASN B 1 26 ? 11.078 25.297 23.25 1 73.69 26 ASN B CA 1
ATOM 2688 C C . ASN B 1 26 ? 12.359 25.062 24.047 1 73.69 26 ASN B C 1
ATOM 2690 O O . ASN B 1 26 ? 12.391 25.266 25.266 1 73.69 26 ASN B O 1
ATOM 2694 N N . PRO B 1 27 ? 13.273 24.609 23.234 1 81.88 27 PRO B N 1
ATOM 2695 C CA . PRO B 1 27 ? 14.516 24.266 23.922 1 81.88 27 PRO B CA 1
ATOM 2696 C C . PRO B 1 27 ? 15.078 25.422 24.75 1 81.88 27 PRO B C 1
ATOM 2698 O O . PRO B 1 27 ? 15.617 25.203 25.844 1 81.88 27 PRO B O 1
ATOM 2701 N N . GLU B 1 28 ? 14.93 26.609 24.328 1 85.94 28 GLU B N 1
ATOM 2702 C CA . GLU B 1 28 ? 15.445 27.766 25.047 1 85.94 28 GLU B CA 1
ATOM 2703 C C . GLU B 1 28 ? 14.773 27.891 26.422 1 85.94 28 GLU B C 1
ATOM 2705 O O . GLU B 1 28 ? 15.445 28.156 27.422 1 85.94 28 GLU B O 1
ATOM 2710 N N . LEU B 1 29 ? 13.516 27.672 26.406 1 84.94 29 LEU B N 1
ATOM 2711 C CA . LEU B 1 29 ? 12.773 27.766 27.656 1 84.94 29 LEU B CA 1
ATOM 2712 C C . LEU B 1 29 ? 13.117 26.609 28.594 1 84.94 29 LEU B C 1
ATOM 2714 O O . LEU B 1 29 ? 13.242 26.781 29.797 1 84.94 29 LEU B O 1
ATOM 2718 N N . ALA B 1 30 ? 13.312 25.422 28.016 1 85.94 30 ALA B N 1
ATOM 2719 C CA . ALA B 1 30 ? 13.648 24.234 28.797 1 85.94 30 ALA B CA 1
ATOM 2720 C C . ALA B 1 30 ? 15.008 24.391 29.484 1 85.94 30 ALA B C 1
ATOM 2722 O O . ALA B 1 30 ? 15.188 23.953 30.609 1 85.94 30 ALA B O 1
ATOM 2723 N N . GLU B 1 31 ? 15.836 25.047 28.797 1 89 31 GLU B N 1
ATOM 2724 C CA . GLU B 1 31 ? 17.203 25.203 29.281 1 89 31 GLU B CA 1
ATOM 2725 C C . GLU B 1 31 ? 17.25 26.078 30.531 1 89 31 GLU B C 1
ATOM 2727 O O . GLU B 1 31 ? 18.109 25.906 31.391 1 89 31 GLU B O 1
ATOM 2732 N N . VAL B 1 32 ? 16.328 26.938 30.672 1 91 32 VAL B N 1
ATOM 2733 C CA . VAL B 1 32 ? 16.391 27.891 31.781 1 91 32 VAL B CA 1
ATOM 2734 C C . VAL B 1 32 ? 15.383 27.516 32.844 1 91 32 VAL B C 1
ATOM 2736 O O . VAL B 1 32 ? 15.117 28.297 33.781 1 91 32 VAL B O 1
ATOM 2739 N N . ALA B 1 33 ? 14.844 26.328 32.812 1 89.25 33 ALA B N 1
ATOM 2740 C CA . ALA B 1 33 ? 13.758 25.906 33.719 1 89.25 33 ALA B CA 1
ATOM 2741 C C . ALA B 1 33 ? 14.227 25.844 35.156 1 89.25 33 ALA B C 1
ATOM 2743 O O . ALA B 1 33 ? 13.43 25.984 36.094 1 89.25 33 ALA B O 1
ATOM 2744 N N . ASN B 1 34 ? 15.477 25.656 35.406 1 90.94 34 ASN B N 1
ATOM 2745 C CA . ASN B 1 34 ? 16 25.516 36.75 1 90.94 34 ASN B CA 1
ATOM 2746 C C . ASN B 1 34 ? 16.281 26.875 37.406 1 90.94 34 ASN B C 1
ATOM 2748 O O . ASN B 1 34 ? 16.641 26.938 38.562 1 90.94 34 ASN B O 1
ATOM 2752 N N . ASP B 1 35 ? 16.219 27.906 36.625 1 92.62 35 ASP B N 1
ATOM 2753 C CA . ASP B 1 35 ? 16.453 29.266 37.094 1 92.62 35 ASP B CA 1
ATOM 2754 C C . ASP B 1 35 ? 15.18 30.109 36.969 1 92.62 35 ASP B C 1
ATOM 2756 O O . ASP B 1 35 ? 14.797 30.516 35.875 1 92.62 35 ASP B O 1
ATOM 2760 N N . ALA B 1 36 ? 14.625 30.453 38.062 1 91.06 36 ALA B N 1
ATOM 2761 C CA . ALA B 1 36 ? 13.328 31.125 38.062 1 91.06 36 ALA B CA 1
ATOM 2762 C C . ALA B 1 36 ? 13.398 32.469 37.344 1 91.06 36 ALA B C 1
ATOM 2764 O O . ALA B 1 36 ? 12.508 32.812 36.562 1 91.06 36 ALA B O 1
ATOM 2765 N N . GLN B 1 37 ? 14.406 33.156 37.625 1 92 37 GLN B N 1
ATOM 2766 C CA . GLN B 1 37 ? 14.523 34.5 37.031 1 92 37 GLN B CA 1
ATOM 2767 C C . GLN B 1 37 ? 14.773 34.406 35.531 1 92 37 GLN B C 1
ATOM 2769 O O . GLN B 1 37 ? 14.117 35.094 34.75 1 92 37 GLN B O 1
ATOM 2774 N N . ARG B 1 38 ? 15.672 33.562 35.156 1 92.88 38 ARG B N 1
ATOM 2775 C CA . ARG B 1 38 ? 15.977 33.406 33.719 1 92.88 38 ARG B CA 1
ATOM 2776 C C . ARG B 1 38 ? 14.781 32.844 32.969 1 92.88 38 ARG B C 1
ATOM 2778 O O . ARG B 1 38 ? 14.523 33.25 31.828 1 92.88 38 ARG B O 1
ATOM 2785 N N . PHE B 1 39 ? 14.117 32 33.625 1 92.5 39 PHE B N 1
ATOM 2786 C CA . PHE B 1 39 ? 12.922 31.422 33.031 1 92.5 39 PHE B CA 1
ATOM 2787 C C . PHE B 1 39 ? 11.891 32.5 32.75 1 92.5 39 PHE B C 1
ATOM 2789 O O . PHE B 1 39 ? 11.359 32.562 31.625 1 92.5 39 PHE B O 1
ATOM 2796 N N . ARG B 1 40 ? 11.656 33.312 33.688 1 88.81 40 ARG B N 1
ATOM 2797 C CA . ARG B 1 40 ? 10.703 34.375 33.531 1 88.81 40 ARG B CA 1
ATOM 2798 C C . ARG B 1 40 ? 11.117 35.312 32.406 1 88.81 40 ARG B C 1
ATOM 2800 O O . ARG B 1 40 ? 10.289 35.75 31.594 1 88.81 40 ARG B O 1
ATOM 2807 N N . ASP B 1 41 ? 12.359 35.594 32.375 1 90.25 41 ASP B N 1
ATOM 2808 C CA . ASP B 1 41 ? 12.867 36.531 31.344 1 90.25 41 ASP B CA 1
ATOM 2809 C C . ASP B 1 41 ? 12.672 35.969 29.938 1 90.25 41 ASP B C 1
ATOM 2811 O O . ASP B 1 41 ? 12.203 36.656 29.047 1 90.25 41 ASP B O 1
ATOM 2815 N N . VAL B 1 42 ? 13.062 34.75 29.812 1 89 42 VAL B N 1
ATOM 2816 C CA . VAL B 1 42 ? 12.969 34.094 28.516 1 89 42 VAL B CA 1
ATOM 2817 C C . VAL B 1 42 ? 11.5 33.969 28.094 1 89 42 VAL B C 1
ATOM 2819 O O . VAL B 1 42 ? 11.148 34.281 26.953 1 89 42 VAL B O 1
ATOM 2822 N N . LEU B 1 43 ? 10.703 33.562 29 1 85.81 43 LEU B N 1
ATOM 2823 C CA . LEU B 1 43 ? 9.281 33.438 28.703 1 85.81 43 LEU B CA 1
ATOM 2824 C C . LEU B 1 43 ? 8.664 34.781 28.328 1 85.81 43 LEU B C 1
ATOM 2826 O O . LEU B 1 43 ? 7.918 34.844 27.344 1 85.81 43 LEU B O 1
ATOM 2830 N N . GLN B 1 44 ? 8.961 35.781 29.062 1 83.75 44 GLN B N 1
ATOM 2831 C CA . GLN B 1 44 ? 8.438 37.125 28.797 1 83.75 44 GLN B CA 1
ATOM 2832 C C . GLN B 1 44 ? 8.922 37.625 27.453 1 83.75 44 GLN B C 1
ATOM 2834 O O . GLN B 1 44 ? 8.156 38.25 26.703 1 83.75 44 GLN B O 1
ATOM 2839 N N . ARG B 1 45 ? 10.148 37.438 27.234 1 86 45 ARG B N 1
ATOM 2840 C CA . ARG B 1 45 ? 10.695 37.844 25.953 1 86 45 ARG B CA 1
ATOM 2841 C C . ARG B 1 45 ? 9.992 37.156 24.797 1 86 45 ARG B C 1
ATOM 2843 O O . ARG B 1 45 ? 9.641 37.781 23.797 1 86 45 ARG B O 1
ATOM 2850 N N . GLN B 1 46 ? 9.852 35.938 24.953 1 81.06 46 GLN B N 1
ATOM 2851 C CA . GLN B 1 46 ? 9.188 35.156 23.922 1 81.06 46 GLN B CA 1
ATOM 2852 C C . GLN B 1 46 ? 7.734 35.594 23.75 1 81.06 46 GLN B C 1
ATOM 2854 O O . GLN B 1 46 ? 7.246 35.719 22.625 1 81.06 46 GLN B O 1
ATOM 2859 N N . GLN B 1 47 ? 7.105 35.844 24.828 1 76.5 47 GLN B N 1
ATOM 2860 C CA . GLN B 1 47 ? 5.723 36.312 24.797 1 76.5 47 GLN B CA 1
ATOM 2861 C C . GLN B 1 47 ? 5.629 37.688 24.172 1 76.5 47 GLN B C 1
ATOM 2863 O O . GLN B 1 47 ? 4.719 37.969 23.391 1 76.5 47 GLN B O 1
ATOM 2868 N N . GLN B 1 48 ? 6.527 38.531 24.531 1 80.38 48 GLN B N 1
ATOM 2869 C CA . GLN B 1 48 ? 6.559 39.875 23.969 1 80.38 48 GLN B CA 1
ATOM 2870 C C . GLN B 1 48 ? 6.82 39.844 22.469 1 80.38 48 GLN B C 1
ATOM 2872 O O . GLN B 1 48 ? 6.191 40.562 21.703 1 80.38 48 GLN B O 1
ATOM 2877 N N . ARG B 1 49 ? 7.766 39.062 22.125 1 80.62 49 ARG B N 1
ATOM 2878 C CA . ARG B 1 49 ? 8.055 38.906 20.703 1 80.62 49 ARG B CA 1
ATOM 2879 C C . ARG B 1 49 ? 6.828 38.406 19.953 1 80.62 49 ARG B C 1
ATOM 2881 O O . ARG B 1 49 ? 6.516 38.906 18.859 1 80.62 49 ARG B O 1
ATOM 2888 N N . GLU B 1 50 ? 6.227 37.5 20.516 1 75.69 50 GLU B N 1
ATOM 2889 C CA . GLU B 1 50 ? 5.016 36.969 19.906 1 75.69 50 GLU B CA 1
ATOM 2890 C C . GLU B 1 50 ? 3.938 38.031 19.797 1 75.69 50 GLU B C 1
ATOM 2892 O O . GLU B 1 50 ? 3.27 38.156 18.766 1 75.69 50 GLU B O 1
ATOM 2897 N N . ALA B 1 51 ? 3.797 38.781 20.797 1 75.75 51 ALA B N 1
ATOM 2898 C CA . ALA B 1 51 ? 2.822 39.875 20.812 1 75.75 51 ALA B CA 1
ATOM 2899 C C . ALA B 1 51 ? 3.18 40.938 19.781 1 75.75 51 ALA B C 1
ATOM 2901 O O . ALA B 1 51 ? 2.301 41.469 19.109 1 75.75 51 ALA B O 1
ATOM 2902 N N . GLN B 1 52 ? 4.414 41.188 19.719 1 81.5 52 GLN B N 1
ATOM 2903 C CA . GLN B 1 52 ? 4.879 42.188 18.766 1 81.5 52 GLN B CA 1
ATOM 2904 C C . GLN B 1 52 ? 4.625 41.75 17.328 1 81.5 52 GLN B C 1
ATOM 2906 O O . GLN B 1 52 ? 4.148 42.531 16.5 1 81.5 52 GLN B O 1
ATOM 2911 N N . VAL B 1 53 ? 4.918 40.594 17.062 1 78.44 53 VAL B N 1
ATOM 2912 C CA . VAL B 1 53 ? 4.707 40.062 15.727 1 78.44 53 VAL B CA 1
ATOM 2913 C C . VAL B 1 53 ? 3.219 40.094 15.383 1 78.44 53 VAL B C 1
ATOM 2915 O O . VAL B 1 53 ? 2.838 40.469 14.273 1 78.44 53 VAL B O 1
ATOM 2918 N N . ALA B 1 54 ? 2.459 39.75 16.328 1 76.31 54 ALA B N 1
ATOM 2919 C CA . ALA B 1 54 ? 1.013 39.781 16.141 1 76.31 54 ALA B CA 1
ATOM 2920 C C . ALA B 1 54 ? 0.513 41.188 15.883 1 76.31 54 ALA B C 1
ATOM 2922 O O . ALA B 1 54 ? -0.318 41.406 15 1 76.31 54 ALA B O 1
ATOM 2923 N N . ALA B 1 55 ? 1.031 42.031 16.688 1 78.19 55 ALA B N 1
ATOM 2924 C CA . ALA B 1 55 ? 0.651 43.438 16.547 1 78.19 55 ALA B CA 1
ATOM 2925 C C . ALA B 1 55 ? 1.081 43.969 15.18 1 78.19 55 ALA B C 1
ATOM 2927 O O . ALA B 1 55 ? 0.339 44.719 14.547 1 78.19 55 ALA B O 1
ATOM 2928 N N . GLU B 1 56 ? 2.242 43.625 14.781 1 81 56 GLU B N 1
ATOM 2929 C CA . GLU B 1 56 ? 2.742 44.062 13.477 1 81 56 GLU B CA 1
ATOM 2930 C C . GLU B 1 56 ? 1.874 43.531 12.344 1 81 56 GLU B C 1
ATOM 2932 O O . GLU B 1 56 ? 1.579 44.219 11.383 1 81 56 GLU B O 1
ATOM 2937 N N . LYS B 1 57 ? 1.527 42.344 12.484 1 80 57 LYS B N 1
ATOM 2938 C CA . LYS B 1 57 ? 0.649 41.75 11.484 1 80 57 LYS B CA 1
ATOM 2939 C C . LYS B 1 57 ? -0.698 42.469 11.43 1 80 57 LYS B C 1
ATOM 2941 O O . LYS B 1 57 ? -1.204 42.75 10.344 1 80 57 LYS B O 1
ATOM 2946 N N . GLU B 1 58 ? -1.22 42.75 12.57 1 78.56 58 GLU B N 1
ATOM 2947 C CA . GLU B 1 58 ? -2.492 43.469 12.641 1 78.56 58 GLU B CA 1
ATOM 2948 C C . GLU B 1 58 ? -2.367 44.875 12.07 1 78.56 58 GLU B C 1
ATOM 2950 O O . GLU B 1 58 ? -3.264 45.344 11.367 1 78.56 58 GLU B O 1
ATOM 2955 N N . ALA B 1 59 ? -1.298 45.438 12.43 1 79.69 59 ALA B N 1
ATOM 2956 C CA . ALA B 1 59 ? -1.038 46.781 11.906 1 79.69 59 ALA B CA 1
ATOM 2957 C C . ALA B 1 59 ? -0.903 46.75 10.383 1 79.69 59 ALA B C 1
ATOM 2959 O O . ALA B 1 59 ? -1.42 47.656 9.695 1 79.69 59 ALA B O 1
ATOM 2960 N N . ARG B 1 60 ? -0.226 45.812 9.922 1 81.94 60 ARG B N 1
ATOM 2961 C CA . ARG B 1 60 ? -0.052 45.656 8.477 1 81.94 60 ARG B CA 1
ATOM 2962 C C . ARG B 1 60 ? -1.392 45.438 7.785 1 81.94 60 ARG B C 1
ATOM 2964 O O . ARG B 1 60 ? -1.665 46.062 6.75 1 81.94 60 ARG B O 1
ATOM 2971 N N . ILE B 1 61 ? -2.197 44.688 8.367 1 80.56 61 ILE B N 1
ATOM 2972 C CA . ILE B 1 61 ? -3.521 44.438 7.816 1 80.56 61 ILE B CA 1
ATOM 2973 C C . ILE B 1 61 ? -4.336 45.719 7.793 1 80.56 61 ILE B C 1
ATOM 2975 O O . ILE B 1 61 ? -4.992 46.031 6.797 1 80.56 61 ILE B O 1
ATOM 2979 N N . ALA B 1 62 ? -4.266 46.406 8.859 1 77.94 62 ALA B N 1
ATOM 2980 C CA . ALA B 1 62 ? -4.977 47.688 8.961 1 77.94 62 ALA B CA 1
ATOM 2981 C C . ALA B 1 62 ? -4.492 48.656 7.891 1 77.94 62 ALA B C 1
ATOM 2983 O O . ALA B 1 62 ? -5.297 49.375 7.273 1 77.94 62 ALA B O 1
ATOM 2984 N N . MET B 1 63 ? -3.234 48.656 7.68 1 81.25 63 MET B N 1
ATOM 2985 C CA . MET B 1 63 ? -2.646 49.531 6.676 1 81.25 63 MET B CA 1
ATOM 2986 C C . MET B 1 63 ? -3.117 49.156 5.277 1 81.25 63 MET B C 1
ATOM 2988 O O . MET B 1 63 ? -3.496 50.031 4.488 1 81.25 63 MET B O 1
ATOM 2992 N N . LEU B 1 64 ? -3.172 47.938 5.039 1 80.38 64 LEU B N 1
ATOM 2993 C CA . LEU B 1 64 ? -3.57 47.469 3.721 1 80.38 64 LEU B CA 1
ATOM 2994 C C . LEU B 1 64 ? -5.055 47.688 3.48 1 80.38 64 LEU B C 1
ATOM 2996 O O . LEU B 1 64 ? -5.473 47.938 2.348 1 80.38 64 LEU B O 1
ATOM 3000 N N . ASN B 1 65 ? -5.801 47.75 4.523 1 80.56 65 ASN B N 1
ATOM 3001 C CA . ASN B 1 65 ? -7.242 47.969 4.441 1 80.56 65 ASN B CA 1
ATOM 3002 C C . ASN B 1 65 ? -7.574 49.438 4.273 1 80.56 65 ASN B C 1
ATOM 3004 O O . ASN B 1 65 ? -8.727 49.781 4.027 1 80.56 65 ASN B O 1
ATOM 3008 N N . ALA B 1 66 ? -6.641 50.219 4.406 1 77.5 66 ALA B N 1
ATOM 3009 C CA . ALA B 1 66 ? -6.855 51.656 4.227 1 77.5 66 ALA B CA 1
ATOM 3010 C C . ALA B 1 66 ? -7.238 51.969 2.785 1 77.5 66 ALA B C 1
ATOM 3012 O O . ALA B 1 66 ? -7.906 53 2.521 1 77.5 66 ALA B O 1
ATOM 3013 N N . ASP B 1 67 ? -6.777 51.156 1.8 1 82.62 67 ASP B N 1
ATOM 3014 C CA . ASP B 1 67 ? -7.227 51.25 0.414 1 82.62 67 ASP B CA 1
ATOM 3015 C C . ASP B 1 67 ? -7.852 49.938 -0.046 1 82.62 67 ASP B C 1
ATOM 3017 O O . ASP B 1 67 ? -7.238 49.188 -0.81 1 82.62 67 ASP B O 1
ATOM 3021 N N . PRO B 1 68 ? -9.094 49.781 0.323 1 76.88 68 PRO B N 1
ATOM 3022 C CA . PRO B 1 68 ? -9.734 48.469 0.122 1 76.88 68 PRO B CA 1
ATOM 3023 C C . PRO B 1 68 ? -9.938 48.125 -1.354 1 76.88 68 PRO B C 1
ATOM 3025 O O . PRO B 1 68 ? -10.102 46.969 -1.707 1 76.88 68 PRO B O 1
ATOM 3028 N N . PHE B 1 69 ? -9.812 49.062 -2.193 1 85.19 69 PHE B N 1
ATOM 3029 C CA . PHE B 1 69 ? -10.086 48.781 -3.6 1 85.19 69 PHE B CA 1
ATOM 3030 C C . PHE B 1 69 ? -8.797 48.562 -4.371 1 85.19 69 PHE B C 1
ATOM 3032 O O . PHE B 1 69 ? -8.82 48.344 -5.586 1 85.19 69 PHE B O 1
ATOM 3039 N N . ASN B 1 70 ? -7.68 48.531 -3.691 1 87.88 70 ASN B N 1
ATOM 3040 C CA . ASN B 1 70 ? -6.398 48.219 -4.305 1 87.88 70 ASN B CA 1
ATOM 3041 C C . ASN B 1 70 ? -6.207 46.688 -4.41 1 87.88 70 ASN B C 1
ATOM 3043 O O . ASN B 1 70 ? -6.145 46 -3.393 1 87.88 70 ASN B O 1
ATOM 3047 N N . PRO B 1 71 ? -6.168 46.156 -5.656 1 88.56 71 PRO B N 1
ATOM 3048 C CA . PRO B 1 71 ? -6.07 44.719 -5.84 1 88.56 71 PRO B CA 1
ATOM 3049 C C . PRO B 1 71 ? -4.812 44.125 -5.207 1 88.56 71 PRO B C 1
ATOM 3051 O O . PRO B 1 71 ? -4.844 43 -4.699 1 88.56 71 PRO B O 1
ATOM 3054 N N . GLU B 1 72 ? -3.779 44.812 -5.258 1 88.94 72 GLU B N 1
ATOM 3055 C CA . GLU B 1 72 ? -2.545 44.344 -4.656 1 88.94 72 GLU B CA 1
ATOM 3056 C C . GLU B 1 72 ? -2.674 44.25 -3.137 1 88.94 72 GLU B C 1
ATOM 3058 O O . GLU B 1 72 ? -2.182 43.281 -2.525 1 88.94 72 GLU B O 1
ATOM 3063 N N . ASN B 1 73 ? -3.301 45.281 -2.557 1 88 73 ASN B N 1
ATOM 3064 C CA . ASN B 1 73 ? -3.555 45.25 -1.121 1 88 73 ASN B CA 1
ATOM 3065 C C . ASN B 1 73 ? -4.449 44.062 -0.742 1 88 73 ASN B C 1
ATOM 3067 O O . ASN B 1 73 ? -4.195 43.406 0.252 1 88 73 ASN B O 1
ATOM 3071 N N . GLN B 1 74 ? -5.395 43.844 -1.519 1 88 74 GLN B N 1
ATOM 3072 C CA . GLN B 1 74 ? -6.312 42.75 -1.268 1 88 74 GLN B CA 1
ATOM 3073 C C . GLN B 1 74 ? -5.582 41.406 -1.316 1 88 74 GLN B C 1
ATOM 3075 O O . GLN B 1 74 ? -5.785 40.531 -0.45 1 88 74 GLN B O 1
ATOM 3080 N N . ARG B 1 75 ? -4.777 41.281 -2.344 1 90 75 ARG B N 1
ATOM 3081 C CA . ARG B 1 75 ? -4.004 40.062 -2.475 1 90 75 ARG B CA 1
ATOM 3082 C C . ARG B 1 75 ? -3.111 39.844 -1.258 1 90 75 ARG B C 1
ATOM 3084 O O . ARG B 1 75 ? -2.986 38.719 -0.765 1 90 75 ARG B O 1
ATOM 3091 N N . GLU B 1 76 ? -2.508 40.844 -0.809 1 89.19 76 GLU B N 1
ATOM 3092 C CA . GLU B 1 76 ? -1.626 40.75 0.35 1 89.19 76 GLU B CA 1
ATOM 3093 C C . GLU B 1 76 ? -2.408 40.406 1.608 1 89.19 76 GLU B C 1
ATOM 3095 O O . GLU B 1 76 ? -1.931 39.625 2.439 1 89.19 76 GLU B O 1
ATOM 3100 N N . ILE B 1 77 ? -3.488 41.031 1.808 1 89.12 77 ILE B N 1
ATOM 3101 C CA . ILE B 1 77 ? -4.344 40.719 2.949 1 89.12 77 ILE B CA 1
ATOM 3102 C C . ILE B 1 77 ? -4.758 39.281 2.9 1 89.12 77 ILE B C 1
ATOM 3104 O O . ILE B 1 77 ? -4.715 38.562 3.914 1 89.12 77 ILE B O 1
ATOM 3108 N N . GLU B 1 78 ? -5.141 38.781 1.713 1 89.31 78 GLU B N 1
ATOM 3109 C CA . GLU B 1 78 ? -5.52 37.375 1.537 1 89.31 78 GLU B CA 1
ATOM 3110 C C . GLU B 1 78 ? -4.375 36.438 1.907 1 89.31 78 GLU B C 1
ATOM 3112 O O . GLU B 1 78 ? -4.59 35.406 2.531 1 89.31 78 GLU B O 1
ATOM 3117 N N . GLU B 1 79 ? -3.258 36.844 1.545 1 90.31 79 GLU B N 1
ATOM 3118 C CA . GLU B 1 79 ? -2.086 36.031 1.841 1 90.31 79 GLU B CA 1
ATOM 3119 C C . GLU B 1 79 ? -1.811 35.969 3.342 1 90.31 79 GLU B C 1
ATOM 3121 O O . GLU B 1 79 ? -1.436 34.938 3.875 1 90.31 79 GLU B O 1
ATOM 3126 N N . ILE B 1 80 ? -1.969 37.094 3.984 1 88.62 80 ILE B N 1
ATOM 3127 C CA . ILE B 1 80 ? -1.771 37.125 5.43 1 88.62 80 ILE B CA 1
ATOM 3128 C C . ILE B 1 80 ? -2.805 36.25 6.121 1 88.62 80 ILE B C 1
ATOM 3130 O O . ILE B 1 80 ? -2.467 35.469 7.023 1 88.62 80 ILE B O 1
ATOM 3134 N N . ILE B 1 81 ? -3.998 36.312 5.703 1 90.06 81 ILE B N 1
ATOM 3135 C CA . ILE B 1 81 ? -5.074 35.531 6.27 1 90.06 81 ILE B CA 1
ATOM 3136 C C . ILE B 1 81 ? -4.773 34.031 6.055 1 90.06 81 ILE B C 1
ATOM 3138 O O . ILE B 1 81 ? -4.945 33.219 6.965 1 90.06 81 ILE B O 1
ATOM 3142 N N . ARG B 1 82 ? -4.371 33.719 4.887 1 92.12 82 ARG B N 1
ATOM 3143 C CA . ARG B 1 82 ? -4.031 32.344 4.555 1 92.12 82 ARG B CA 1
ATOM 3144 C C . ARG B 1 82 ? -2.91 31.828 5.453 1 92.12 82 ARG B C 1
ATOM 3146 O O . ARG B 1 82 ? -3.014 30.734 6.016 1 92.12 82 ARG B O 1
ATOM 3153 N N . GLN B 1 83 ? -1.926 32.594 5.594 1 91.12 83 GLN B N 1
ATOM 3154 C CA . GLN B 1 83 ? -0.785 32.188 6.414 1 91.12 83 GLN B CA 1
ATOM 3155 C C . GLN B 1 83 ? -1.197 32 7.867 1 91.12 83 GLN B C 1
ATOM 3157 O O . GLN B 1 83 ? -0.701 31.094 8.539 1 91.12 83 GLN B O 1
ATOM 3162 N N . ASN B 1 84 ? -2.035 32.844 8.312 1 90.06 84 ASN B N 1
ATOM 3163 C CA . ASN B 1 84 ? -2.551 32.688 9.664 1 90.06 84 ASN B CA 1
ATOM 3164 C C . ASN B 1 84 ? -3.326 31.391 9.82 1 90.06 84 ASN B C 1
ATOM 3166 O O . ASN B 1 84 ? -3.182 30.688 10.828 1 90.06 84 ASN B O 1
ATOM 3170 N N . ALA B 1 85 ? -4.121 31.094 8.859 1 92.75 85 ALA B N 1
ATOM 3171 C CA . ALA B 1 85 ? -4.895 29.844 8.883 1 92.75 85 ALA B CA 1
ATOM 3172 C C . ALA B 1 85 ? -3.977 28.625 8.883 1 92.75 85 ALA B C 1
ATOM 3174 O O . ALA B 1 85 ? -4.223 27.656 9.602 1 92.75 85 ALA B O 1
ATOM 3175 N N . VAL B 1 86 ? -2.949 28.656 8.094 1 95.06 86 VAL B N 1
ATOM 3176 C CA . VAL B 1 86 ? -1.972 27.578 8 1 95.06 86 VAL B CA 1
ATOM 3177 C C . VAL B 1 86 ? -1.27 27.391 9.344 1 95.06 86 VAL B C 1
ATOM 3179 O O . VAL B 1 86 ? -1.104 26.266 9.812 1 95.06 86 VAL B O 1
ATOM 3182 N N . THR B 1 87 ? -0.911 28.484 9.898 1 90.06 87 THR B N 1
ATOM 3183 C CA . THR B 1 87 ? -0.214 28.438 11.18 1 90.06 87 THR B CA 1
ATOM 3184 C C . THR B 1 87 ? -1.117 27.875 12.266 1 90.06 87 THR B C 1
ATOM 3186 O O . THR B 1 87 ? -0.681 27.047 13.07 1 90.06 87 THR B O 1
ATOM 3189 N N . GLU B 1 88 ? -2.293 28.359 12.289 1 91 88 GLU B N 1
ATOM 3190 C CA . GLU B 1 88 ? -3.258 27.812 13.242 1 91 88 GLU B CA 1
ATOM 3191 C C . GLU B 1 88 ? -3.469 26.328 13.039 1 91 88 GLU B C 1
ATOM 3193 O O . GLU B 1 88 ? -3.559 25.562 14.008 1 91 88 GLU B O 1
ATOM 3198 N N . ASN B 1 89 ? -3.555 25.938 11.82 1 93.31 89 ASN B N 1
ATOM 3199 C CA . ASN B 1 89 ? -3.709 24.531 11.477 1 93.31 89 ASN B CA 1
ATOM 3200 C C . ASN B 1 89 ? -2.539 23.688 11.992 1 93.31 89 ASN B C 1
ATOM 3202 O O . ASN B 1 89 ? -2.738 22.625 12.57 1 93.31 89 ASN B O 1
ATOM 3206 N N . LEU B 1 90 ? -1.402 24.172 11.734 1 91.25 90 LEU B N 1
ATOM 3207 C CA . LEU B 1 90 ? -0.19 23.516 12.211 1 91.25 90 LEU B CA 1
ATOM 3208 C C . LEU B 1 90 ? -0.209 23.391 13.727 1 91.25 90 LEU B C 1
ATOM 3210 O O . LEU B 1 90 ? 0.028 22.297 14.266 1 91.25 90 LEU B O 1
ATOM 3214 N N . HIS B 1 91 ? -0.522 24.438 14.414 1 85.69 91 HIS B N 1
ATOM 3215 C CA . HIS B 1 91 ? -0.539 24.453 15.875 1 85.69 91 HIS B CA 1
ATOM 3216 C C . HIS B 1 91 ? -1.574 23.469 16.422 1 85.69 91 HIS B C 1
ATOM 3218 O O . HIS B 1 91 ? -1.301 22.734 17.375 1 85.69 91 HIS B O 1
ATOM 3224 N N . ASN B 1 92 ? -2.676 23.531 15.805 1 85.31 92 ASN B N 1
ATOM 3225 C CA . ASN B 1 92 ? -3.732 22.609 16.219 1 85.31 92 ASN B CA 1
ATOM 3226 C C . ASN B 1 92 ? -3.293 21.156 16.062 1 85.31 92 ASN B C 1
ATOM 3228 O O . ASN B 1 92 ? -3.541 20.328 16.938 1 85.31 92 ASN B O 1
ATOM 3232 N N . ALA B 1 93 ? -2.676 20.859 14.977 1 89.75 93 ALA B N 1
ATOM 3233 C CA . ALA B 1 93 ? -2.199 19.5 14.727 1 89.75 93 ALA B CA 1
ATOM 3234 C C . ALA B 1 93 ? -1.135 19.094 15.734 1 89.75 93 ALA B C 1
ATOM 3236 O O . ALA B 1 93 ? -1.138 17.969 16.234 1 89.75 93 ALA B O 1
ATOM 3237 N N . MET B 1 94 ? -0.264 19.984 16 1 82.75 94 MET B N 1
ATOM 3238 C CA . MET B 1 94 ? 0.805 19.719 16.953 1 82.75 94 MET B CA 1
ATOM 3239 C C . MET B 1 94 ? 0.235 19.453 18.344 1 82.75 94 MET B C 1
ATOM 3241 O O . MET B 1 94 ? 0.751 18.609 19.078 1 82.75 94 MET B O 1
ATOM 3245 N N . GLU B 1 95 ? -0.749 20.156 18.594 1 79.31 95 GLU B N 1
ATOM 3246 C CA . GLU B 1 95 ? -1.348 20.062 19.922 1 79.31 95 GLU B CA 1
ATOM 3247 C C . GLU B 1 95 ? -2.188 18.797 20.078 1 79.31 95 GLU B C 1
ATOM 3249 O O . GLU B 1 95 ? -2.104 18.109 21.094 1 79.31 95 GLU B O 1
ATOM 3254 N N . HIS B 1 96 ? -2.912 18.516 19.125 1 82.06 96 HIS B N 1
ATOM 3255 C CA . HIS B 1 96 ? -3.936 17.484 19.281 1 82.06 96 HIS B CA 1
ATOM 3256 C C . HIS B 1 96 ? -3.502 16.172 18.656 1 82.06 96 HIS B C 1
ATOM 3258 O O . HIS B 1 96 ? -3.998 15.102 19.031 1 82.06 96 HIS B O 1
ATOM 3264 N N . HIS B 1 97 ? -2.633 16.219 17.719 1 83.12 97 HIS B N 1
ATOM 3265 C CA . HIS B 1 97 ? -2.227 15.016 17 1 83.12 97 HIS B CA 1
ATOM 3266 C C . HIS B 1 97 ? -0.739 15.039 16.672 1 83.12 97 HIS B C 1
ATOM 3268 O O . HIS B 1 97 ? -0.355 14.93 15.508 1 83.12 97 HIS B O 1
ATOM 3274 N N . PRO B 1 98 ? 0.078 15.125 17.703 1 82.25 98 PRO B N 1
ATOM 3275 C CA . PRO B 1 98 ? 1.52 15.242 17.469 1 82.25 98 PRO B CA 1
ATOM 3276 C C . PRO B 1 98 ? 2.096 14.039 16.719 1 82.25 98 PRO B C 1
ATOM 3278 O O . PRO B 1 98 ? 3.117 14.164 16.047 1 82.25 98 PRO B O 1
ATOM 3281 N N . GLU B 1 99 ? 1.411 12.875 16.734 1 82.75 99 GLU B N 1
ATOM 3282 C CA . GLU B 1 99 ? 1.894 11.664 16.078 1 82.75 99 GLU B CA 1
ATOM 3283 C C . GLU B 1 99 ? 1.91 11.82 14.562 1 82.75 99 GLU B C 1
ATOM 3285 O O . GLU B 1 99 ? 2.566 11.055 13.852 1 82.75 99 GLU B O 1
ATOM 3290 N N . SER B 1 100 ? 1.166 12.805 14.102 1 85.69 100 SER B N 1
ATOM 3291 C CA . SER B 1 100 ? 1.074 13.031 12.664 1 85.69 100 SER B CA 1
ATOM 3292 C C . SER B 1 100 ? 2.383 13.578 12.102 1 85.69 100 SER B C 1
ATOM 3294 O O . SER B 1 100 ? 2.566 13.641 10.883 1 85.69 100 SER B O 1
ATOM 3296 N N . PHE B 1 101 ? 3.305 13.961 12.938 1 82.69 101 PHE B N 1
ATOM 3297 C CA . PHE B 1 101 ? 4.551 14.57 12.492 1 82.69 101 PHE B CA 1
ATOM 3298 C C . PHE B 1 101 ? 5.691 13.562 12.539 1 82.69 101 PHE B C 1
ATOM 3300 O O . PHE B 1 101 ? 6.844 13.914 12.266 1 82.69 101 PHE B O 1
ATOM 3307 N N . GLY B 1 102 ? 5.473 12.398 12.82 1 80.5 102 GLY B N 1
ATOM 3308 C CA . GLY B 1 102 ? 6.504 11.375 12.852 1 80.5 102 GLY B CA 1
ATOM 3309 C C . GLY B 1 102 ? 6.32 10.305 11.797 1 80.5 102 GLY B C 1
ATOM 3310 O O . GLY B 1 102 ? 5.297 10.281 11.102 1 80.5 102 GLY B O 1
ATOM 3311 N N . ARG B 1 103 ? 7.391 9.523 11.734 1 85.12 103 ARG B N 1
ATOM 3312 C CA . ARG B 1 103 ? 7.324 8.398 10.812 1 85.12 103 ARG B CA 1
ATOM 3313 C C . ARG B 1 103 ? 6.523 7.246 11.406 1 85.12 103 ARG B C 1
ATOM 3315 O O . ARG B 1 103 ? 6.594 6.996 12.617 1 85.12 103 ARG B O 1
ATOM 3322 N N . VAL B 1 104 ? 5.785 6.648 10.586 1 93.44 104 VAL B N 1
ATOM 3323 C CA . VAL B 1 104 ? 4.992 5.508 11.031 1 93.44 104 VAL B CA 1
ATOM 3324 C C . VAL B 1 104 ? 5.754 4.215 10.766 1 93.44 104 VAL B C 1
ATOM 3326 O O . VAL B 1 104 ? 6.41 4.074 9.727 1 93.44 104 VAL B O 1
ATOM 3329 N N . THR B 1 105 ? 5.762 3.324 11.758 1 95.12 105 THR B N 1
ATOM 3330 C CA . THR B 1 105 ? 6.355 2.006 11.57 1 95.12 105 THR B CA 1
ATOM 3331 C C . THR B 1 105 ? 5.527 1.172 10.602 1 95.12 105 THR B C 1
ATOM 3333 O O . THR B 1 105 ? 4.336 0.948 10.828 1 95.12 105 THR B O 1
ATOM 3336 N N . MET B 1 106 ? 6.164 0.716 9.57 1 97.56 106 MET B N 1
ATOM 3337 C CA . MET B 1 106 ? 5.465 -0.056 8.547 1 97.56 106 MET B CA 1
ATOM 3338 C C . MET B 1 106 ? 5.125 -1.453 9.062 1 97.56 106 MET B C 1
ATOM 3340 O O . MET B 1 106 ? 5.656 -1.891 10.086 1 97.56 106 MET B O 1
ATOM 3344 N N . LEU B 1 107 ? 4.227 -2.141 8.359 1 98.69 107 LEU B N 1
ATOM 3345 C CA . LEU B 1 107 ? 3.672 -3.389 8.875 1 98.69 107 LEU B CA 1
ATOM 3346 C C . LEU B 1 107 ? 4.441 -4.59 8.328 1 98.69 107 LEU B C 1
ATOM 3348 O O . LEU B 1 107 ? 4.414 -4.855 7.125 1 98.69 107 LEU B O 1
ATOM 3352 N N . TYR B 1 108 ? 5.09 -5.254 9.227 1 98.62 108 TYR B N 1
ATOM 3353 C CA . TYR B 1 108 ? 5.773 -6.512 8.93 1 98.62 108 TYR B CA 1
ATOM 3354 C C . TYR B 1 108 ? 5.297 -7.621 9.859 1 98.62 108 TYR B C 1
ATOM 3356 O O . TYR B 1 108 ? 5 -7.371 11.031 1 98.62 108 TYR B O 1
ATOM 3364 N N . ILE B 1 109 ? 5.285 -8.82 9.328 1 98.81 109 ILE B N 1
ATOM 3365 C CA . ILE B 1 109 ? 5.008 -9.992 10.148 1 98.81 109 ILE B CA 1
ATOM 3366 C C . ILE B 1 109 ? 6.059 -11.07 9.875 1 98.81 109 ILE B C 1
ATOM 3368 O O . ILE B 1 109 ? 6.609 -11.148 8.773 1 98.81 109 ILE B O 1
ATOM 3372 N N . PRO B 1 110 ? 6.297 -11.867 10.875 1 98.5 110 PRO B N 1
ATOM 3373 C CA . PRO B 1 110 ? 7.16 -13.023 10.633 1 98.5 110 PRO B CA 1
ATOM 3374 C C . PRO B 1 110 ? 6.461 -14.125 9.836 1 98.5 110 PRO B C 1
ATOM 3376 O O . PRO B 1 110 ? 5.309 -14.453 10.109 1 98.5 110 PRO B O 1
ATOM 3379 N N . VAL B 1 111 ? 7.191 -14.672 8.844 1 98.62 111 VAL B N 1
ATOM 3380 C CA . VAL B 1 111 ? 6.652 -15.766 8.047 1 98.62 111 VAL B CA 1
ATOM 3381 C C . VAL B 1 111 ? 7.758 -16.781 7.754 1 98.62 111 VAL B C 1
ATOM 3383 O O . VAL B 1 111 ? 8.922 -16.562 8.094 1 98.62 111 VAL B O 1
ATOM 3386 N N . GLU B 1 112 ? 7.32 -17.859 7.203 1 98.5 112 GLU B N 1
ATOM 3387 C CA . GLU B 1 112 ? 8.242 -18.906 6.758 1 98.5 112 GLU B CA 1
ATOM 3388 C C . GLU B 1 112 ? 7.852 -19.438 5.379 1 98.5 112 GLU B C 1
ATOM 3390 O O . GLU B 1 112 ? 6.672 -19.672 5.113 1 98.5 112 GLU B O 1
ATOM 3395 N N . VAL B 1 113 ? 8.797 -19.5 4.492 1 98.25 113 VAL B N 1
ATOM 3396 C CA . VAL B 1 113 ? 8.609 -20.109 3.18 1 98.25 113 VAL B CA 1
ATOM 3397 C C . VAL B 1 113 ? 9.625 -21.234 2.982 1 98.25 113 VAL B C 1
ATOM 3399 O O . VAL B 1 113 ? 10.836 -21 2.986 1 98.25 113 VAL B O 1
ATOM 3402 N N . ASN B 1 114 ? 9.086 -22.406 2.818 1 96.69 114 ASN B N 1
ATOM 3403 C CA . ASN B 1 114 ? 9.93 -23.578 2.652 1 96.69 114 ASN B CA 1
ATOM 3404 C C . ASN B 1 114 ? 10.984 -23.688 3.756 1 96.69 114 ASN B C 1
ATOM 3406 O O . ASN B 1 114 ? 12.164 -23.891 3.477 1 96.69 114 ASN B O 1
ATOM 3410 N N . GLY B 1 115 ? 10.57 -23.453 4.91 1 96.06 115 GLY B N 1
ATOM 3411 C CA . GLY B 1 115 ? 11.43 -23.609 6.074 1 96.06 115 GLY B CA 1
ATOM 3412 C C . GLY B 1 115 ? 12.312 -22.391 6.324 1 96.06 115 GLY B C 1
ATOM 3413 O O . GLY B 1 115 ? 13.008 -22.328 7.34 1 96.06 115 GLY B O 1
ATOM 3414 N N . HIS B 1 116 ? 12.359 -21.453 5.516 1 97.62 116 HIS B N 1
ATOM 3415 C CA . HIS B 1 116 ? 13.164 -20.234 5.656 1 97.62 116 HIS B CA 1
ATOM 3416 C C . HIS B 1 116 ? 12.359 -19.125 6.309 1 97.62 116 HIS B C 1
ATOM 3418 O O . HIS B 1 116 ? 11.328 -18.703 5.777 1 97.62 116 HIS B O 1
ATOM 3424 N N . ARG B 1 117 ? 12.891 -18.672 7.449 1 97.38 117 ARG B N 1
ATOM 3425 C CA . ARG B 1 117 ? 12.211 -17.609 8.18 1 97.38 117 ARG B CA 1
ATOM 3426 C C . ARG B 1 117 ? 12.555 -16.25 7.617 1 97.38 117 ARG B C 1
ATOM 3428 O O . ARG B 1 117 ? 13.711 -15.984 7.277 1 97.38 117 ARG B O 1
ATOM 3435 N N . LEU B 1 118 ? 11.57 -15.422 7.441 1 96.94 118 LEU B N 1
ATOM 3436 C CA . LEU B 1 118 ? 11.773 -14.047 6.996 1 96.94 118 LEU B CA 1
ATOM 3437 C C . LEU B 1 118 ? 10.625 -13.156 7.461 1 96.94 118 LEU B C 1
ATOM 3439 O O . LEU B 1 118 ? 9.734 -13.609 8.188 1 96.94 118 LEU B O 1
ATOM 3443 N N . ASN B 1 119 ? 10.711 -11.836 7.145 1 97.81 119 ASN B N 1
ATOM 3444 C CA . ASN B 1 119 ? 9.68 -10.852 7.473 1 97.81 119 ASN B CA 1
ATOM 3445 C C . ASN B 1 119 ? 8.969 -10.352 6.223 1 97.81 119 ASN B C 1
ATOM 3447 O O . ASN B 1 119 ? 9.617 -9.914 5.27 1 97.81 119 ASN B O 1
ATOM 3451 N N . ALA B 1 120 ? 7.707 -10.5 6.219 1 98.56 120 ALA B N 1
ATOM 3452 C CA . ALA B 1 120 ? 6.918 -10.086 5.059 1 98.56 120 ALA B CA 1
ATOM 3453 C C . ALA B 1 120 ? 6.281 -8.719 5.281 1 98.56 120 ALA B C 1
ATOM 3455 O O . ALA B 1 120 ? 5.77 -8.438 6.367 1 98.56 120 ALA B O 1
ATOM 3456 N N . PHE B 1 121 ? 6.41 -7.848 4.293 1 98.31 121 PHE B N 1
ATOM 3457 C CA . PHE B 1 121 ? 5.754 -6.543 4.266 1 98.31 121 PHE B CA 1
ATOM 3458 C C . PHE B 1 121 ? 4.281 -6.684 3.9 1 98.31 121 PHE B C 1
ATOM 3460 O O . PHE B 1 121 ? 3.947 -7.285 2.879 1 98.31 121 PHE B O 1
ATOM 3467 N N . VAL B 1 122 ? 3.318 -6.164 4.75 1 98.88 122 VAL B N 1
ATOM 3468 C CA . VAL B 1 122 ? 1.885 -6.27 4.504 1 98.88 122 VAL B CA 1
ATOM 3469 C C . VAL B 1 122 ? 1.395 -5.016 3.781 1 98.88 122 VAL B C 1
ATOM 3471 O O . VAL B 1 122 ? 1.438 -3.914 4.332 1 98.88 122 VAL B O 1
ATOM 3474 N N . ASP B 1 123 ? 0.925 -5.148 2.559 1 98.62 123 ASP B N 1
ATOM 3475 C CA . ASP B 1 123 ? 0.627 -4.008 1.695 1 98.62 123 ASP B CA 1
ATOM 3476 C C . ASP B 1 123 ? -0.702 -4.203 0.969 1 98.62 123 ASP B C 1
ATOM 3478 O O . ASP B 1 123 ? -0.749 -4.82 -0.096 1 98.62 123 ASP B O 1
ATOM 3482 N N . SER B 1 124 ? -1.778 -3.551 1.485 1 98.81 124 SER B N 1
ATOM 3483 C CA . SER B 1 124 ? -3.09 -3.641 0.852 1 98.81 124 SER B CA 1
ATOM 3484 C C . SER B 1 124 ? -3.123 -2.871 -0.465 1 98.81 124 SER B C 1
ATOM 3486 O O . SER B 1 124 ? -4.055 -3.023 -1.256 1 98.81 124 SER B O 1
ATOM 3488 N N . GLY B 1 125 ? -2.105 -2.066 -0.703 1 97.69 125 GLY B N 1
ATOM 3489 C CA . GLY B 1 125 ? -2.066 -1.272 -1.921 1 97.69 125 GLY B CA 1
ATOM 3490 C C . GLY B 1 125 ? -1.347 -1.967 -3.062 1 97.69 125 GLY B C 1
ATOM 3491 O O . GLY B 1 125 ? -1.374 -1.494 -4.199 1 97.69 125 GLY B O 1
ATOM 3492 N N . ALA B 1 126 ? -0.709 -2.988 -2.799 1 96.62 126 ALA B N 1
ATOM 3493 C CA . ALA B 1 126 ? -0.054 -3.787 -3.83 1 96.62 126 ALA B CA 1
ATOM 3494 C C . ALA B 1 126 ? -1.002 -4.84 -4.395 1 96.62 126 ALA B C 1
ATOM 3496 O O . ALA B 1 126 ? -1.57 -5.637 -3.645 1 96.62 126 ALA B O 1
ATOM 3497 N N . GLN B 1 127 ? -1.104 -4.891 -5.637 1 95.94 127 GLN B N 1
ATOM 3498 C CA . GLN B 1 127 ? -2.057 -5.793 -6.273 1 95.94 127 GLN B CA 1
ATOM 3499 C C . GLN B 1 127 ? -1.657 -7.25 -6.066 1 95.94 127 GLN B C 1
ATOM 3501 O O . GLN B 1 127 ? -2.512 -8.102 -5.828 1 95.94 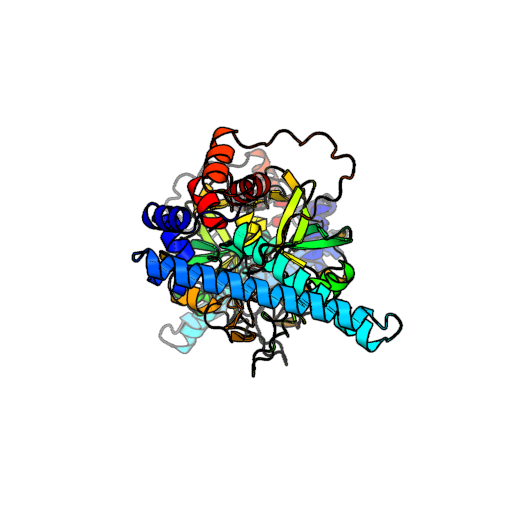127 GLN B O 1
ATOM 3506 N N . VAL B 1 128 ? -0.346 -7.461 -6.145 1 96.69 128 VAL B N 1
ATOM 3507 C CA . VAL B 1 128 ? 0.1 -8.852 -6.117 1 96.69 128 VAL B CA 1
ATOM 3508 C C . VAL B 1 128 ? 1.167 -9.031 -5.039 1 96.69 128 VAL B C 1
ATOM 3510 O O . VAL B 1 128 ? 1.792 -8.062 -4.609 1 96.69 128 VAL B O 1
ATOM 3513 N N . THR B 1 129 ? 1.311 -10.273 -4.633 1 97.94 129 THR B N 1
ATOM 3514 C CA . THR B 1 129 ? 2.381 -10.68 -3.727 1 97.94 129 THR B CA 1
ATOM 3515 C C . THR B 1 129 ? 3.701 -10.812 -4.477 1 97.94 129 THR B C 1
ATOM 3517 O O . THR B 1 129 ? 3.766 -11.477 -5.516 1 97.94 129 THR B O 1
ATOM 3520 N N . ILE B 1 130 ? 4.707 -10.164 -3.957 1 97.44 130 ILE B N 1
ATOM 3521 C CA . ILE B 1 130 ? 5.973 -10.047 -4.676 1 97.44 130 ILE B CA 1
ATOM 3522 C C . ILE B 1 130 ? 7.105 -10.609 -3.822 1 97.44 130 ILE B C 1
ATOM 3524 O O . ILE B 1 130 ? 7.129 -10.414 -2.604 1 97.44 130 ILE B O 1
ATOM 3528 N N . MET B 1 131 ? 8.016 -11.297 -4.457 1 97.5 131 MET B N 1
ATOM 3529 C CA . MET B 1 131 ? 9.219 -11.828 -3.818 1 97.5 131 MET B CA 1
ATOM 3530 C C . MET B 1 131 ? 10.469 -11.43 -4.594 1 97.5 131 MET B C 1
ATOM 3532 O O . MET B 1 131 ? 10.477 -11.461 -5.828 1 97.5 131 MET B O 1
ATOM 3536 N N . SER B 1 132 ? 11.469 -11 -3.875 1 96.25 132 SER B N 1
ATOM 3537 C CA . SER B 1 132 ? 12.727 -10.727 -4.555 1 96.25 132 SER B CA 1
ATOM 3538 C C . SER B 1 132 ? 13.391 -12.008 -5.043 1 96.25 132 SER B C 1
ATOM 3540 O O . SER B 1 132 ? 13.18 -13.078 -4.465 1 96.25 132 SER B O 1
ATOM 3542 N N . PRO B 1 133 ? 14.227 -11.891 -6.094 1 96.06 133 PRO B N 1
ATOM 3543 C CA . PRO B 1 133 ? 14.961 -13.07 -6.559 1 96.06 133 PRO B CA 1
ATOM 3544 C C . PRO B 1 133 ? 15.867 -13.664 -5.48 1 96.06 133 PRO B C 1
ATOM 3546 O O . PRO B 1 133 ? 15.977 -14.883 -5.363 1 96.06 133 PRO B O 1
ATOM 3549 N N . GLU B 1 134 ? 16.5 -12.805 -4.723 1 95.81 134 GLU B N 1
ATOM 3550 C CA . GLU B 1 134 ? 17.359 -13.266 -3.637 1 95.81 134 GLU B CA 1
ATOM 3551 C C . GLU B 1 134 ? 16.578 -14.07 -2.609 1 95.81 134 GLU B C 1
ATOM 3553 O O . GLU B 1 134 ? 17.047 -15.109 -2.135 1 95.81 134 GLU B O 1
ATOM 3558 N N . CYS B 1 135 ? 15.422 -13.664 -2.318 1 96.75 135 CYS B N 1
ATOM 3559 C CA . CYS B 1 135 ? 14.57 -14.359 -1.36 1 96.75 135 CYS B CA 1
ATOM 3560 C C . CYS B 1 135 ? 14.094 -15.695 -1.92 1 96.75 135 CYS B C 1
ATOM 3562 O O . CYS B 1 135 ? 14.094 -16.703 -1.214 1 96.75 135 CYS B O 1
ATOM 3564 N N . ALA B 1 136 ? 13.688 -15.695 -3.18 1 98 136 ALA B N 1
ATOM 3565 C CA . ALA B 1 136 ? 13.258 -16.938 -3.82 1 98 136 ALA B CA 1
ATOM 3566 C C . ALA B 1 136 ? 14.375 -17.984 -3.791 1 98 136 ALA B C 1
ATOM 3568 O O . ALA B 1 136 ? 14.117 -19.172 -3.574 1 98 136 ALA B O 1
ATOM 3569 N N . THR B 1 137 ? 15.562 -17.516 -4.02 1 97.44 137 THR B N 1
ATOM 3570 C CA . THR B 1 137 ? 16.719 -18.391 -3.973 1 97.44 137 THR B CA 1
ATOM 3571 C C . THR B 1 137 ? 16.953 -18.906 -2.555 1 97.44 137 THR B C 1
ATOM 3573 O O . THR B 1 137 ? 17.141 -20.109 -2.346 1 97.44 137 THR B O 1
ATOM 3576 N N . ALA B 1 138 ? 16.906 -17.984 -1.622 1 97 138 ALA B N 1
ATOM 3577 C CA . ALA B 1 138 ? 17.125 -18.359 -0.224 1 97 138 ALA B CA 1
ATOM 3578 C C . ALA B 1 138 ? 16.078 -19.359 0.251 1 97 138 ALA B C 1
ATOM 3580 O O . ALA B 1 138 ? 16.391 -20.25 1.041 1 97 138 ALA B O 1
ATOM 3581 N N . CYS B 1 139 ? 14.859 -19.281 -0.26 1 97.62 139 CYS B N 1
ATOM 3582 C CA . CYS B 1 139 ? 13.758 -20.141 0.134 1 97.62 139 CYS B CA 1
ATOM 3583 C C . CYS B 1 139 ? 13.758 -21.422 -0.689 1 97.62 139 CYS B C 1
ATOM 3585 O O . CYS B 1 139 ? 12.914 -22.312 -0.479 1 97.62 139 CYS B O 1
ATOM 3587 N N . ASN B 1 140 ? 14.609 -21.5 -1.678 1 96.75 140 ASN B N 1
ATOM 3588 C CA . ASN B 1 140 ? 14.734 -22.656 -2.545 1 96.75 140 ASN B CA 1
ATOM 3589 C C . ASN B 1 140 ? 13.469 -22.906 -3.357 1 96.75 140 ASN B C 1
ATOM 3591 O O . ASN B 1 140 ? 13.008 -24.031 -3.471 1 96.75 140 ASN B O 1
ATOM 3595 N N . ILE B 1 141 ? 12.922 -21.797 -3.85 1 97 141 ILE B N 1
ATOM 3596 C CA . ILE B 1 141 ? 11.742 -21.969 -4.684 1 97 141 ILE B CA 1
ATOM 3597 C C . ILE B 1 141 ? 11.977 -21.359 -6.059 1 97 141 ILE B C 1
ATOM 3599 O O . ILE B 1 141 ? 11.047 -21.25 -6.867 1 97 141 ILE B O 1
ATOM 3603 N N . MET B 1 142 ? 13.188 -20.922 -6.301 1 96.44 142 MET B N 1
ATOM 3604 C CA . MET B 1 142 ? 13.523 -20.375 -7.609 1 96.44 142 MET B CA 1
ATOM 3605 C C . MET B 1 142 ? 13.25 -21.391 -8.711 1 96.44 142 MET B C 1
ATOM 3607 O O . MET B 1 142 ? 12.883 -21.031 -9.828 1 96.44 142 MET B O 1
ATOM 3611 N N . ARG B 1 143 ? 13.352 -22.688 -8.438 1 95.31 143 ARG B N 1
ATOM 3612 C CA . ARG B 1 143 ? 13.133 -23.766 -9.406 1 95.31 143 ARG B CA 1
ATOM 3613 C C . ARG B 1 143 ? 11.688 -23.797 -9.867 1 95.31 143 ARG B C 1
ATOM 3615 O O . ARG B 1 143 ? 11.367 -24.391 -10.898 1 95.31 143 ARG B O 1
ATOM 3622 N N . LEU B 1 144 ? 10.805 -23.188 -9.133 1 97 144 LEU B N 1
ATOM 3623 C CA . LEU B 1 144 ? 9.383 -23.203 -9.453 1 97 144 LEU B CA 1
ATOM 3624 C C . LEU B 1 144 ? 9 -21.969 -10.273 1 97 144 LEU B C 1
ATOM 3626 O O . LEU B 1 144 ? 7.855 -21.828 -10.703 1 97 144 LEU B O 1
ATOM 3630 N N . VAL B 1 145 ? 9.938 -21.062 -10.484 1 97.69 145 VAL B N 1
ATOM 3631 C CA . VAL B 1 145 ? 9.633 -19.828 -11.188 1 97.69 145 VAL B CA 1
ATOM 3632 C C . VAL B 1 145 ? 9.305 -20.125 -12.648 1 97.69 145 VAL B C 1
ATOM 3634 O O . VAL B 1 145 ? 10.125 -20.688 -13.375 1 97.69 145 VAL B O 1
ATOM 3637 N N . ASP B 1 146 ? 8.164 -19.812 -13.055 1 97.31 146 ASP B N 1
ATOM 3638 C CA . ASP B 1 146 ? 7.719 -19.875 -14.445 1 97.31 146 ASP B CA 1
ATOM 3639 C C . ASP B 1 146 ? 8.148 -18.641 -15.219 1 97.31 146 ASP B C 1
ATOM 3641 O O . ASP B 1 146 ? 7.52 -17.578 -15.117 1 97.31 146 ASP B O 1
ATOM 3645 N N . GLN B 1 147 ? 9.07 -18.766 -16.031 1 95.62 147 GLN B N 1
ATOM 3646 C CA . GLN B 1 147 ? 9.703 -17.656 -16.719 1 95.62 147 GLN B CA 1
ATOM 3647 C C . GLN B 1 147 ? 8.812 -17.125 -17.844 1 95.62 147 GLN B C 1
ATOM 3649 O O . GLN B 1 147 ? 9.055 -16.031 -18.359 1 95.62 147 GLN B O 1
ATOM 3654 N N . ARG B 1 148 ? 7.746 -17.875 -18.219 1 93.69 148 ARG B N 1
ATOM 3655 C CA . ARG B 1 148 ? 6.797 -17.375 -19.203 1 93.69 148 ARG B CA 1
ATOM 3656 C C . ARG B 1 148 ? 6.121 -16.094 -18.719 1 93.69 148 ARG B C 1
ATOM 3658 O O . ARG B 1 148 ? 5.695 -15.266 -19.531 1 93.69 148 ARG B O 1
ATOM 3665 N N . TYR B 1 149 ? 6.109 -15.914 -17.438 1 95.12 149 TYR B N 1
ATOM 3666 C CA . TYR B 1 149 ? 5.453 -14.75 -16.844 1 95.12 149 TYR B CA 1
ATOM 3667 C C . TYR B 1 149 ? 6.473 -13.68 -16.469 1 95.12 149 TYR B C 1
ATOM 3669 O O . TYR B 1 149 ? 6.227 -12.867 -15.586 1 95.12 149 TYR B O 1
ATOM 3677 N N . GLY B 1 150 ? 7.633 -13.672 -17.109 1 93.81 150 GLY B N 1
ATOM 3678 C CA . GLY B 1 150 ? 8.695 -12.711 -16.844 1 93.81 150 GLY B CA 1
ATOM 3679 C C . GLY B 1 150 ? 9.148 -11.977 -18.094 1 93.81 150 GLY B C 1
ATOM 3680 O O . GLY B 1 150 ? 8.742 -12.32 -19.203 1 93.81 150 GLY B O 1
ATOM 3681 N N . GLY B 1 151 ? 9.883 -10.922 -17.797 1 91.94 151 GLY B N 1
ATOM 3682 C CA . GLY B 1 151 ? 10.43 -10.117 -18.875 1 91.94 151 GLY B CA 1
ATOM 3683 C C . GLY B 1 151 ? 10.711 -8.68 -18.453 1 91.94 151 GLY B C 1
ATOM 3684 O O . GLY B 1 151 ? 10.672 -8.359 -17.266 1 91.94 151 GLY B O 1
ATOM 3685 N N . ILE B 1 152 ? 11.227 -7.941 -19.375 1 86.44 152 ILE B N 1
ATOM 3686 C CA . ILE B 1 152 ? 11.5 -6.523 -19.188 1 86.44 152 ILE B CA 1
ATOM 3687 C C . ILE B 1 152 ? 10.547 -5.695 -20.047 1 86.44 152 ILE B C 1
ATOM 3689 O O . ILE B 1 152 ? 10.359 -5.988 -21.234 1 86.44 152 ILE B O 1
ATOM 3693 N N . ALA B 1 153 ? 9.797 -4.891 -19.328 1 77.25 153 ALA B N 1
ATOM 3694 C CA . ALA B 1 153 ? 8.953 -4.004 -20.125 1 77.25 153 ALA B CA 1
ATOM 3695 C C . ALA B 1 153 ? 9.797 -2.99 -20.891 1 77.25 153 ALA B C 1
ATOM 3697 O O . ALA B 1 153 ? 10.734 -2.406 -20.328 1 77.25 153 ALA B O 1
ATOM 3698 N N . LYS B 1 154 ? 9.703 -2.951 -22.078 1 68.69 154 LYS B N 1
ATOM 3699 C CA . LYS B 1 154 ? 10.469 -2.039 -22.922 1 68.69 154 LYS B CA 1
ATOM 3700 C C . LYS B 1 154 ? 10.172 -0.584 -22.578 1 68.69 154 LYS B C 1
ATOM 3702 O O . LYS B 1 154 ? 9.008 -0.203 -22.422 1 68.69 154 LYS B O 1
ATOM 3707 N N . GLY B 1 155 ? 11.281 0.258 -22.469 1 61.56 155 GLY B N 1
ATOM 3708 C CA . GLY B 1 155 ? 11.18 1.706 -22.391 1 61.56 155 GLY B CA 1
ATOM 3709 C C . GLY B 1 155 ? 10.867 2.201 -20.984 1 61.56 155 GLY B C 1
ATOM 3710 O O . GLY B 1 155 ? 10.773 3.408 -20.766 1 61.56 155 GLY B O 1
ATOM 3711 N N . VAL B 1 156 ? 10.445 1.293 -20.188 1 59.34 156 VAL B N 1
ATOM 3712 C CA . VAL B 1 156 ? 10.086 1.808 -18.859 1 59.34 156 VAL B CA 1
ATOM 3713 C C . VAL B 1 156 ? 11.148 1.395 -17.844 1 59.34 156 VAL B C 1
ATOM 3715 O O . VAL B 1 156 ? 11.727 0.312 -17.953 1 59.34 156 VAL B O 1
ATOM 3718 N N . GLY B 1 157 ? 11.93 2.24 -17.328 1 58.91 157 GLY B N 1
ATOM 3719 C CA . GLY B 1 157 ? 12.82 2.02 -16.203 1 58.91 157 GLY B CA 1
ATOM 3720 C C . GLY B 1 157 ? 12.258 1.062 -15.164 1 58.91 157 GLY B C 1
ATOM 3721 O O . GLY B 1 157 ? 12.391 1.294 -13.961 1 58.91 157 GLY B O 1
ATOM 3722 N N . THR B 1 158 ? 11.453 0.122 -15.727 1 63.38 158 THR B N 1
ATOM 3723 C CA . THR B 1 158 ? 10.773 -0.763 -14.789 1 63.38 158 THR B CA 1
ATOM 3724 C C . THR B 1 158 ? 11.641 -1.972 -14.453 1 63.38 158 THR B C 1
ATOM 3726 O O . THR B 1 158 ? 12.633 -2.24 -15.141 1 63.38 158 THR B O 1
ATOM 3729 N N . ALA B 1 159 ? 11.289 -2.539 -13.266 1 71.5 159 ALA B N 1
ATOM 3730 C CA . ALA B 1 159 ? 12 -3.684 -12.695 1 71.5 159 ALA B CA 1
ATOM 3731 C C . ALA B 1 159 ? 11.797 -4.934 -13.547 1 71.5 159 ALA B C 1
ATOM 3733 O O . ALA B 1 159 ? 10.742 -5.105 -14.172 1 71.5 159 ALA B O 1
ATOM 3734 N N . ASN B 1 160 ? 12.859 -5.637 -13.734 1 89.94 160 ASN B N 1
ATOM 3735 C CA . ASN B 1 160 ? 12.867 -6.941 -14.391 1 89.94 160 ASN B CA 1
ATOM 3736 C C . ASN B 1 160 ? 12.062 -7.969 -13.594 1 89.94 160 ASN B C 1
ATOM 3738 O O . ASN B 1 160 ? 12.328 -8.203 -12.414 1 89.94 160 ASN B O 1
ATOM 3742 N N . ILE B 1 161 ? 10.992 -8.469 -14.242 1 94.88 161 ILE B N 1
ATOM 3743 C CA . ILE B 1 161 ? 10.25 -9.57 -13.648 1 94.88 161 ILE B CA 1
ATOM 3744 C C . ILE B 1 161 ? 10.844 -10.898 -14.109 1 94.88 161 ILE B C 1
ATOM 3746 O O . ILE B 1 161 ? 10.883 -11.195 -15.305 1 94.88 161 ILE B O 1
ATOM 3750 N N . ILE B 1 162 ? 11.305 -11.688 -13.188 1 96.06 162 ILE B N 1
ATOM 3751 C CA . ILE B 1 162 ? 11.945 -12.961 -13.492 1 96.06 162 ILE B CA 1
ATOM 3752 C C . ILE B 1 162 ? 10.883 -13.992 -13.898 1 96.06 162 ILE B C 1
ATOM 3754 O O . ILE B 1 162 ? 11.109 -14.797 -14.805 1 96.06 162 ILE B O 1
ATOM 3758 N N . GLY B 1 163 ? 9.805 -13.961 -13.188 1 97.12 163 GLY B N 1
ATOM 3759 C CA . GLY B 1 163 ? 8.703 -14.875 -13.43 1 97.12 163 GLY B CA 1
ATOM 3760 C C . GLY B 1 163 ? 7.742 -14.969 -12.258 1 97.12 163 GLY B C 1
ATOM 3761 O O . GLY B 1 163 ? 7.613 -14.031 -11.477 1 97.12 163 GLY B O 1
ATOM 3762 N N . ARG B 1 164 ? 7.02 -16.109 -12.273 1 97.69 164 ARG B N 1
ATOM 3763 C CA . ARG B 1 164 ? 5.969 -16.266 -11.273 1 97.69 164 ARG B CA 1
ATOM 3764 C C . ARG B 1 164 ? 5.98 -17.672 -10.688 1 97.69 164 ARG B C 1
ATOM 3766 O O . ARG B 1 164 ? 6.152 -18.656 -11.414 1 97.69 164 ARG B O 1
ATOM 3773 N N . VAL B 1 165 ? 6.066 -17.75 -9.391 1 98.12 165 VAL B N 1
ATOM 3774 C CA . VAL B 1 165 ? 5.723 -18.984 -8.711 1 98.12 165 VAL B CA 1
ATOM 3775 C C . VAL B 1 165 ? 4.207 -19.062 -8.523 1 98.12 165 VAL B C 1
ATOM 3777 O O . VAL B 1 165 ? 3.623 -18.25 -7.805 1 98.12 165 VAL B O 1
ATOM 3780 N N . HIS B 1 166 ? 3.584 -20.094 -9.039 1 96.81 166 HIS B N 1
ATOM 3781 C CA . HIS B 1 166 ? 2.125 -20.109 -9.086 1 96.81 166 HIS B CA 1
ATOM 3782 C C . HIS B 1 166 ? 1.53 -20.516 -7.746 1 96.81 166 HIS B C 1
ATOM 3784 O O . HIS B 1 166 ? 0.429 -20.094 -7.395 1 96.81 166 HIS B O 1
ATOM 3790 N N . SER B 1 167 ? 2.176 -21.328 -7.09 1 96.31 167 SER B N 1
ATOM 3791 C CA . SER B 1 167 ? 1.701 -21.734 -5.77 1 96.31 167 SER B CA 1
ATOM 3792 C C . SER B 1 167 ? 2.85 -22.234 -4.902 1 96.31 167 SER B C 1
ATOM 3794 O O . SER B 1 167 ? 3.656 -23.062 -5.34 1 96.31 167 SER B O 1
ATOM 3796 N N . ALA B 1 168 ? 2.945 -21.703 -3.797 1 96.88 168 ALA B N 1
ATOM 3797 C CA . ALA B 1 168 ? 3.846 -22.172 -2.744 1 96.88 168 ALA B CA 1
ATOM 3798 C C . ALA B 1 168 ? 3.26 -21.891 -1.361 1 96.88 168 ALA B C 1
ATOM 3800 O O . ALA B 1 168 ? 2.482 -20.953 -1.184 1 96.88 168 ALA B O 1
ATOM 3801 N N . GLN B 1 169 ? 3.633 -22.766 -0.421 1 96.62 169 GLN B N 1
ATOM 3802 C CA . GLN B 1 169 ? 3.104 -22.625 0.931 1 96.62 169 GLN B CA 1
ATOM 3803 C C . GLN B 1 169 ? 3.881 -21.578 1.719 1 96.62 169 GLN B C 1
ATOM 3805 O O . GLN B 1 169 ? 5.113 -21.594 1.748 1 96.62 169 GLN B O 1
ATOM 3810 N N . ILE B 1 170 ? 3.162 -20.688 2.285 1 98.31 170 ILE B N 1
ATOM 3811 C CA . ILE B 1 170 ? 3.727 -19.75 3.248 1 98.31 170 ILE B CA 1
ATOM 3812 C C . ILE B 1 170 ? 3.172 -20.047 4.641 1 98.31 170 ILE B C 1
ATOM 3814 O O . ILE B 1 170 ? 1.973 -20.281 4.801 1 98.31 170 ILE B O 1
ATOM 3818 N N . LYS B 1 171 ? 4.027 -20.141 5.535 1 98.25 171 LYS B N 1
ATOM 3819 C CA . LYS B 1 171 ? 3.602 -20.328 6.918 1 98.25 171 LYS B CA 1
ATOM 3820 C C . LYS B 1 171 ? 3.443 -19 7.633 1 98.25 171 LYS B C 1
ATOM 3822 O O . LYS B 1 171 ? 4.395 -18.219 7.715 1 98.25 171 LYS B O 1
ATOM 3827 N N . ILE B 1 172 ? 2.312 -18.734 8.117 1 98.5 172 ILE B N 1
ATOM 3828 C CA . ILE B 1 172 ? 1.987 -17.562 8.93 1 98.5 172 ILE B CA 1
ATOM 3829 C C . ILE B 1 172 ? 1.377 -18.016 10.258 1 98.5 172 ILE B C 1
ATOM 3831 O O . ILE B 1 172 ? 0.286 -18.578 10.281 1 98.5 172 ILE B O 1
ATOM 3835 N N . GLY B 1 173 ? 2.049 -17.625 11.32 1 97.06 173 GLY B N 1
ATOM 3836 C CA . GLY B 1 173 ? 1.637 -18.281 12.547 1 97.06 173 GLY B CA 1
ATOM 3837 C C . GLY B 1 173 ? 1.714 -19.797 12.461 1 97.06 173 GLY B C 1
ATOM 3838 O O . GLY B 1 173 ? 2.766 -20.359 12.141 1 97.06 173 GLY B O 1
ATOM 3839 N N . SER B 1 174 ? 0.565 -20.453 12.68 1 96.75 174 SER B N 1
ATOM 3840 C CA . SER B 1 174 ? 0.512 -21.906 12.602 1 96.75 174 SER B CA 1
ATOM 3841 C C . SER B 1 174 ? -0.142 -22.375 11.305 1 96.75 174 SER B C 1
ATOM 3843 O O . SER B 1 174 ? -0.308 -23.578 11.078 1 96.75 174 SER B O 1
ATOM 3845 N N . MET B 1 175 ? -0.415 -21.422 10.438 1 96.69 175 MET B N 1
ATOM 3846 C CA . MET B 1 175 ? -1.169 -21.719 9.227 1 96.69 175 MET B CA 1
ATOM 3847 C C . MET B 1 175 ? -0.235 -21.891 8.031 1 96.69 175 MET B C 1
ATOM 3849 O O . MET B 1 175 ? 0.754 -21.172 7.902 1 96.69 175 MET B O 1
ATOM 3853 N N . PHE B 1 176 ? -0.541 -22.828 7.203 1 97 176 PHE B N 1
ATOM 3854 C CA . PHE B 1 176 ? 0.071 -22.953 5.887 1 97 176 PHE B CA 1
ATOM 3855 C C . PHE B 1 176 ? -0.893 -22.5 4.793 1 97 176 PHE B C 1
ATOM 3857 O O . PHE B 1 176 ? -1.964 -23.094 4.625 1 97 176 PHE B O 1
ATOM 3864 N N . LEU B 1 177 ? -0.514 -21.484 4.137 1 97.06 177 LEU B N 1
ATOM 3865 C CA . LEU B 1 177 ? -1.4 -20.844 3.166 1 97.06 177 LEU B CA 1
ATOM 3866 C C . LEU B 1 177 ? -0.788 -20.875 1.771 1 97.06 177 LEU B C 1
ATOM 3868 O O . LEU B 1 177 ? 0.357 -20.469 1.581 1 97.06 177 LEU B O 1
ATOM 3872 N N . PRO B 1 178 ? -1.543 -21.391 0.79 1 96 178 PRO B N 1
ATOM 3873 C CA . PRO B 1 178 ? -1.04 -21.312 -0.584 1 96 178 PRO B CA 1
ATOM 3874 C C . PRO B 1 178 ? -1.015 -19.891 -1.125 1 96 178 PRO B C 1
ATOM 3876 O O . PRO B 1 178 ? -1.983 -19.141 -0.958 1 96 178 PRO B O 1
ATOM 3879 N N . CYS B 1 179 ? 0.114 -19.516 -1.709 1 96.5 179 CYS B N 1
ATOM 3880 C CA . CYS B 1 179 ? 0.283 -18.188 -2.26 1 96.5 179 CYS B CA 1
ATOM 3881 C C . CYS B 1 179 ? 1.051 -18.219 -3.576 1 96.5 179 CYS B C 1
ATOM 3883 O O . CYS B 1 179 ? 1.863 -19.125 -3.795 1 96.5 179 CYS B O 1
ATOM 3885 N N . SER B 1 180 ? 0.691 -17.297 -4.438 1 97.31 180 SER B N 1
ATOM 3886 C CA . SER B 1 180 ? 1.491 -17.047 -5.633 1 97.31 180 SER B CA 1
ATOM 3887 C C . SER B 1 180 ? 2.475 -15.898 -5.41 1 97.31 180 SER B C 1
ATOM 3889 O O . SER B 1 180 ? 2.189 -14.969 -4.656 1 97.31 180 SER B O 1
ATOM 3891 N N . PHE B 1 181 ? 3.631 -15.961 -6.059 1 97.75 181 PHE B N 1
ATOM 3892 C CA . PHE B 1 181 ? 4.66 -14.938 -5.938 1 97.75 181 PHE B CA 1
ATOM 3893 C C . PHE B 1 181 ? 5.102 -14.445 -7.312 1 97.75 181 PHE B C 1
ATOM 3895 O O . PHE B 1 181 ? 5.488 -15.25 -8.164 1 97.75 181 PHE B O 1
ATOM 3902 N N . THR B 1 182 ? 4.965 -13.211 -7.578 1 97 182 THR B N 1
ATOM 3903 C CA . THR B 1 182 ? 5.703 -12.602 -8.68 1 97 182 THR B CA 1
ATOM 3904 C C . THR B 1 182 ? 7.137 -12.289 -8.266 1 97 182 THR B C 1
ATOM 3906 O O . THR B 1 182 ? 7.367 -11.547 -7.312 1 97 182 THR B O 1
ATOM 3909 N N . VAL B 1 183 ? 8.094 -12.859 -8.906 1 97.38 183 VAL B N 1
ATOM 3910 C CA . VAL B 1 183 ? 9.508 -12.672 -8.594 1 97.38 183 VAL B CA 1
ATOM 3911 C C . VAL B 1 183 ? 10.078 -11.531 -9.43 1 97.38 183 VAL B C 1
ATOM 3913 O O . VAL B 1 183 ? 10.211 -11.656 -10.648 1 97.38 183 VAL B O 1
ATOM 3916 N N . MET B 1 184 ? 10.391 -10.469 -8.734 1 94.19 184 MET B N 1
ATOM 3917 C CA . MET B 1 184 ? 10.742 -9.242 -9.438 1 94.19 184 MET B CA 1
ATOM 3918 C C . MET B 1 184 ? 11.992 -8.609 -8.828 1 94.19 184 MET B C 1
ATOM 3920 O O . MET B 1 184 ? 12.188 -8.656 -7.609 1 94.19 184 MET B O 1
ATOM 3924 N N . GLU B 1 185 ? 12.797 -8.039 -9.68 1 90.12 185 GLU B N 1
ATOM 3925 C CA . GLU B 1 185 ? 14 -7.336 -9.25 1 90.12 185 GLU B CA 1
ATOM 3926 C C . GLU B 1 185 ? 13.695 -5.891 -8.859 1 90.12 185 GLU B C 1
ATOM 3928 O O . GLU B 1 185 ? 12.664 -5.344 -9.258 1 90.12 185 GLU B O 1
ATOM 3933 N N . GLY B 1 186 ? 14.633 -5.32 -8.047 1 76.44 186 GLY B N 1
ATOM 3934 C CA . GLY B 1 186 ? 14.625 -3.883 -7.832 1 76.44 186 GLY B CA 1
ATOM 3935 C C . GLY B 1 186 ? 13.766 -3.463 -6.652 1 76.44 186 GLY B C 1
ATOM 3936 O O . GLY B 1 186 ? 13.703 -2.279 -6.312 1 76.44 186 GLY B O 1
ATOM 3937 N N . LYS B 1 187 ? 13.117 -4.52 -6.203 1 69.94 187 LYS B N 1
ATOM 3938 C CA . LYS B 1 187 ? 12.383 -4.125 -5.004 1 69.94 187 LYS B CA 1
ATOM 3939 C C . LYS B 1 187 ? 13.203 -4.383 -3.744 1 69.94 187 LYS B C 1
ATOM 3941 O O . LYS B 1 187 ? 13.992 -5.328 -3.693 1 69.94 187 LYS B O 1
ATOM 3946 N N . HIS B 1 188 ? 13.422 -3.449 -2.914 1 77.56 188 HIS B N 1
ATOM 3947 C CA . HIS B 1 188 ? 14.172 -3.566 -1.672 1 77.56 188 HIS B CA 1
ATOM 3948 C C . HIS B 1 188 ? 13.359 -4.273 -0.596 1 77.56 188 HIS B C 1
ATOM 3950 O O . HIS B 1 188 ? 13.5 -3.98 0.593 1 77.56 188 HIS B O 1
ATOM 3956 N N . ILE B 1 189 ? 12.453 -5.031 -1.06 1 88.31 189 ILE B N 1
ATOM 3957 C CA . ILE B 1 189 ? 11.625 -5.84 -0.172 1 88.31 189 ILE B CA 1
ATOM 3958 C C . ILE B 1 189 ? 11.766 -7.316 -0.54 1 88.31 189 ILE B C 1
ATOM 3960 O O . ILE B 1 189 ? 11.688 -7.68 -1.716 1 88.31 189 ILE B O 1
ATOM 3964 N N . ASP B 1 190 ? 12.055 -8.133 0.472 1 94.38 190 ASP B N 1
ATOM 3965 C CA . ASP B 1 190 ? 12.219 -9.562 0.229 1 94.38 190 ASP B CA 1
ATOM 3966 C C . ASP B 1 190 ? 10.891 -10.211 -0.137 1 94.38 190 ASP B C 1
ATOM 3968 O O . ASP B 1 190 ? 10.805 -10.953 -1.118 1 94.38 190 ASP B O 1
ATOM 3972 N N . LEU B 1 191 ? 9.914 -9.898 0.697 1 97.81 191 LEU B N 1
ATOM 3973 C CA . LEU B 1 191 ? 8.586 -10.469 0.51 1 97.81 191 LEU B CA 1
ATOM 3974 C C . LEU B 1 191 ? 7.504 -9.453 0.85 1 97.81 191 LEU B C 1
ATOM 3976 O O . LEU B 1 191 ? 7.5 -8.883 1.942 1 97.81 191 LEU B O 1
ATOM 3980 N N . LEU B 1 192 ? 6.707 -9.148 -0.138 1 97.94 192 LEU B N 1
ATOM 3981 C CA . LEU B 1 192 ? 5.566 -8.25 -0.001 1 97.94 192 LEU B CA 1
ATOM 3982 C C . LEU B 1 192 ? 4.254 -9.008 -0.146 1 97.94 192 LEU B C 1
ATOM 3984 O O . LEU B 1 192 ? 4.012 -9.648 -1.171 1 97.94 192 LEU B O 1
ATOM 3988 N N . LEU B 1 193 ? 3.457 -9.055 0.926 1 98.62 193 LEU B N 1
ATOM 3989 C CA . LEU B 1 193 ? 2.117 -9.625 0.843 1 98.62 193 LEU B CA 1
ATOM 3990 C C . LEU B 1 193 ? 1.131 -8.609 0.27 1 98.62 193 LEU B C 1
ATOM 3992 O O . LEU B 1 193 ? 0.796 -7.621 0.928 1 98.62 193 LEU B O 1
ATOM 3996 N N . GLY B 1 194 ? 0.709 -8.883 -0.916 1 98.38 194 GLY B N 1
ATOM 3997 C CA . GLY B 1 194 ? -0.209 -7.988 -1.598 1 98.38 194 GLY B CA 1
ATOM 3998 C C . GLY B 1 194 ? -1.667 -8.336 -1.366 1 98.38 194 GLY B C 1
ATOM 3999 O O . GLY B 1 194 ? -1.978 -9.266 -0.617 1 98.38 194 GLY B O 1
ATOM 4000 N N . LEU B 1 195 ? -2.494 -7.527 -2.021 1 98.5 195 LEU B N 1
ATOM 4001 C CA . LEU B 1 195 ? -3.934 -7.656 -1.828 1 98.5 195 LEU B CA 1
ATOM 4002 C C . LEU B 1 195 ? -4.434 -9 -2.352 1 98.5 195 LEU B C 1
ATOM 4004 O O . LEU B 1 195 ? -5.406 -9.547 -1.833 1 98.5 195 LEU B O 1
ATOM 4008 N N . ASP B 1 196 ? -3.799 -9.625 -3.332 1 97.38 196 ASP B N 1
ATOM 4009 C CA . ASP B 1 196 ? -4.203 -10.914 -3.883 1 97.38 196 ASP B CA 1
ATOM 4010 C C . ASP B 1 196 ? -4.238 -11.984 -2.797 1 97.38 196 ASP B C 1
ATOM 4012 O O . ASP B 1 196 ? -5.285 -12.594 -2.549 1 97.38 196 ASP B O 1
ATOM 4016 N N . MET B 1 197 ? -3.168 -12.102 -2.105 1 97.25 197 MET B N 1
ATOM 4017 C CA . MET B 1 197 ? -3.133 -13.141 -1.083 1 97.25 197 MET B CA 1
ATOM 4018 C C . MET B 1 197 ? -3.928 -12.719 0.149 1 97.25 197 MET B C 1
ATOM 4020 O O . MET B 1 197 ? -4.551 -13.555 0.806 1 97.25 197 MET B O 1
ATOM 4024 N N . LEU B 1 198 ? -3.922 -11.414 0.526 1 98.69 198 LEU B N 1
ATOM 4025 C CA . LEU B 1 198 ? -4.668 -10.938 1.687 1 98.69 198 LEU B CA 1
ATOM 4026 C C . LEU B 1 198 ? -6.164 -11.18 1.508 1 98.69 198 LEU B C 1
ATOM 4028 O O . LEU B 1 198 ? -6.836 -11.641 2.434 1 98.69 198 LEU B O 1
ATOM 4032 N N . ARG B 1 199 ? -6.613 -10.867 0.316 1 97.94 199 ARG B N 1
ATOM 4033 C CA . ARG B 1 199 ? -8.031 -11.07 0.028 1 97.94 199 ARG B CA 1
ATOM 4034 C C . ARG B 1 199 ? -8.367 -12.555 -0.045 1 97.94 199 ARG B C 1
ATOM 4036 O O . ARG B 1 199 ? -9.375 -12.992 0.514 1 97.94 199 ARG B O 1
ATOM 4043 N N . ARG B 1 200 ? -7.57 -13.297 -0.727 1 96.12 200 ARG B N 1
ATOM 4044 C CA . ARG B 1 200 ? -7.793 -14.734 -0.884 1 96.12 200 ARG B CA 1
ATOM 4045 C C . ARG B 1 200 ? -7.973 -15.414 0.469 1 96.12 200 ARG B C 1
ATOM 4047 O O . ARG B 1 200 ? -8.859 -16.25 0.634 1 96.12 200 ARG B O 1
ATOM 4054 N N . HIS B 1 201 ? -7.234 -15.023 1.395 1 97.81 201 HIS B N 1
ATOM 4055 C CA . HIS B 1 201 ? -7.246 -15.695 2.691 1 97.81 201 HIS B CA 1
ATOM 4056 C C . HIS B 1 201 ? -8.055 -14.898 3.711 1 97.81 201 HIS B C 1
ATOM 4058 O O . HIS B 1 201 ? -7.926 -15.117 4.918 1 97.81 201 HIS B O 1
ATOM 4064 N N . GLN B 1 202 ? -8.781 -13.938 3.27 1 98.12 202 GLN B N 1
ATOM 4065 C CA . GLN B 1 202 ? -9.711 -13.164 4.086 1 98.12 202 GLN B CA 1
ATOM 4066 C C . GLN B 1 202 ? -9.008 -12.562 5.301 1 98.12 202 GLN B C 1
ATOM 4068 O O . GLN B 1 202 ? -9.516 -12.664 6.422 1 98.12 202 GLN B O 1
ATOM 4073 N N . ALA B 1 203 ? -7.906 -12.023 5.043 1 98.81 203 ALA B N 1
ATOM 4074 C CA . ALA B 1 203 ? -7.109 -11.438 6.121 1 98.81 203 ALA B CA 1
ATOM 4075 C C . ALA B 1 203 ? -7.754 -10.164 6.648 1 98.81 203 ALA B C 1
ATOM 4077 O O . ALA B 1 203 ? -8.547 -9.523 5.953 1 98.81 203 ALA B O 1
ATOM 4078 N N . CYS B 1 204 ? -7.418 -9.859 7.887 1 98.81 204 CYS B N 1
ATOM 4079 C CA . CYS B 1 204 ? -7.758 -8.586 8.516 1 98.81 204 CYS B CA 1
ATOM 4080 C C . CYS B 1 204 ? -6.512 -7.875 9.023 1 98.81 204 CYS B C 1
ATOM 4082 O O . CYS B 1 204 ? -5.801 -8.398 9.883 1 98.81 204 CYS B O 1
ATOM 4084 N N . ILE B 1 205 ? -6.227 -6.777 8.375 1 98.94 205 ILE B N 1
ATOM 4085 C CA . ILE B 1 205 ? -5.203 -5.91 8.945 1 98.94 205 ILE B CA 1
ATOM 4086 C C . ILE B 1 205 ? -5.801 -5.098 10.094 1 98.94 205 ILE B C 1
ATOM 4088 O O . ILE B 1 205 ? -6.477 -4.09 9.867 1 98.94 205 ILE B O 1
ATOM 4092 N N . ASP B 1 206 ? -5.562 -5.551 11.266 1 98.88 206 ASP B N 1
ATOM 4093 C CA . ASP B 1 206 ? -6.199 -4.984 12.445 1 98.88 206 ASP B CA 1
ATOM 4094 C C . ASP B 1 206 ? -5.242 -4.07 13.211 1 98.88 206 ASP B C 1
ATOM 4096 O O . ASP B 1 206 ? -4.434 -4.539 14.008 1 98.88 206 ASP B O 1
ATOM 4100 N N . LEU B 1 207 ? -5.398 -2.795 12.992 1 98.75 207 LEU B N 1
ATOM 4101 C CA . LEU B 1 207 ? -4.465 -1.844 13.586 1 98.75 207 LEU B CA 1
ATOM 4102 C C . LEU B 1 207 ? -4.867 -1.51 15.016 1 98.75 207 LEU B C 1
ATOM 4104 O O . LEU B 1 207 ? -4.07 -0.948 15.773 1 98.75 207 LEU B O 1
ATOM 4108 N N . LYS B 1 208 ? -6.074 -1.857 15.383 1 98.06 208 LYS B N 1
ATOM 4109 C CA . LYS B 1 208 ? -6.469 -1.76 16.781 1 98.06 208 LYS B CA 1
ATOM 4110 C C . LYS B 1 208 ? -5.746 -2.803 17.625 1 98.06 208 LYS B C 1
ATOM 4112 O O . LYS B 1 208 ? -5.195 -2.479 18.688 1 98.06 208 LYS B O 1
ATOM 4117 N N . ARG B 1 209 ? -5.684 -3.963 17.156 1 97.81 209 ARG B N 1
ATOM 4118 C CA . ARG B 1 209 ? -5.039 -5.066 17.859 1 97.81 209 ARG B CA 1
ATOM 4119 C C . ARG B 1 209 ? -3.547 -5.121 17.547 1 97.81 209 ARG B C 1
ATOM 4121 O O . ARG B 1 209 ? -2.785 -5.809 18.234 1 97.81 209 ARG B O 1
ATOM 4128 N N . GLY B 1 210 ? -3.15 -4.469 16.531 1 98.5 210 GLY B N 1
ATOM 4129 C CA . GLY B 1 210 ? -1.762 -4.508 16.094 1 98.5 210 GLY B CA 1
ATOM 4130 C C . GLY B 1 210 ? -1.343 -5.855 15.547 1 98.5 210 GLY B C 1
ATOM 4131 O O . GLY B 1 210 ? -0.279 -6.371 15.898 1 98.5 210 GLY B O 1
ATOM 4132 N N . ALA B 1 211 ? -2.264 -6.441 14.695 1 98.88 211 ALA B N 1
ATOM 4133 C CA . ALA B 1 211 ? -1.967 -7.793 14.219 1 98.88 211 ALA B CA 1
ATOM 4134 C C . ALA B 1 211 ? -2.635 -8.062 12.875 1 98.88 211 ALA B C 1
ATOM 4136 O O . ALA B 1 211 ? -3.625 -7.414 12.523 1 98.88 211 ALA B O 1
ATOM 4137 N N . LEU B 1 212 ? -2.016 -8.906 12.125 1 98.94 212 LEU B N 1
ATOM 4138 C CA . LEU B 1 212 ? -2.684 -9.523 10.977 1 98.94 212 LEU B CA 1
ATOM 4139 C C . LEU B 1 212 ? -3.484 -10.75 11.406 1 98.94 212 LEU B C 1
ATOM 4141 O O . LEU B 1 212 ? -2.945 -11.648 12.047 1 98.94 212 LEU B O 1
ATOM 4145 N N . ILE B 1 213 ? -4.734 -10.75 11.07 1 98.88 213 ILE B N 1
ATOM 4146 C CA . ILE B 1 213 ? -5.598 -11.852 11.477 1 98.88 213 ILE B CA 1
ATOM 4147 C C . ILE B 1 213 ? -6 -12.672 10.258 1 98.88 213 ILE B C 1
ATOM 4149 O O . ILE B 1 213 ? -6.527 -12.125 9.281 1 98.88 213 ILE B O 1
ATOM 4153 N N . ILE B 1 214 ? -5.695 -13.906 10.289 1 98.44 214 ILE B N 1
ATOM 4154 C CA . ILE B 1 214 ? -6.125 -14.859 9.273 1 98.44 214 ILE B CA 1
ATOM 4155 C C . ILE B 1 214 ? -6.711 -16.094 9.953 1 98.44 214 ILE B C 1
ATOM 4157 O O . ILE B 1 214 ? -6.133 -16.625 10.906 1 98.44 214 ILE B O 1
ATOM 4161 N N . GLN B 1 215 ? -7.875 -16.578 9.477 1 95.56 215 GLN B N 1
ATOM 4162 C CA . GLN B 1 215 ? -8.531 -17.75 10.047 1 95.56 215 GLN B CA 1
ATOM 4163 C C . GLN B 1 215 ? -8.555 -17.672 11.57 1 95.56 215 GLN B C 1
ATOM 4165 O O . GLN B 1 215 ? -8.156 -18.625 12.242 1 95.56 215 GLN B O 1
ATOM 4170 N N . ASP B 1 216 ? -8.805 -16.562 12.094 1 92.62 216 ASP B N 1
ATOM 4171 C CA . ASP B 1 216 ? -9.023 -16.266 13.508 1 92.62 216 ASP B CA 1
ATOM 4172 C C . ASP B 1 216 ? -7.719 -16.359 14.297 1 92.62 216 ASP B C 1
ATOM 4174 O O . ASP B 1 216 ? -7.73 -16.344 15.531 1 92.62 216 ASP B O 1
ATOM 4178 N N . GLN B 1 217 ? -6.664 -16.469 13.633 1 97.62 217 GLN B N 1
ATOM 4179 C CA . GLN B 1 217 ? -5.363 -16.391 14.281 1 97.62 217 GLN B CA 1
ATOM 4180 C C . GLN B 1 217 ? -4.746 -15 14.094 1 97.62 217 GLN B C 1
ATOM 4182 O O . GLN B 1 217 ? -4.664 -14.5 12.969 1 97.62 217 GLN B O 1
ATOM 4187 N N . ALA B 1 218 ? -4.344 -14.477 15.18 1 98.62 218 ALA B N 1
ATOM 4188 C CA . ALA B 1 218 ? -3.725 -13.156 15.156 1 98.62 218 ALA B CA 1
ATOM 4189 C C . ALA B 1 218 ? -2.203 -13.266 15.164 1 98.62 218 ALA B C 1
ATOM 4191 O O . ALA B 1 218 ? -1.628 -13.891 16.062 1 98.62 218 ALA B O 1
ATOM 4192 N N . VAL B 1 219 ? -1.6 -12.75 14.211 1 98.81 219 VAL B N 1
ATOM 4193 C CA . VAL B 1 219 ? -0.145 -12.648 14.141 1 98.81 219 VAL B CA 1
ATOM 4194 C C . VAL B 1 219 ? 0.288 -11.203 14.344 1 98.81 219 VAL B C 1
ATOM 4196 O O . VAL B 1 219 ? 0.061 -10.352 13.484 1 98.81 219 VAL B O 1
ATOM 4199 N N . PRO B 1 220 ? 0.919 -10.906 15.445 1 98.75 220 PRO B N 1
ATOM 4200 C CA . PRO B 1 220 ? 1.276 -9.516 15.758 1 98.75 220 PRO B CA 1
ATOM 4201 C C . PRO B 1 220 ? 2.252 -8.914 14.75 1 98.75 220 PRO B C 1
ATOM 4203 O O . PRO B 1 220 ? 3.16 -9.602 14.281 1 98.75 220 PRO B O 1
ATOM 4206 N N . PHE B 1 221 ? 2.008 -7.684 14.375 1 98.81 221 PHE B N 1
ATOM 4207 C CA . PHE B 1 221 ? 3.004 -6.938 13.617 1 98.81 221 PHE B CA 1
ATOM 4208 C C . PHE B 1 221 ? 4.281 -6.754 14.43 1 98.81 221 PHE B C 1
ATOM 4210 O O . PHE B 1 221 ? 4.23 -6.586 15.648 1 98.81 221 PHE B O 1
ATOM 4217 N N . LEU B 1 222 ? 5.355 -6.695 13.742 1 98.5 222 LEU B N 1
ATOM 4218 C CA . LEU B 1 222 ? 6.637 -6.473 14.398 1 98.5 222 LEU B CA 1
ATOM 4219 C C . LEU B 1 222 ? 6.727 -5.047 14.938 1 98.5 222 LEU B C 1
ATOM 4221 O O . LEU B 1 222 ? 6.277 -4.102 14.289 1 98.5 222 LEU B O 1
ATOM 4225 N N . GLY B 1 223 ? 7.344 -4.977 16.141 1 96.88 223 GLY B N 1
ATOM 4226 C CA . GLY B 1 223 ? 7.719 -3.656 16.625 1 96.88 223 GLY B CA 1
ATOM 4227 C C . GLY B 1 223 ? 8.883 -3.053 15.852 1 96.88 223 GLY B C 1
ATOM 4228 O O . GLY B 1 223 ? 9.617 -3.766 15.164 1 96.88 223 GLY B O 1
ATOM 4229 N N . GLU B 1 224 ? 8.984 -1.792 15.945 1 94.19 224 GLU B N 1
ATOM 4230 C CA . GLU B 1 224 ? 10.039 -1.077 15.234 1 94.19 224 GLU B CA 1
ATOM 4231 C C . GLU B 1 224 ? 11.406 -1.687 15.516 1 94.19 224 GLU B C 1
ATOM 4233 O O . GLU B 1 224 ? 12.234 -1.83 14.609 1 94.19 224 GLU B O 1
ATOM 4238 N N . ALA B 1 225 ? 11.633 -2.023 16.703 1 95 225 ALA B N 1
ATOM 4239 C CA . ALA B 1 225 ? 12.922 -2.562 17.141 1 95 225 ALA B CA 1
ATOM 4240 C C . ALA B 1 225 ? 13.156 -3.957 16.547 1 95 225 ALA B C 1
ATOM 4242 O O . ALA B 1 225 ? 14.297 -4.402 16.438 1 95 225 ALA B O 1
ATOM 4243 N N . ASP B 1 226 ? 12.117 -4.656 16.25 1 96.62 226 ASP B N 1
ATOM 4244 C CA . ASP B 1 226 ? 12.211 -6.035 15.773 1 96.62 226 ASP B CA 1
ATOM 4245 C C . ASP B 1 226 ? 12.305 -6.09 14.25 1 96.62 226 ASP B C 1
ATOM 4247 O O . ASP B 1 226 ? 12.516 -7.16 13.68 1 96.62 226 ASP B O 1
ATOM 4251 N N . ILE B 1 227 ? 12.117 -4.984 13.609 1 95.88 227 ILE B N 1
ATOM 4252 C CA . ILE B 1 227 ? 12.25 -4.93 12.156 1 95.88 227 ILE B CA 1
ATOM 4253 C C . ILE B 1 227 ? 13.719 -4.758 11.781 1 95.88 227 ILE B C 1
ATOM 4255 O O . ILE B 1 227 ? 14.375 -3.822 12.242 1 95.88 227 ILE B O 1
ATOM 4259 N N . PRO B 1 228 ? 14.195 -5.645 10.992 1 93.44 228 PRO B N 1
ATOM 4260 C CA . PRO B 1 228 ? 15.586 -5.504 10.578 1 93.44 228 PRO B CA 1
ATOM 4261 C C . PRO B 1 228 ? 15.883 -4.137 9.953 1 93.44 228 PRO B C 1
ATOM 4263 O O . PRO B 1 228 ? 15.055 -3.594 9.227 1 93.44 228 PRO B O 1
ATOM 4266 N N . LYS B 1 229 ? 17.047 -3.615 10.172 1 91 229 LYS B N 1
ATOM 4267 C CA . LYS B 1 229 ? 17.453 -2.262 9.789 1 91 229 LYS B CA 1
ATOM 4268 C C . LYS B 1 229 ? 17.391 -2.08 8.273 1 91 229 LYS B C 1
ATOM 4270 O O . LYS B 1 229 ? 17 -1.024 7.781 1 91 229 LYS B O 1
ATOM 4275 N N . HIS B 1 230 ? 17.766 -3.105 7.57 1 89.25 230 HIS B N 1
ATOM 4276 C CA . HIS B 1 230 ? 17.828 -2.988 6.117 1 89.25 230 HIS B CA 1
ATOM 4277 C C . HIS B 1 230 ? 16.438 -2.816 5.523 1 89.25 230 HIS B C 1
ATOM 4279 O O . HIS B 1 230 ? 16.281 -2.195 4.469 1 89.25 230 HIS B O 1
ATOM 4285 N N . LEU B 1 231 ? 15.453 -3.318 6.199 1 89.75 231 LEU B N 1
ATOM 4286 C CA . LEU B 1 231 ? 14.078 -3.15 5.746 1 89.75 231 LEU B CA 1
ATOM 4287 C C . LEU B 1 231 ? 13.578 -1.741 6.039 1 89.75 231 LEU B C 1
ATOM 4289 O O . LEU B 1 231 ? 12.805 -1.175 5.258 1 89.75 231 LEU B O 1
ATOM 4293 N N . GLN B 1 232 ? 14.039 -1.204 7.082 1 88 232 GLN B N 1
ATOM 4294 C CA . GLN B 1 232 ? 13.656 0.149 7.465 1 88 232 GLN B CA 1
ATOM 4295 C C . GLN B 1 232 ? 14.336 1.188 6.582 1 88 232 GLN B C 1
ATOM 4297 O O . GLN B 1 232 ? 13.75 2.232 6.277 1 88 232 GLN B O 1
ATOM 4302 N N . GLU B 1 233 ? 15.523 0.871 6.195 1 85.12 233 GLU B N 1
ATOM 4303 C CA . GLU B 1 233 ? 16.328 1.774 5.387 1 85.12 233 GLU B CA 1
ATOM 4304 C C . GLU B 1 233 ? 15.68 2.041 4.035 1 85.12 233 GLU B C 1
ATOM 4306 O O . GLU B 1 233 ? 15.852 3.113 3.453 1 85.12 233 GLU B O 1
ATOM 4311 N N . GLU B 1 234 ? 14.891 1.121 3.562 1 80.94 234 GLU B N 1
ATOM 4312 C CA . GLU B 1 234 ? 14.195 1.283 2.293 1 80.94 234 GLU B CA 1
ATOM 4313 C C . GLU B 1 234 ? 13.25 2.482 2.334 1 80.94 234 GLU B C 1
ATOM 4315 O O . GLU B 1 234 ? 13.078 3.178 1.331 1 80.94 234 GLU B O 1
ATOM 4320 N N . PHE B 1 235 ? 12.734 2.738 3.428 1 82.69 235 PHE B N 1
ATOM 4321 C CA . PHE B 1 235 ? 11.773 3.83 3.586 1 82.69 235 PHE B CA 1
ATOM 4322 C C . PHE B 1 235 ? 12.477 5.094 4.074 1 82.69 235 PHE B C 1
ATOM 4324 O O . PHE B 1 235 ? 11.984 6.203 3.861 1 82.69 235 PHE B O 1
ATOM 4331 N N . GLU B 1 236 ? 13.648 4.914 4.68 1 84.88 236 GLU B N 1
ATOM 4332 C CA . GLU B 1 236 ? 14.367 6.051 5.246 1 84.88 236 GLU B CA 1
ATOM 4333 C C . GLU B 1 236 ? 15.344 6.645 4.238 1 84.88 236 GLU B C 1
ATOM 4335 O O . GLU B 1 236 ? 15.625 7.844 4.27 1 84.88 236 GLU B O 1
ATOM 4340 N N . ASP B 1 237 ? 15.797 5.75 3.439 1 86.12 237 ASP B N 1
ATOM 4341 C CA . ASP B 1 237 ? 16.781 6.195 2.453 1 86.12 237 ASP B CA 1
ATOM 4342 C C . ASP B 1 237 ? 16.094 6.73 1.199 1 86.12 237 ASP B C 1
ATOM 4344 O O . ASP B 1 237 ? 16.031 6.039 0.178 1 86.12 237 ASP B O 1
ATOM 4348 N N . GLU B 1 238 ? 15.625 7.859 1.292 1 87.56 238 GLU B N 1
ATOM 4349 C CA . GLU B 1 238 ? 14.992 8.547 0.174 1 87.56 238 GLU B CA 1
ATOM 4350 C C . GLU B 1 238 ? 15.461 10 0.086 1 87.56 238 GLU B C 1
ATOM 4352 O O . GLU B 1 238 ? 15.93 10.57 1.075 1 87.56 238 GLU B O 1
ATOM 4357 N N . PRO B 1 239 ? 15.422 10.516 -1.172 1 89.25 239 PRO B N 1
ATOM 4358 C CA . PRO B 1 239 ? 15.734 11.945 -1.259 1 89.25 239 PRO B CA 1
ATOM 4359 C C . PRO B 1 239 ? 14.844 12.805 -0.362 1 89.25 239 PRO B C 1
ATOM 4361 O O . PRO B 1 239 ? 13.656 12.516 -0.212 1 89.25 239 PRO B O 1
ATOM 4364 N N . MET B 1 240 ? 15.406 13.758 0.244 1 90.25 240 MET B N 1
ATOM 4365 C CA . MET B 1 240 ? 14.68 14.617 1.17 1 90.25 240 MET B CA 1
ATOM 4366 C C . MET B 1 240 ? 14.398 15.977 0.541 1 90.25 240 MET B C 1
ATOM 4368 O O . MET B 1 240 ? 15.227 16.5 -0.209 1 90.25 240 MET B O 1
ATOM 4372 N N . ILE B 1 241 ? 13.297 16.438 0.79 1 91.56 241 ILE B N 1
ATOM 4373 C CA . ILE B 1 241 ? 12.938 17.812 0.469 1 91.56 241 ILE B CA 1
ATOM 4374 C C . ILE B 1 241 ? 13.117 18.703 1.702 1 91.56 241 ILE B C 1
ATOM 4376 O O . ILE B 1 241 ? 12.539 18.438 2.756 1 91.56 241 ILE B O 1
ATOM 4380 N N . LYS B 1 242 ? 13.945 19.688 1.523 1 89.25 242 LYS B N 1
ATOM 4381 C CA . LYS B 1 242 ? 14.156 20.656 2.598 1 89.25 242 LYS B CA 1
ATOM 4382 C C . LYS B 1 242 ? 13.344 21.922 2.354 1 89.25 242 LYS B C 1
ATOM 4384 O O . LYS B 1 242 ? 13.609 22.672 1.4 1 89.25 242 LYS B O 1
ATOM 4389 N N . GLY B 1 243 ? 12.359 22.062 3.178 1 86.62 243 GLY B N 1
ATOM 4390 C CA . GLY B 1 243 ? 11.5 23.234 3.037 1 86.62 243 GLY B CA 1
ATOM 4391 C C . GLY B 1 243 ? 11.93 24.391 3.914 1 86.62 243 GLY B C 1
ATOM 4392 O O . GLY B 1 243 ? 13.008 24.375 4.512 1 86.62 243 GLY B O 1
ATOM 4393 N N . ALA B 1 244 ? 11.141 25.375 3.811 1 84.88 244 ALA B N 1
ATOM 4394 C CA . ALA B 1 244 ? 11.406 26.578 4.605 1 84.88 244 ALA B CA 1
ATOM 4395 C C . ALA B 1 244 ? 11.328 26.266 6.098 1 84.88 244 ALA B C 1
ATOM 4397 O O . ALA B 1 244 ? 10.641 25.328 6.512 1 84.88 244 ALA B O 1
ATOM 4398 N N . ASP B 1 245 ? 12.078 26.969 6.93 1 84.56 245 ASP B N 1
ATOM 4399 C CA . ASP B 1 245 ? 12.055 26.922 8.391 1 84.56 245 ASP B CA 1
ATOM 4400 C C . ASP B 1 245 ? 12.461 25.547 8.906 1 84.56 245 ASP B C 1
ATOM 4402 O O . ASP B 1 245 ? 12 25.109 9.969 1 84.56 245 ASP B O 1
ATOM 4406 N N . GLY B 1 246 ? 13.062 24.688 8.055 1 86.31 246 GLY B N 1
ATOM 4407 C CA . GLY B 1 246 ? 13.672 23.453 8.516 1 86.31 246 GLY B CA 1
ATOM 4408 C C . GLY B 1 246 ? 12.805 22.234 8.281 1 86.31 246 GLY B C 1
ATOM 4409 O O . GLY B 1 246 ? 13.18 21.109 8.648 1 86.31 246 GLY B O 1
ATOM 4410 N N . ALA B 1 247 ? 11.648 22.5 7.684 1 90.31 247 ALA B N 1
ATOM 4411 C CA . ALA B 1 247 ? 10.797 21.344 7.391 1 90.31 247 ALA B CA 1
ATOM 4412 C C . ALA B 1 247 ? 11.484 20.391 6.426 1 90.31 247 ALA B C 1
ATOM 4414 O O . ALA B 1 247 ? 12.156 20.812 5.48 1 90.31 247 ALA B O 1
ATOM 4415 N N . GLU B 1 248 ? 11.406 19.062 6.766 1 91.44 248 GLU B N 1
ATOM 4416 C CA . GLU B 1 248 ? 11.961 18.031 5.887 1 91.44 248 GLU B CA 1
ATOM 4417 C C . GLU B 1 248 ? 10.922 16.953 5.582 1 91.44 248 GLU B C 1
ATOM 4419 O O . GLU B 1 248 ? 10.25 16.453 6.492 1 91.44 248 GLU B O 1
ATOM 4424 N N . VAL B 1 249 ? 10.805 16.656 4.328 1 92.56 249 VAL B N 1
ATOM 4425 C CA . VAL B 1 249 ? 9.836 15.664 3.863 1 92.56 249 VAL B CA 1
ATOM 4426 C C . VAL B 1 249 ? 10.508 14.695 2.895 1 92.56 249 VAL B C 1
ATOM 4428 O O . VAL B 1 249 ? 11.367 15.086 2.105 1 92.56 249 VAL B O 1
ATOM 4431 N N . GLY B 1 250 ? 10.156 13.438 3.07 1 91.81 250 GLY B N 1
ATOM 4432 C CA . GLY B 1 250 ? 10.625 12.492 2.074 1 91.81 250 GLY B CA 1
ATOM 4433 C C . GLY B 1 250 ? 10.008 12.703 0.706 1 91.81 250 GLY B C 1
ATOM 4434 O O . GLY B 1 250 ? 8.789 12.82 0.581 1 91.81 250 GLY B O 1
ATOM 4435 N N . ALA B 1 251 ? 10.812 12.648 -0.298 1 90.69 251 ALA B N 1
ATOM 4436 C CA . ALA B 1 251 ? 10.352 12.992 -1.641 1 90.69 251 ALA B CA 1
ATOM 4437 C C . ALA B 1 251 ? 9.492 11.875 -2.229 1 90.69 251 ALA B C 1
ATOM 4439 O O . ALA B 1 251 ? 8.617 12.125 -3.061 1 90.69 251 ALA B O 1
ATOM 4440 N N . ARG B 1 252 ? 9.672 10.664 -1.817 1 88.94 252 ARG B N 1
ATOM 4441 C CA . ARG B 1 252 ? 8.93 9.523 -2.352 1 88.94 252 ARG B CA 1
ATOM 4442 C C . ARG B 1 252 ? 7.75 9.172 -1.456 1 88.94 252 ARG B C 1
ATOM 4444 O O . ARG B 1 252 ? 6.625 9.008 -1.939 1 88.94 252 ARG B O 1
ATOM 4451 N N . THR B 1 253 ? 8.016 9.18 -0.162 1 90.12 253 THR B N 1
ATOM 4452 C CA . THR B 1 253 ? 6.996 8.711 0.771 1 90.12 253 THR B CA 1
ATOM 4453 C C . THR B 1 253 ? 6.082 9.867 1.188 1 90.12 253 THR B C 1
ATOM 4455 O O . THR B 1 253 ? 4.945 9.641 1.601 1 90.12 253 THR B O 1
ATOM 4458 N N . GLY B 1 254 ? 6.645 11.102 1.146 1 90.69 254 GLY B N 1
ATOM 4459 C CA . GLY B 1 254 ? 5.91 12.258 1.65 1 90.69 254 GLY B CA 1
ATOM 4460 C C . GLY B 1 254 ? 5.922 12.352 3.164 1 90.69 254 GLY B C 1
ATOM 4461 O O . GLY B 1 254 ? 5.258 13.211 3.742 1 90.69 254 GLY B O 1
ATOM 4462 N N . ALA B 1 255 ? 6.648 11.531 3.822 1 92.12 255 ALA B N 1
ATOM 4463 C CA . ALA B 1 255 ? 6.684 11.5 5.281 1 92.12 255 ALA B CA 1
ATOM 4464 C C . ALA B 1 255 ? 7.488 12.664 5.836 1 92.12 255 ALA B C 1
ATOM 4466 O O . ALA B 1 255 ? 8.555 13 5.309 1 92.12 255 ALA B O 1
ATOM 4467 N N . VAL B 1 256 ? 6.945 13.281 6.84 1 92.12 256 VAL B N 1
ATOM 4468 C CA . VAL B 1 256 ? 7.656 14.359 7.516 1 92.12 256 VAL B CA 1
ATOM 4469 C C . VAL B 1 256 ? 8.742 13.781 8.422 1 92.12 256 VAL B C 1
ATOM 4471 O O . VAL B 1 256 ? 8.469 12.883 9.227 1 92.12 256 VAL B O 1
ATOM 4474 N N . THR B 1 257 ? 9.914 14.242 8.258 1 88 257 THR B N 1
ATOM 4475 C CA . THR B 1 257 ? 11.008 13.75 9.094 1 88 257 THR B CA 1
ATOM 4476 C C . THR B 1 257 ? 11.469 14.828 10.07 1 88 257 THR B C 1
ATOM 4478 O O . THR B 1 257 ? 12.125 14.523 11.07 1 88 257 THR B O 1
ATOM 4481 N N . HIS B 1 258 ? 11.219 16.062 9.68 1 84.94 258 HIS B N 1
ATOM 4482 C CA . HIS B 1 258 ? 11.531 17.188 10.547 1 84.94 258 HIS B CA 1
ATOM 4483 C C . HIS B 1 258 ? 10.453 18.266 10.445 1 84.94 258 HIS B C 1
ATOM 4485 O O . HIS B 1 258 ? 10.055 18.656 9.344 1 84.94 258 HIS B O 1
ATOM 4491 N N . GLN B 1 259 ? 10.07 18.703 11.562 1 82.44 259 GLN B N 1
ATOM 4492 C CA . GLN B 1 259 ? 9.039 19.734 11.609 1 82.44 259 GLN B CA 1
ATOM 4493 C C . GLN B 1 259 ? 9.633 21.125 11.422 1 82.44 259 GLN B C 1
ATOM 4495 O O . GLN B 1 259 ? 10.766 21.375 11.836 1 82.44 259 GLN B O 1
ATOM 4500 N N . ALA B 1 260 ? 8.805 21.797 10.727 1 80.69 260 ALA B N 1
ATOM 4501 C CA . ALA B 1 260 ? 9.227 23.188 10.594 1 80.69 260 ALA B CA 1
ATOM 4502 C C . ALA B 1 260 ? 9.281 23.875 11.945 1 80.69 260 ALA B C 1
ATOM 4504 O O . ALA B 1 260 ? 8.43 23.625 12.812 1 80.69 260 ALA B O 1
ATOM 4505 N N . SER B 1 261 ? 10.484 24.375 12.156 1 63.78 261 SER B N 1
ATOM 4506 C CA . SER B 1 261 ? 10.641 25.109 13.406 1 63.78 261 SER B CA 1
ATOM 4507 C C . SER B 1 261 ? 9.602 26.219 13.523 1 63.78 261 SER B C 1
ATOM 4509 O O . SER B 1 261 ? 9.195 26.797 12.523 1 63.78 261 SER B O 1
ATOM 4511 N N . ARG B 1 262 ? 8.852 26.062 14.516 1 51.91 262 ARG B N 1
ATOM 4512 C CA . ARG B 1 262 ? 7.988 27.203 14.789 1 51.91 262 ARG B CA 1
ATOM 4513 C C . ARG B 1 262 ? 8.703 28.516 14.492 1 51.91 262 ARG B C 1
ATOM 4515 O O . ARG B 1 262 ? 9.773 28.781 15.047 1 51.91 262 ARG B O 1
ATOM 4522 N N . SER B 1 263 ? 8.789 28.719 13.25 1 38.22 263 SER B N 1
ATOM 4523 C CA . SER B 1 263 ? 9.133 30.125 13.445 1 38.22 263 SER B CA 1
ATOM 4524 C C . SER B 1 263 ? 8.461 30.688 14.695 1 38.22 263 SER B C 1
ATOM 4526 O O . SER B 1 263 ? 7.289 30.406 14.953 1 38.22 263 SER B O 1
ATOM 4528 N N . GLN B 1 264 ? 9.234 30.859 15.672 1 32.44 264 GLN B N 1
ATOM 4529 C CA . GLN B 1 264 ? 8.742 31.688 16.766 1 32.44 264 GLN B CA 1
ATOM 4530 C C . GLN B 1 264 ? 7.746 32.719 16.25 1 32.44 264 GLN B C 1
ATOM 4532 O O . GLN B 1 264 ? 8.141 33.812 15.812 1 32.44 264 GLN B O 1
ATOM 4537 N N . ALA B 1 265 ? 6.91 32.375 15.398 1 32.19 265 ALA B N 1
ATOM 4538 C CA . ALA B 1 265 ? 5.891 33.438 15.469 1 32.19 265 ALA B CA 1
ATOM 4539 C C . ALA B 1 265 ? 5.445 33.656 16.906 1 32.19 265 ALA B C 1
ATOM 4541 O O . ALA B 1 265 ? 5.391 32.719 17.703 1 32.19 265 ALA B O 1
ATOM 4542 N N . ALA B 1 266 ? 5.488 34.875 17.219 1 29.66 266 ALA B N 1
ATOM 4543 C CA . ALA B 1 266 ? 5.105 35.562 18.438 1 29.66 266 ALA B CA 1
ATOM 4544 C C . ALA B 1 266 ? 3.75 35.094 18.953 1 29.66 266 ALA B C 1
ATOM 4546 O O . ALA B 1 266 ? 2.797 34.969 18.172 1 29.66 266 ALA B O 1
ATOM 4547 N N . GLY B 1 267 ? 3.723 34.094 19.859 1 27.58 267 GLY B N 1
ATOM 4548 C CA . GLY B 1 267 ? 2.652 33.781 20.797 1 27.58 267 GLY B CA 1
ATOM 4549 C C . GLY B 1 267 ? 1.736 34.938 21.062 1 27.58 267 GLY B C 1
ATOM 4550 O O . GLY B 1 267 ? 2.014 35.781 21.953 1 27.58 267 GLY B O 1
ATOM 4551 N N . GLY B 1 268 ? 1.338 35.656 20.016 1 22.89 268 GLY B N 1
ATOM 4552 C CA . GLY B 1 268 ? 0.433 36.656 20.562 1 22.89 268 GLY B CA 1
ATOM 4553 C C . GLY B 1 268 ? -0.708 36.062 21.359 1 22.89 268 GLY B C 1
ATOM 4554 O O . GLY B 1 268 ? -1.366 35.125 20.906 1 22.89 268 GLY B O 1
ATOM 4555 N N . SER B 1 269 ? -0.571 36.031 22.656 1 25.2 269 SER B N 1
ATOM 4556 C CA . SER B 1 269 ? -1.6 35.938 23.688 1 25.2 269 SER B CA 1
ATOM 4557 C C . SER B 1 269 ? -2.766 36.875 23.391 1 25.2 269 SER B C 1
ATOM 4559 O O . SER B 1 269 ? -3.488 37.281 24.297 1 25.2 269 SER B O 1
ATOM 4561 N N . ASN B 1 270 ? -3.061 37.281 22.125 1 23.22 270 ASN B N 1
ATOM 4562 C CA . ASN B 1 270 ? -4.027 38.375 22.156 1 23.22 270 ASN B CA 1
ATOM 4563 C C . ASN B 1 270 ? -5.25 38 23 1 23.22 270 ASN B C 1
ATOM 4565 O O . ASN B 1 270 ? -5.543 36.844 23.203 1 23.22 270 ASN B O 1
ATOM 4569 N N . MET B 1 271 ? -5.93 39.125 23.516 1 21.58 271 MET B N 1
ATOM 4570 C CA . MET B 1 271 ? -7.074 39.719 24.234 1 21.58 271 MET B CA 1
ATOM 4571 C C . MET B 1 271 ? -8.383 39.188 23.656 1 21.58 271 MET B C 1
ATOM 4573 O O . MET B 1 271 ? -8.516 39.031 22.438 1 21.58 271 MET B O 1
ATOM 4577 N N . ALA B 1 272 ? -9.281 38.656 24.562 1 24.48 272 ALA B N 1
ATOM 4578 C CA . ALA B 1 272 ? -10.711 38.438 24.781 1 24.48 272 ALA B CA 1
ATOM 4579 C C . ALA B 1 272 ? -11.547 39.594 24.266 1 24.48 272 ALA B C 1
ATOM 4581 O O . ALA B 1 272 ? -11.766 40.562 24.984 1 24.48 272 ALA B O 1
ATOM 4582 N N . SER B 1 273 ? -11.344 40.25 23.188 1 22.53 273 SER B N 1
ATOM 4583 C CA . SER B 1 273 ? -12.461 41.156 23.016 1 22.53 273 SER B CA 1
ATOM 4584 C C . SER B 1 273 ? -13.781 40.406 22.891 1 22.53 273 SER B C 1
ATOM 4586 O O . SER B 1 273 ? -13.922 39.531 22.047 1 22.53 273 SER B O 1
ATOM 4588 N N . ALA B 1 274 ? -14.602 40.469 24.031 1 25.23 274 ALA B N 1
ATOM 4589 C CA . ALA B 1 274 ? -15.93 40.031 24.438 1 25.23 274 ALA B CA 1
ATOM 4590 C C . ALA B 1 274 ? -16.984 40.469 23.422 1 25.23 274 ALA B C 1
ATOM 4592 O O . ALA B 1 274 ? -17.406 41.625 23.438 1 25.23 274 ALA B O 1
ATOM 4593 N N . ALA B 1 275 ? -16.906 40.312 22.203 1 25.67 275 ALA B N 1
ATOM 4594 C CA . ALA B 1 275 ? -18.188 40.688 21.609 1 25.67 275 ALA B CA 1
ATOM 4595 C C . ALA B 1 275 ? -19.312 39.844 22.188 1 25.67 275 ALA B C 1
ATOM 4597 O O . ALA B 1 275 ? -19.172 38.625 22.328 1 25.67 275 ALA B O 1
ATOM 4598 N N . SER B 1 276 ? -20.297 40.406 22.984 1 24.44 276 S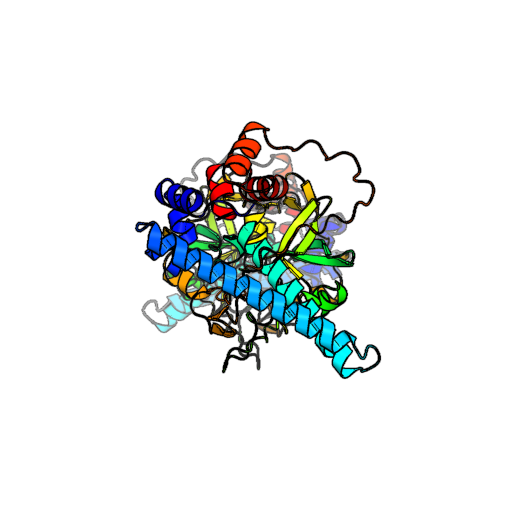ER B N 1
ATOM 4599 C CA . SER B 1 276 ? -21.5 40.094 23.766 1 24.44 276 SER B CA 1
ATOM 4600 C C . SER B 1 276 ? -22.469 39.281 22.953 1 24.44 276 SER B C 1
ATOM 4602 O O . SER B 1 276 ? -23.656 39.594 22.875 1 24.44 276 SER B O 1
ATOM 4604 N N . SER B 1 277 ? -22.172 38.75 21.797 1 27.11 277 SER B N 1
ATOM 4605 C CA . SER B 1 277 ? -23.438 38.188 21.328 1 27.11 277 SER B CA 1
ATOM 4606 C C . SER B 1 277 ? -23.953 37.094 22.297 1 27.11 277 SER B C 1
ATOM 4608 O O . SER B 1 277 ? -23.188 36.562 23.094 1 27.11 277 SER B O 1
ATOM 4610 N N . SER B 1 278 ? -25.297 36.906 22.438 1 28.77 278 SER B N 1
ATOM 4611 C CA . SER B 1 278 ? -26.125 36.062 23.312 1 28.77 278 SER B CA 1
ATOM 4612 C C . SER B 1 278 ? -25.609 34.625 23.328 1 28.77 278 SER B C 1
ATOM 4614 O O . SER B 1 278 ? -25.562 33.969 22.281 1 28.77 278 SER B O 1
ATOM 4616 N N . ARG B 1 279 ? -24.641 34.312 24.219 1 31.75 279 ARG B N 1
ATOM 4617 C CA . ARG B 1 279 ? -23.938 33.094 24.516 1 31.75 279 ARG B CA 1
ATOM 4618 C C . ARG B 1 279 ? -24.906 31.938 24.75 1 31.75 279 ARG B C 1
ATOM 4620 O O . ARG B 1 279 ? -25.719 31.984 25.688 1 31.75 279 ARG B O 1
ATOM 4627 N N . PRO B 1 280 ? -25.391 31.234 23.719 1 32.66 280 PRO B N 1
ATOM 4628 C CA . PRO B 1 280 ? -26.188 30.125 24.234 1 32.66 280 PRO B CA 1
ATOM 4629 C C . PRO B 1 280 ? -25.516 29.406 25.406 1 32.66 280 PRO B C 1
ATOM 4631 O O . PRO B 1 280 ? -24.312 29.547 25.594 1 32.66 280 PRO B O 1
ATOM 4634 N N . ALA B 1 281 ? -26.188 28.797 26.391 1 35.09 281 ALA B N 1
ATOM 4635 C CA . ALA B 1 281 ? -25.828 28.062 27.594 1 35.09 281 ALA B CA 1
ATOM 4636 C C . ALA B 1 281 ? -24.625 27.172 27.375 1 35.09 281 ALA B C 1
ATOM 4638 O O . ALA B 1 281 ? -24.469 26.594 26.297 1 35.09 281 ALA B O 1
ATOM 4639 N N . PRO B 1 282 ? -23.438 27.438 28.062 1 37.69 282 PRO B N 1
ATOM 4640 C CA . PRO B 1 282 ? -22.156 26.734 27.953 1 37.69 282 PRO B CA 1
ATOM 4641 C C . PRO B 1 282 ? -22.312 25.219 27.969 1 37.69 282 PRO B C 1
ATOM 4643 O O . PRO B 1 282 ? -23.078 24.672 28.766 1 37.69 282 PRO B O 1
ATOM 4646 N N . PRO B 1 283 ? -22.25 24.594 26.891 1 40.66 283 PRO B N 1
ATOM 4647 C CA . PRO B 1 283 ? -22.422 23.141 26.922 1 40.66 283 PRO B CA 1
ATOM 4648 C C . PRO B 1 283 ? -21.688 22.484 28.094 1 40.66 283 PRO B C 1
ATOM 4650 O O . PRO B 1 283 ? -20.719 23.047 28.609 1 40.66 283 PRO B O 1
ATOM 4653 N N . GLN B 1 284 ? -22.281 21.688 28.969 1 48.75 284 GLN B N 1
ATOM 4654 C CA . GLN B 1 284 ? -21.797 20.875 30.062 1 48.75 284 GLN B CA 1
ATOM 4655 C C . GLN B 1 284 ? -20.469 20.219 29.719 1 48.75 284 GLN B C 1
ATOM 4657 O O . GLN B 1 284 ? -20.297 19.656 28.641 1 48.75 284 GLN B O 1
ATOM 4662 N N . SER B 1 285 ? -19.359 20.734 30.234 1 56.38 285 SER B N 1
ATOM 4663 C CA . SER B 1 285 ? -18 20.234 30.047 1 56.38 285 SER B CA 1
ATOM 4664 C C . SER B 1 285 ? -17.922 18.734 30.281 1 56.38 285 SER B C 1
ATOM 4666 O O . SER B 1 285 ? -18.547 18.203 31.203 1 56.38 285 SER B O 1
ATOM 4668 N N . ARG B 1 286 ? -17.516 18.062 29.328 1 70.25 286 ARG B N 1
ATOM 4669 C CA . ARG B 1 286 ? -17.375 16.625 29.469 1 70.25 286 ARG B CA 1
ATOM 4670 C C . ARG B 1 286 ? -16.266 16.25 30.438 1 70.25 286 ARG B C 1
ATOM 4672 O O . ARG B 1 286 ? -16.094 15.086 30.781 1 70.25 286 ARG B O 1
ATOM 4679 N N . TRP B 1 287 ? -15.508 17.234 30.859 1 74.5 287 TRP B N 1
ATOM 4680 C CA . TRP B 1 287 ? -14.438 16.922 31.797 1 74.5 287 TRP B CA 1
ATOM 4681 C C . TRP B 1 287 ? -14.812 17.359 33.219 1 74.5 287 TRP B C 1
ATOM 4683 O O . TRP B 1 287 ? -15.562 18.328 33.406 1 74.5 287 TRP B O 1
ATOM 4693 N N . PRO B 1 288 ? -14.281 16.625 34.219 1 74.81 288 PRO B N 1
ATOM 4694 C CA . PRO B 1 288 ? -14.617 16.938 35.625 1 74.81 288 PRO B CA 1
ATOM 4695 C C . PRO B 1 288 ? -14.273 18.375 36 1 74.81 288 PRO B C 1
ATOM 4697 O O . PRO B 1 288 ? -13.258 18.922 35.531 1 74.81 288 PRO B O 1
ATOM 4700 N N . ALA B 1 289 ? -15.008 19.016 36.812 1 78.38 289 ALA B N 1
ATOM 4701 C CA . ALA B 1 289 ? -14.867 20.375 37.281 1 78.38 289 ALA B CA 1
ATOM 4702 C C . ALA B 1 289 ? -13.547 20.562 38.031 1 78.38 289 ALA B C 1
ATOM 4704 O O . ALA B 1 289 ? -12.93 21.625 37.938 1 78.38 289 ALA B O 1
ATOM 4705 N N . ASP B 1 290 ? -13.031 19.531 38.656 1 79.62 290 ASP B N 1
ATOM 4706 C CA . ASP B 1 290 ? -11.789 19.578 39.406 1 79.62 290 ASP B CA 1
ATOM 4707 C C . ASP B 1 290 ? -10.586 19.734 38.469 1 79.62 290 ASP B C 1
ATOM 4709 O O . ASP B 1 290 ? -9.648 20.484 38.781 1 79.62 290 ASP B O 1
ATOM 4713 N N . SER B 1 291 ? -10.633 19.156 37.406 1 78.12 291 SER B N 1
ATOM 4714 C CA . SER B 1 291 ? -9.547 19.234 36.438 1 78.12 291 SER B CA 1
ATOM 4715 C C . SER B 1 291 ? -9.484 20.609 35.781 1 78.12 291 SER B C 1
ATOM 4717 O O . SER B 1 291 ? -8.398 21.172 35.625 1 78.12 291 SER B O 1
ATOM 4719 N N . ILE B 1 292 ? -10.594 21.109 35.562 1 79.94 292 ILE B N 1
ATOM 4720 C CA . ILE B 1 292 ? -10.703 22.438 34.969 1 79.94 292 ILE B CA 1
ATOM 4721 C C . ILE B 1 292 ? -10.242 23.484 36 1 79.94 292 ILE B C 1
ATOM 4723 O O . ILE B 1 292 ? -9.477 24.391 35.656 1 79.94 292 ILE B O 1
ATOM 4727 N N . ALA B 1 293 ? -10.594 23.25 37.219 1 77.19 293 ALA B N 1
ATOM 4728 C CA . ALA B 1 293 ? -10.234 24.156 38.312 1 77.19 293 ALA B CA 1
ATOM 4729 C C . ALA B 1 293 ? -8.727 24.188 38.531 1 77.19 293 ALA B C 1
ATOM 4731 O O . ALA B 1 293 ? -8.141 25.25 38.719 1 77.19 293 ALA B O 1
ATOM 4732 N N . LYS B 1 294 ? -8.117 23.094 38.375 1 77 294 LYS B N 1
ATOM 4733 C CA . LYS B 1 294 ? -6.676 23 38.594 1 77 294 LYS B CA 1
ATOM 4734 C C . LYS B 1 294 ? -5.906 23.75 37.531 1 77 294 LYS B C 1
ATOM 4736 O O . LYS B 1 294 ? -4.895 24.406 37.812 1 77 294 LYS B O 1
ATOM 4741 N N . ILE B 1 295 ? -6.445 23.844 36.406 1 77.19 295 ILE B N 1
ATOM 4742 C CA . ILE B 1 295 ? -5.809 24.531 35.312 1 77.19 295 ILE B CA 1
ATOM 4743 C C . ILE B 1 295 ? -6.098 26.016 35.375 1 77.19 295 ILE B C 1
ATOM 4745 O O . ILE B 1 295 ? -5.199 26.844 35.188 1 77.19 295 ILE B O 1
ATOM 4749 N N . THR B 1 296 ? -7.309 26.312 35.781 1 77 296 THR B N 1
ATOM 4750 C CA . THR B 1 296 ? -7.664 27.719 35.938 1 77 296 THR B CA 1
ATOM 4751 C C . THR B 1 296 ? -6.941 28.328 37.125 1 77 296 THR B C 1
ATOM 4753 O O . THR B 1 296 ? -6.633 29.531 37.094 1 77 296 THR B O 1
ATOM 4756 N N . GLU B 1 297 ? -6.578 27.484 38.062 1 73.69 297 GLU B N 1
ATOM 4757 C CA . GLU B 1 297 ? -5.793 27.938 39.219 1 73.69 297 GLU B CA 1
ATOM 4758 C C . GLU B 1 297 ? -4.375 28.312 38.812 1 73.69 297 GLU B C 1
ATOM 4760 O O . GLU B 1 297 ? -3.725 29.125 39.469 1 73.69 297 GLU B O 1
ATOM 4765 N N . LEU B 1 298 ? -3.988 27.812 37.75 1 69.31 298 LEU B N 1
ATOM 4766 C CA . LEU B 1 298 ? -2.652 28.094 37.25 1 69.31 298 LEU B CA 1
ATOM 4767 C C . LEU B 1 298 ? -2.656 29.375 36.406 1 69.31 298 LEU B C 1
ATOM 4769 O O . LEU B 1 298 ? -1.604 29.828 35.969 1 69.31 298 LEU B O 1
ATOM 4773 N N . GLY B 1 299 ? -3.918 29.906 36.188 1 65.62 299 GLY B N 1
ATOM 4774 C CA . GLY B 1 299 ? -4.043 31.203 35.531 1 65.62 299 GLY B CA 1
ATOM 4775 C C . GLY B 1 299 ? -4.625 31.109 34.125 1 65.62 299 GLY B C 1
ATOM 4776 O O . GLY B 1 299 ? -4.711 32.125 33.406 1 65.62 299 GLY B O 1
ATOM 4777 N N . PHE B 1 300 ? -4.973 30.016 33.719 1 73.88 300 PHE B N 1
ATOM 4778 C CA . PHE B 1 300 ? -5.535 29.844 32.406 1 73.88 300 PHE B CA 1
ATOM 4779 C C . PHE B 1 300 ? -7.051 30.016 32.406 1 73.88 300 PHE B C 1
ATOM 4781 O O . PHE B 1 300 ? -7.684 29.812 33.469 1 73.88 300 PHE B O 1
ATOM 4788 N N . THR B 1 301 ? -7.562 30.5 31.297 1 72.5 301 THR B N 1
ATOM 4789 C CA . THR B 1 301 ? -9.008 30.656 31.219 1 72.5 301 THR B CA 1
ATOM 4790 C C . THR B 1 301 ? -9.695 29.297 31.156 1 72.5 301 THR B C 1
ATOM 4792 O O . THR B 1 301 ? -9.062 28.281 30.859 1 72.5 301 THR B O 1
ATOM 4795 N N . ARG B 1 302 ? -10.867 29.328 31.516 1 74 302 ARG B N 1
ATOM 4796 C CA . ARG B 1 302 ? -11.688 28.125 31.453 1 74 302 ARG B CA 1
ATOM 4797 C C . ARG B 1 302 ? -11.688 27.547 30.047 1 74 302 ARG B C 1
ATOM 4799 O O . ARG B 1 302 ? -11.625 26.328 29.875 1 74 302 ARG B O 1
ATOM 4806 N N . GLU B 1 303 ? -11.703 28.391 29.141 1 70.38 303 GLU B N 1
ATOM 4807 C CA . GLU B 1 303 ? -11.695 27.953 27.75 1 70.38 303 GLU B CA 1
ATOM 4808 C C . GLU B 1 303 ? -10.367 27.297 27.375 1 70.38 303 GLU B C 1
ATOM 4810 O O . GLU B 1 303 ? -10.352 26.266 26.703 1 70.38 303 GLU B O 1
ATOM 4815 N N . GLU B 1 304 ? -9.344 27.875 27.875 1 72.12 304 GLU B N 1
ATOM 4816 C CA . GLU B 1 304 ? -8.016 27.312 27.688 1 72.12 304 GLU B CA 1
ATOM 4817 C C . GLU B 1 304 ? -7.891 25.953 28.375 1 72.12 304 GLU B C 1
ATOM 4819 O O . GLU B 1 304 ? -7.312 25.016 27.812 1 72.12 304 GLU B O 1
ATOM 4824 N N . ALA B 1 305 ? -8.477 25.953 29.547 1 76.75 305 ALA B N 1
ATOM 4825 C CA . ALA B 1 305 ? -8.469 24.719 30.312 1 76.75 305 ALA B CA 1
ATOM 4826 C C . ALA B 1 305 ? -9.195 23.594 29.578 1 76.75 305 ALA B C 1
ATOM 4828 O O . ALA B 1 305 ? -8.688 22.484 29.469 1 76.75 305 ALA B O 1
ATOM 4829 N N . MET B 1 306 ? -10.25 23.906 29.047 1 73.12 306 MET B N 1
ATOM 4830 C CA . MET B 1 306 ? -11.07 22.922 28.344 1 73.12 306 MET B CA 1
ATOM 4831 C C . MET B 1 306 ? -10.375 22.453 27.078 1 73.12 306 MET B C 1
ATOM 4833 O O . MET B 1 306 ? -10.352 21.25 26.781 1 73.12 306 MET B O 1
ATOM 4837 N N . ARG B 1 307 ? -9.844 23.375 26.484 1 72.5 307 ARG B N 1
ATOM 4838 C CA . ARG B 1 307 ? -9.133 23.062 25.25 1 72.5 307 ARG B CA 1
ATOM 4839 C C . ARG B 1 307 ? -7.918 22.188 25.516 1 72.5 307 ARG B C 1
ATOM 4841 O O . ARG B 1 307 ? -7.648 21.234 24.781 1 72.5 307 ARG B O 1
ATOM 4848 N N . ALA B 1 308 ? -7.207 22.531 26.609 1 73.38 308 ALA B N 1
ATOM 4849 C CA . ALA B 1 308 ? -6.027 21.781 27.016 1 73.38 308 ALA B CA 1
ATOM 4850 C C . ALA B 1 308 ? -6.406 20.375 27.469 1 73.38 308 ALA B C 1
ATOM 4852 O O . ALA B 1 308 ? -5.727 19.406 27.125 1 73.38 308 ALA B O 1
ATOM 4853 N N . LEU B 1 309 ? -7.5 20.312 28.219 1 77.94 309 LEU B N 1
ATOM 4854 C CA . LEU B 1 309 ? -7.984 19.031 28.688 1 77.94 309 LEU B CA 1
ATOM 4855 C C . LEU B 1 309 ? -8.5 18.188 27.516 1 77.94 309 LEU B C 1
ATOM 4857 O O . LEU B 1 309 ? -8.297 16.969 27.484 1 77.94 309 LEU B O 1
ATOM 4861 N N . ASP B 1 310 ? -9.078 18.734 26.641 1 73 310 ASP B N 1
ATOM 4862 C CA . ASP B 1 310 ? -9.492 18.062 25.422 1 73 310 ASP B CA 1
ATOM 4863 C C . ASP B 1 310 ? -8.289 17.5 24.672 1 73 310 ASP B C 1
ATOM 4865 O O . ASP B 1 310 ? -8.305 16.344 24.25 1 73 310 ASP B O 1
ATOM 4869 N N . ALA B 1 311 ? -7.258 18.297 24.594 1 70.44 311 ALA B N 1
ATOM 4870 C CA . ALA B 1 311 ? -6.027 17.953 23.875 1 70.44 311 ALA B CA 1
ATOM 4871 C C . ALA B 1 311 ? -5.25 16.859 24.609 1 70.44 311 ALA B C 1
ATOM 4873 O O . ALA B 1 311 ? -4.598 16.031 23.969 1 70.44 311 ALA B O 1
ATOM 4874 N N . ALA B 1 312 ? -5.414 16.891 25.906 1 67.75 312 ALA B N 1
ATOM 4875 C CA . ALA B 1 312 ? -4.707 15.938 26.766 1 67.75 312 ALA B CA 1
ATOM 4876 C C . ALA B 1 312 ? -5.59 14.742 27.109 1 67.75 312 ALA B C 1
ATOM 4878 O O . ALA B 1 312 ? -5.277 13.969 28.016 1 67.75 312 ALA B O 1
ATOM 4879 N N . ASN B 1 313 ? -6.664 14.688 26.422 1 72.12 313 ASN B N 1
ATOM 4880 C CA . ASN B 1 313 ? -7.66 13.648 26.672 1 72.12 313 ASN B CA 1
ATOM 4881 C C . ASN B 1 313 ? -7.945 13.508 28.172 1 72.12 313 ASN B C 1
ATOM 4883 O O . ASN B 1 313 ? -8.031 12.398 28.688 1 72.12 313 ASN B O 1
ATOM 4887 N N . GLY B 1 314 ? -7.98 14.477 28.828 1 71.38 314 GLY B N 1
ATOM 4888 C CA . GLY B 1 314 ? -8.406 14.516 30.219 1 71.38 314 GLY B CA 1
ATOM 4889 C C . GLY B 1 314 ? -7.25 14.406 31.188 1 71.38 314 GLY B C 1
ATOM 4890 O O . GLY B 1 314 ? -7.449 14.516 32.406 1 71.38 314 GLY B O 1
ATOM 4891 N N . ASP B 1 315 ? -6.133 14.07 30.688 1 74.62 315 ASP B N 1
ATOM 4892 C CA . ASP B 1 315 ? -4.988 14 31.594 1 74.62 315 ASP B CA 1
ATOM 4893 C C . ASP B 1 315 ? -4.566 15.391 32.062 1 74.62 315 ASP B C 1
ATOM 4895 O O . ASP B 1 315 ? -4.176 16.234 31.25 1 74.62 315 ASP B O 1
ATOM 4899 N N . LEU B 1 316 ? -4.605 15.586 33.312 1 74.31 316 LEU B N 1
ATOM 4900 C CA . LEU B 1 316 ? -4.371 16.906 33.906 1 74.31 316 LEU B CA 1
ATOM 4901 C C . LEU B 1 316 ? -2.934 17.359 33.688 1 74.31 316 LEU B C 1
ATOM 4903 O O . LEU B 1 316 ? -2.699 18.5 33.281 1 74.31 316 LEU B O 1
ATOM 4907 N N . ASP B 1 317 ? -2.053 16.484 33.781 1 71.81 317 ASP B N 1
ATOM 4908 C CA . ASP B 1 317 ? -0.645 16.828 33.594 1 71.81 317 ASP B CA 1
ATOM 4909 C C . ASP B 1 317 ? -0.326 17.141 32.156 1 71.81 317 ASP B C 1
ATOM 4911 O O . ASP B 1 317 ? 0.376 18.109 31.844 1 71.81 317 ASP B O 1
ATOM 4915 N N . GLY B 1 318 ? -0.834 16.5 31.234 1 70.62 318 GLY B N 1
ATOM 4916 C CA . GLY B 1 318 ? -0.709 16.766 29.812 1 70.62 318 GLY B CA 1
ATOM 4917 C C . GLY B 1 318 ? -1.349 18.062 29.375 1 70.62 318 GLY B C 1
ATOM 4918 O O . GLY B 1 318 ? -0.772 18.812 28.578 1 70.62 318 GLY B O 1
ATOM 4919 N N . ALA B 1 319 ? -2.463 18.234 29.906 1 72 319 ALA B N 1
ATOM 4920 C CA . ALA B 1 319 ? -3.182 19.469 29.594 1 72 319 ALA B CA 1
ATOM 4921 C C . ALA B 1 319 ? -2.371 20.703 30.016 1 72 319 ALA B C 1
ATOM 4923 O O . ALA B 1 319 ? -2.266 21.672 29.266 1 72 319 ALA B O 1
ATOM 4924 N N . ILE B 1 320 ? -1.776 20.578 31.234 1 69.38 320 ILE B N 1
ATOM 4925 C CA . ILE B 1 320 ? -0.95 21.672 31.734 1 69.38 320 ILE B CA 1
ATOM 4926 C C . ILE B 1 320 ? 0.286 21.844 30.844 1 69.38 320 ILE B C 1
ATOM 4928 O O . ILE B 1 320 ? 0.679 22.953 30.516 1 69.38 320 ILE B O 1
ATOM 4932 N N . GLY B 1 321 ? 0.779 20.875 30.328 1 66.19 321 GLY B N 1
ATOM 4933 C CA . GLY B 1 321 ? 1.897 20.891 29.406 1 66.19 321 GLY B CA 1
ATOM 4934 C C . GLY B 1 321 ? 1.571 21.578 28.094 1 66.19 321 GLY B C 1
ATOM 4935 O O . GLY B 1 321 ? 2.408 22.281 27.531 1 66.19 321 GLY B O 1
ATOM 4936 N N . PHE B 1 322 ? 0.361 21.516 27.688 1 63.22 322 PHE B N 1
ATOM 4937 C CA . PHE B 1 322 ? -0.116 22.109 26.453 1 63.22 322 PHE B CA 1
ATOM 4938 C C . PHE B 1 322 ? -0.234 23.609 26.578 1 63.22 322 PHE B C 1
ATOM 4940 O O . PHE B 1 322 ? -0.117 24.344 25.594 1 63.22 322 PHE B O 1
ATOM 4947 N N . LEU B 1 323 ? -0.464 24.078 27.75 1 65.06 323 LEU B N 1
ATOM 4948 C CA . LEU B 1 323 ? -0.806 25.484 28 1 65.06 323 LEU B CA 1
ATOM 4949 C C . LEU B 1 323 ? 0.44 26.297 28.328 1 65.06 323 LEU B C 1
ATOM 4951 O O . LEU B 1 323 ? 0.417 27.531 28.25 1 65.06 323 LEU B O 1
ATOM 4955 N N . ILE B 1 324 ? 1.461 25.609 28.703 1 57.88 324 ILE B N 1
ATOM 4956 C CA . ILE B 1 324 ? 2.676 26.328 29.078 1 57.88 324 ILE B CA 1
ATOM 4957 C C . ILE B 1 324 ? 3.697 26.234 27.953 1 57.88 324 ILE B C 1
ATOM 4959 O O . ILE B 1 324 ? 3.781 25.234 27.25 1 57.88 324 ILE B O 1
#

Solvent-accessible surface area (backbone atoms only — not comparable to full-atom values): 33700 Å² total; per-residue (Å²): 105,79,46,51,58,66,55,48,40,51,49,34,73,72,28,69,69,34,35,52,51,36,38,71,76,36,47,73,56,46,70,27,49,88,34,68,66,54,28,42,50,51,50,48,50,49,40,48,49,1,36,48,49,45,49,49,51,51,50,48,46,54,57,37,55,72,45,72,84,38,66,67,37,47,51,50,48,50,49,52,53,34,50,49,51,25,49,52,32,42,50,50,22,54,58,59,42,52,73,76,57,47,78,62,78,68,48,30,33,69,33,28,34,72,84,35,76,48,63,31,36,49,19,50,60,35,55,34,21,36,26,15,58,68,44,33,50,71,33,68,47,51,67,37,43,33,51,38,55,19,43,64,29,81,94,45,98,52,42,44,28,60,11,30,31,51,52,44,58,33,32,47,81,94,42,75,40,80,36,51,32,33,28,31,45,87,53,79,46,54,30,36,44,8,31,42,55,39,49,73,54,32,23,24,48,27,43,64,79,42,22,42,29,42,90,88,40,74,39,56,44,50,51,73,87,70,47,59,64,73,60,52,42,58,74,64,66,53,59,60,19,76,21,54,63,58,7,26,23,30,38,80,60,53,39,38,77,35,67,50,47,68,65,77,61,27,60,46,78,77,77,81,77,76,75,80,68,87,71,73,80,78,74,80,67,92,58,63,68,68,59,40,47,59,38,34,72,49,27,40,48,66,66,53,24,50,52,23,26,60,44,30,71,62,36,62,66,51,13,52,41,67,75,94,104,79,47,51,57,66,56,48,38,51,48,34,73,73,28,69,69,37,34,53,53,36,39,71,75,35,45,73,55,45,72,27,50,88,35,68,68,58,29,41,50,51,50,48,49,49,39,49,47,1,35,47,49,43,48,50,51,50,49,50,47,55,58,37,54,73,45,70,85,37,66,67,35,48,52,50,47,51,50,52,54,35,52,50,51,24,50,50,33,42,51,50,23,53,60,60,40,53,72,77,57,46,77,62,78,69,48,30,33,67,34,30,34,73,86,36,76,50,62,31,36,49,20,51,61,34,54,35,23,35,27,14,58,69,43,31,50,71,33,68,46,52,68,37,43,33,51,37,53,18,41,64,30,80,94,45,97,52,44,45,28,60,12,30,30,50,52,45,57,34,32,47,82,93,43,75,41,82,36,52,32,33,27,29,45,87,54,81,46,53,29,37,44,7,30,44,54,39,48,74,55,32,24,24,48,27,43,66,79,42,24,43,29,40,90,89,41,72,39,57,45,50,51,72,87,70,47,59,65,72,61,51,40,60,74,65,66,54,59,61,19,76,21,54,63,59,7,27,22,30,39,82,59,54,39,38,77,34,68,50,48,67,63,78,62,28,51,44,75,77,80,82,78,75,75,78,67,88,70,72,79,77,74,81,68,90,60,64,70,66,59,41,47,58,38,33,71,50,25,40,48,67,67,53,24,49,52,23,26,59,47,30,71,63,36,62,67,50,13,53,40,67,77,92

InterPro domains:
  IPR009060 UBA-like superfamily [SSF46934] (272-323)
  IPR015940 Ubiquitin-associated domain [PF00627] (290-321)
  IPR015940 Ubiquitin-associated domain [PS50030] (282-324)
  IPR019103 Aspartic peptidase, DDI1-type [PF09668] (98-206)
  IPR019103 Aspartic peptidase, DDI1-type [cd05479] (92-214)
  IPR021109 Aspartic peptidase domain superfamily [G3DSA:2.40.70.10] (84-229)
  IPR021109 Aspartic peptidase domain superfamily [SSF50630] (91-207)
  IPR057273 Ddi1/2, HDD domain [PF24669] (4-69)

Foldseek 3Di:
DQFDLQLLLVLLVVDVVLLVVCCVQPVPLSVCSVPSVSNVVVVVVLQVQLQVLVVVLVVLLVVLVVCVVDPVSVVVNVVSVVVVVVLVVVLVCCLQPVVQQADDDFFWFWKAFQRDIDIEGEEAPAAFKAAEPVLCVVSVNNVQFDQVAWDDDPPDPDWTWRGKRQWGWMGGPNDTAIGMYTHTPDDLGRIYHYNVRCVVQVWDPDVPVQFIAGPNDTTHTDDPVRDDPSSVCSVVVADWDADPQGWIAGPVPRHTHDDRRPPSNNPNPPDPPPPPDPPPDDPDQPADPVLLVVLVVSPDDSVLSSVLCVSVVNDSSRSSSSSD/DQFDLQLLLVLLVVDVVLLVVCCVQPVVLSVCSVPSVSNVVVVVVLQVQLQVLVVVLVVLLVVLVVCVVDPVSVVVNVVSVVVVVVLVVVLVCCLQPVVQQADDDFFWFWKAFQRDIDIEGEEAPAAFKAAEPVLCVVSVNNVQFDQVAWDDDPPDPDWTWRGKRQWGWMGGPNDTAIGMYTHTPDDLGRIYHYNVRCVVQVWDPDVVVQFIAGPNDTTHTDDPVRDDPSSVCSVVVADWDADPQGWIAGPVPRHTHDDRRPPSNNPNPDDDPPPPDPPPDDPDQPADPVLLVVLVVSPDDSVLSSVLCVSVVNDSSRSSSSSD

Organism: Aspergillus niger (strain ATCC MYA-4892 / CBS 513.88 / FGSC A1513) (NCBI:txid425011)

Secondary structure (DSSP, 8-state):
----HHHHHHHHHH-HHHHHHHHHH-HHHHHTTT-HHHHHHHHHHHHHHHHHHHHHHHHHHHHHTTSTT-HHHHHHHHHHHHHHHHHHHHHHHHHH-GGGGSPPPP-EEEEEETTEEEEEEE-TT-SS-EE-HHHHHHTT-GGG-BGGG-B--TTS-PPPEEEEEEEEEEEETTEEEEEEEEEESS-S-SEEE-HHHHHHTT-EEETTTTEEEETTEEEEPPPGGGS-HHHHHHHHSS-EEE-GGG-EEETTT--EEEPPP------------------------SS-HHHHHHHHHTT--HHHHHHHHHHTTT-HHHHHHHH-/----HHHHHHHHHH-HHHHHHHHHH-HHHHHTTT-HHHHHHHHHHHHHHHHHHHHHHHHHHHHHTTSTT-HHHHHHHHHHHHHHHHHHHHHHHHHH-GGGGSPPPP-EEEEEETTEEEEEEE-TT-SS-EE-HHHHHHTT-GGG-BGGG-B--TTS-PPPEEEEEEEEEEEETTEEEEEEEEEESS-S-SEEE-HHHHHHTT-EEETTTTEEEETTEEEEPPPGGGS-HHHHHHHHSS-EEE-GGG-EEETTT--EEEPPP------------------------SS-HHHHHHHHHTT--HHHHHHHHHHTTT-HHHHHHHH-

Nearest PDB structures (foldseek):
  4rgh-assembly1_A  TM=9.431E-01  e=1.373E-18  Homo sapiens
  7d66-assembly2_I  TM=9.340E-01  e=1.181E-15  Toxoplasma gondii GT1
  4z2z-assembly1_B  TM=8.487E-01  e=8.979E-17  Saccharomyces cerevisiae S288C
  5yq8-assembly2_D  TM=9.536E-01  e=1.041E-14  Leishmania major
  7d66-assembly1_F  TM=9.312E-01  e=3.507E-15  Toxoplasma gondii GT1

Sequence (648 aa):
MTPDPETIRLHILGNPQVREAVRRQNPELAEVANDAQRFRDVLQRQQQREAQVAAEKEARIAMLNADPFNPENQREIEEIIRQNAVTENLHNAMEHHPESFGRVTMLYIPVEVNGHRLNAFVDSGAQVTIMSPECATACNIMRLVDQRYGGIAKGVGTANIIGRVHSAQIKIGSMFLPCSFTVMEGKHIDLLLGLDMLRRHQACIDLKRGALIIQDQAVPFLGEADIPKHLQEEFEDEPMIKGADGAEVGARTGAVTHQASRSQAAGGSNMASAASSSRPAPPQSRWPADSIAKITELGFTREEAMRALDAANGDLDGAIGFLIMTPDPETIRLHILGNPQVREAVRRQNPELAEVANDAQRFRDVLQRQQQREAQVAAEKEARIAMLNADPFNPENQREIEEIIRQNAVTENLHNAMEHHPESFGRVTMLYIPVEVNGHRLNAFVDSGAQVTIMSPECATACNIMRLVDQRYGGIAKGVGTANIIGRVHSAQIKIGSMFLPCSFTVMEGKHIDLLLGLDMLRRHQACIDLKRGALIIQDQAVPFLGEADIPKHLQEEFEDEPMIKGADGAEVGARTGAVTHQASRSQAAGGSNMASAASSSRPAPPQSRWPADSIAKITELGFTREEAMRALDAANGDLDGAIGFLI

Radius of gyration: 32.6 Å; Cα contacts (8 Å, |Δi|>4): 1188; chains: 2; bounding box: 55×104×72 Å